Protein 3KH8 (pdb70)

Sequence (579 aa):
VNVDKILNSPEATYTATYNQRDLLMYAVGIGESDLQFTYEFDEKFSAFPLYPVCLPFKGQSQDVVPFPPETISAAPDGMPSFNPAMILHGEQSVEILRPLDPSGGTLTGKTKVISFYDKGKGTLMETQTQFEDGNGPVAKLISGSFIRGLTGYEGKGRKLPARVQIPKRQPDFNDEFKTSPHQAQVYRLSGDYNSLHIDPEIAKSVGFKQPILHGLCSMGVASRALFKQFCGGDVARFKSIRVRFSSPCFPGETIQTRMWQEGSGKVLFQAVVKERGAVIVDGGEFVYTQDASARVNVDKILNSPEATYTATYNQRDLLMYAVGIGESDLQFTYEFDEKFSAFPLYPVCLPFKGQSQDVVPFPPPDGMPNPAMILHGEQSVEILRPLDPSGGTLTGKTKVISFYDKGKGTLMETQTQFEDGNGPVAKLISGSFIRGLTGYEGKGRKLPARVQIPKRQPDFNDEFKTSPHQAQVYRLSGDYNSLHIDPEIAKSVGFKQPILHGLCSMGVASRALFKQFCGGDVARFKSIRVRFSSPCFPGETIQTRMWQEGSGKVLFQAVVKERGAVIVDGGEFVYTQDA

Organism: Phytophthora capsici (NCBI:txid4784)

CATH classification: 3.10.129.10 (+1 more: 3.10.129.10)

Solvent-accessible surface area: 25555 Å² total; per-residue (Å²): 142,75,10,85,102,0,43,121,20,119,87,52,81,37,57,0,32,5,22,34,9,2,3,0,1,0,1,13,0,0,11,25,34,71,46,15,3,2,16,11,135,40,180,137,20,13,6,2,11,0,2,4,4,5,0,14,29,8,8,107,40,40,50,15,18,85,85,71,4,159,32,74,64,86,75,15,85,16,53,48,114,145,90,110,61,73,62,66,65,9,60,9,27,0,70,14,80,85,59,18,80,47,77,14,25,77,8,45,0,59,22,72,18,31,0,4,48,47,91,56,183,0,0,5,24,2,36,29,10,78,1,54,52,91,132,21,80,4,2,66,7,13,32,1,23,47,14,97,52,57,55,80,33,136,22,94,31,70,193,67,62,82,168,14,146,35,25,209,107,156,34,58,76,106,46,94,44,121,1,45,80,72,12,2,19,22,5,0,1,3,2,21,6,29,32,39,15,7,27,47,120,73,0,122,85,92,68,58,133,70,19,22,3,3,29,13,0,3,0,0,4,0,0,33,6,0,11,164,80,14,0,60,28,62,20,44,20,1,74,27,1,50,7,77,32,54,40,50,4,19,15,18,21,10,0,50,2,77,2,8,58,78,30,102,1,78,0,10,0,18,0,0,0,108,102,104,54,25,47,4,0,22,4,0,33,0,49,20,37,77,111,102,42,52,259,83,70,8,71,107,1,35,119,18,119,80,55,81,64,56,0,40,4,23,31,6,3,4,1,0,1,1,13,0,0,13,24,33,78,44,18,4,1,12,19,136,41,165,137,20,15,6,4,10,0,2,2,5,4,0,49,47,13,12,129,38,42,48,19,17,94,90,108,86,85,98,16,67,101,128,112,63,68,79,86,69,19,63,9,26,0,70,13,81,85,53,17,77,48,76,16,24,84,6,60,0,78,30,68,11,27,0,0,45,47,112,52,178,0,0,19,30,3,42,32,10,77,0,70,45,90,140,8,70,3,2,62,6,13,32,1,18,52,21,97,60,45,54,72,34,133,25,79,33,71,193,60,61,81,158,9,137,38,26,214,108,153,29,58,80,98,33,84,45,121,0,47,81,69,10,2,19,22,6,0,1,6,4,21,8,30,28,38,14,6,25,51,130,71,0,133,87,87,62,54,157,64,21,24,3,4,31,15,0,3,0,0,4,0,0,34,6,0,14,153,76,18,0,64,40,63,19,43,29,1,75,30,1,54,5,48,37,57,41,49,3,24,17,18,24,13,1,38,2,82,2,7,59,76,33,101,1,74,0,11,0,20,0,2,0,115,102,108,58,21,51,4,0,26,2,0,38,0,53,22,61,102,131,142

B-factor: mean 24.67, std 12.67, range [7.85, 343.91]

Nearest PDB structures (foldseek):
  3kh8-assembly1_A  TM=1.003E+00  e=9.026E-68  Phytophthora capsici
  3kh8-assembly1_B  TM=9.983E-01  e=7.144E-61  Phytophthora capsici
  1s9c-assembly5_I  TM=9.097E-01  e=9.050E-34  Homo sapiens
  1s9c-assembly3_F  TM=8.895E-01  e=1.482E-32  Homo sapiens
  1s9c-assembly6_K  TM=9.269E-01  e=6.676E-31  Homo sapiens

Foldseek 3Di:
DDQVQQQPFAKDKAKFKDALVLQLLQCVLLPHDPCLRNPLPDVNNFRQQLLVVLRLQCGHDLDARPPPHPSPPDGGVPDDDDDCLQKDFWKKKKFFPAGDDSRMDMWMKIKGFFWWDAPVQWTWIKMKIWIADPVGTGMIMIIIMTRGPPHDDHIDGDDDDDFFDDDPDAFPDKDKDFFALCSQVSNCSSGPPPCLQPPQVVVVVSPHNGRFHDLVSLVSNLSVVVCVPFVVSDSRFFGMKMWTFDDTHGGRFMWMKGWHDPDPQKIFIWIAGPVVRHTGIHRMITGGDHPVRPD/DDQVQQQPFFWDKAKFKDALVLQLLQCVLLPHDPCLRNPPPDPNNFRQLLLVVLGCQCGHDLDAQPPPNTDVDDDPLQKDFWKKKKFFPAGDDSRIFMKMKIKGWFWWAAPPQFTWIKMKIFIAGPVGTGMIMIITMTRGPHHDDHIDGDDDDDQFDDDPDAFPDKDKDFFALCSQVSNCSSGPPPCLQPPCVNVVVSPHNGRFHPLVSLVSNLSVVCCVVFVVSDSRFFGMKMWTFDDTHGGRFMWMKGWHDPDPQKIFIWIAGPVPRHTGIHSMITGGHHDD

Secondary structure (DSSP, 8-state):
--HHHHHHSPPEEEEEEE-HHHHHHHHHHTT---HHHH-TTSTT----TTGGGGHHHHTT-SS--PSSPHHHHPPPTT-----TTSEEEEEEEEEESSPPPTT-EEEEEEEEEEEEEE-SSEEEEEEEEEEEETTEEEEEEEEEEEEES--SS--EES-PPPPP---SSPPSEEEEEE--TTHHHHHGGGS---GGGT-HHHHHHTT-SSPPPPHHHHHHHHHHHHHHHHSTT-GGGEEEEEEEE-S---TT-EEEEEEEE-STTEEEEEEEETTTTEEEEEEEEEEE--GGG--/--HHHHHHSPPEEEEEEE-HHHHHHHHHHTT---HHHH-TTSTT----TTGGGGHHHHTT-SSPPPSP--TT---GGGEEEEEEEEEESS---TT-EEEEEEEEEEEEEE-SSEEEEEEEEEEE-SSSEEEEEEEEEEEET--SS--EESPPPPPP---SS--SEEEEEE--TTHHHHHGGGS---GGGT-HHHHHHTT-SSPPPPHHHHHHHHHHHHHHHHSTT-GGGEEEEEEEE-S---TTPEEEEEEEEEETTEEEEEEEETTTTEEEEEEEEEEE----

Structure (mmCIF, N/CA/C/O backbone):
data_3KH8
#
_entry.id   3KH8
#
_cell.length_a   81.458
_cell.length_b   82.614
_cell.length_c   124.228
_cell.angle_alpha   90.00
_cell.angle_beta   90.00
_cell.angle_gamma   90.00
#
_symmetry.space_group_name_H-M   'P 21 21 21'
#
loop_
_entity.id
_entity.type
_entity.pdbx_description
1 polymer 'MaoC-like dehydratase'
2 water water
#
loop_
_atom_site.group_PDB
_atom_site.id
_atom_site.type_symbol
_atom_site.label_atom_id
_atom_site.label_alt_id
_atom_site.label_comp_id
_atom_site.label_asym_id
_atom_site.label_entity_id
_atom_site.label_seq_id
_atom_site.pdbx_PDB_ins_code
_atom_site.Cartn_x
_atom_site.Cartn_y
_atom_site.Cartn_z
_atom_site.occupancy
_atom_site.B_iso_or_equiv
_atom_site.auth_seq_id
_atom_site.auth_comp_id
_atom_site.auth_asym_id
_atom_site.auth_atom_id
_atom_site.pdbx_PDB_model_num
ATOM 1 N N . VAL A 1 37 ? 5.260 50.043 2.050 1.00 50.00 3 VAL A N 1
ATOM 2 C CA . VAL A 1 37 ? 4.538 49.942 0.743 1.00 49.95 3 VAL A CA 1
ATOM 3 C C . VAL A 1 37 ? 5.400 50.444 -0.428 1.00 49.78 3 VAL A C 1
ATOM 4 O O . VAL A 1 37 ? 5.134 50.124 -1.589 1.00 49.87 3 VAL A O 1
ATOM 8 N N . ASN A 1 38 ? 6.437 51.218 -0.109 1.00 49.52 4 ASN A N 1
ATOM 9 C CA . ASN A 1 38 ? 7.323 51.803 -1.117 1.00 49.23 4 ASN A CA 1
ATOM 10 C C . ASN A 1 38 ? 8.479 50.866 -1.475 1.00 48.93 4 ASN A C 1
ATOM 11 O O . ASN A 1 38 ? 9.488 50.808 -0.768 1.00 48.90 4 ASN A O 1
ATOM 16 N N . VAL A 1 39 ? 8.318 50.142 -2.582 1.00 48.50 5 VAL A N 1
ATOM 17 C CA . VAL A 1 39 ? 9.302 49.157 -3.043 1.00 48.01 5 VAL A CA 1
ATOM 18 C C . VAL A 1 39 ? 10.579 49.829 -3.560 1.00 47.67 5 VAL A C 1
ATOM 19 O O . VAL A 1 39 ? 11.689 49.366 -3.278 1.00 47.52 5 VAL A O 1
ATOM 23 N N . ASP A 1 40 ? 10.411 50.923 -4.302 1.00 47.22 6 ASP A N 1
ATOM 24 C CA . ASP A 1 40 ? 11.535 51.724 -4.796 1.00 46.85 6 ASP A CA 1
ATOM 25 C C . ASP A 1 40 ? 12.444 52.183 -3.657 1.00 46.46 6 ASP A C 1
ATOM 26 O O . ASP A 1 40 ? 13.666 52.222 -3.807 1.00 46.36 6 ASP A O 1
ATOM 31 N N . LYS A 1 41 ? 11.834 52.525 -2.524 1.00 45.95 7 LYS A N 1
ATOM 32 C CA . LYS A 1 41 ? 12.561 52.931 -1.326 1.00 45.58 7 LYS A CA 1
ATOM 33 C C . LYS A 1 41 ? 13.364 51.749 -0.779 1.00 45.06 7 LYS A C 1
ATOM 34 O O . LYS A 1 41 ? 14.563 51.876 -0.518 1.00 44.95 7 LYS A O 1
ATOM 40 N N . ILE A 1 42 ? 12.694 50.604 -0.633 1.00 44.40 8 ILE A N 1
ATOM 41 C CA . ILE A 1 42 ? 13.300 49.373 -0.112 1.00 43.69 8 ILE A CA 1
ATOM 42 C C . ILE A 1 42 ? 14.530 48.947 -0.920 1.00 43.15 8 ILE A C 1
ATOM 43 O O . ILE A 1 42 ? 15.587 48.678 -0.346 1.00 43.08 8 ILE A O 1
ATOM 48 N N . LEU A 1 43 ? 14.389 48.907 -2.244 1.00 42.44 9 LEU A N 1
ATOM 49 C CA . LEU A 1 43 ? 15.479 48.492 -3.132 1.00 41.76 9 LEU A CA 1
ATOM 50 C C . LEU A 1 43 ? 16.609 49.515 -3.222 1.00 41.30 9 LEU A C 1
ATOM 51 O O . LEU A 1 43 ? 17.719 49.182 -3.642 1.00 41.21 9 LEU A O 1
ATOM 56 N N . ASN A 1 44 ? 16.322 50.754 -2.830 1.00 40.70 10 ASN A N 1
ATOM 57 C CA . ASN A 1 44 ? 17.324 51.817 -2.847 1.00 40.29 10 ASN A CA 1
ATOM 58 C C . ASN A 1 44 ? 18.047 51.978 -1.508 1.00 39.71 10 ASN A C 1
ATOM 59 O O . ASN A 1 44 ? 19.069 52.666 -1.427 1.00 39.60 10 ASN A O 1
ATOM 64 N N . SER A 1 45 ? 17.511 51.342 -0.466 1.00 38.95 11 SER A N 1
ATOM 65 C CA . SER A 1 45 ? 18.131 51.340 0.860 1.00 38.28 11 SER A CA 1
ATOM 66 C C . SER A 1 45 ? 19.607 50.949 0.737 1.00 37.57 11 SER A C 1
ATOM 67 O O . SER A 1 45 ? 19.928 49.957 0.078 1.00 37.56 11 SER A O 1
ATOM 70 N N . PRO A 1 46 ? 20.511 51.737 1.352 1.00 37.04 12 PRO A N 1
ATOM 71 C CA . PRO A 1 46 ? 21.941 51.556 1.085 1.00 36.48 12 PRO A CA 1
ATOM 72 C C . PRO A 1 46 ? 22.453 50.230 1.632 1.00 35.78 12 PRO A C 1
ATOM 73 O O . PRO A 1 46 ? 21.912 49.723 2.618 1.00 35.58 12 PRO A O 1
ATOM 77 N N . GLU A 1 47 ? 23.474 49.671 0.987 1.00 35.03 13 GLU A N 1
ATOM 78 C CA . GLU A 1 47 ? 24.056 48.408 1.437 1.00 34.46 13 GLU A CA 1
ATOM 79 C C . GLU A 1 47 ? 24.730 48.569 2.799 1.00 33.73 13 GLU A C 1
ATOM 80 O O . GLU A 1 47 ? 25.289 49.622 3.109 1.00 33.82 13 GLU A O 1
ATOM 86 N N . ALA A 1 48 ? 24.647 47.525 3.614 1.00 32.78 14 ALA A N 1
ATOM 87 C CA . ALA A 1 48 ? 25.337 47.495 4.895 1.00 31.74 14 ALA A CA 1
ATOM 88 C C . ALA A 1 48 ? 26.624 46.698 4.746 1.00 31.08 14 ALA A C 1
ATOM 89 O O . ALA A 1 48 ? 26.657 45.670 4.060 1.00 31.02 14 ALA A O 1
ATOM 91 N N . THR A 1 49 ? 27.687 47.190 5.370 1.00 29.98 15 THR A N 1
ATOM 92 C CA . THR A 1 49 ? 28.982 46.526 5.320 1.00 29.06 15 THR A CA 1
ATOM 93 C C . THR A 1 49 ? 29.397 46.104 6.726 1.00 28.03 15 THR A C 1
ATOM 94 O O . THR A 1 49 ? 29.295 46.883 7.673 1.00 27.93 15 THR A O 1
ATOM 98 N N . TYR A 1 50 ? 29.837 44.858 6.857 1.00 26.79 16 TYR A N 1
ATOM 99 C CA . TYR A 1 50 ? 30.311 44.341 8.138 1.00 25.49 16 TYR A CA 1
ATOM 100 C C . TYR A 1 50 ? 31.478 43.380 7.946 1.00 24.61 16 TYR A C 1
ATOM 101 O O . TYR A 1 50 ? 31.872 43.077 6.818 1.00 24.45 16 TYR A O 1
ATOM 110 N N . THR A 1 51 ? 32.025 42.914 9.063 1.00 23.58 17 THR A N 1
ATOM 111 C CA . THR A 1 51 ? 33.160 42.010 9.058 1.00 22.53 17 THR A CA 1
ATOM 112 C C . THR A 1 51 ? 32.757 40.681 9.682 1.00 21.60 17 THR A C 1
ATOM 113 O O . THR A 1 51 ? 32.016 40.645 10.664 1.00 21.19 17 THR A O 1
ATOM 117 N N . ALA A 1 52 ? 33.236 39.594 9.088 1.00 20.84 18 ALA A N 1
ATOM 118 C CA . ALA A 1 52 ? 33.007 38.258 9.626 1.00 20.29 18 ALA A CA 1
ATOM 119 C C . ALA A 1 52 ? 34.336 37.540 9.797 1.00 19.86 18 ALA A C 1
ATOM 120 O O . ALA A 1 52 ? 35.219 37.621 8.937 1.00 19.83 18 ALA A O 1
ATOM 122 N N . THR A 1 53 ? 34.470 36.843 10.919 1.00 19.06 19 THR A N 1
ATOM 123 C CA . THR A 1 53 ? 35.695 36.131 11.254 1.00 18.25 19 THR A CA 1
ATOM 124 C C . THR A 1 53 ? 35.344 34.741 11.768 1.00 17.51 19 THR A C 1
ATOM 125 O O . THR A 1 53 ? 34.406 34.578 12.548 1.00 17.50 19 THR A O 1
ATOM 129 N N . TYR A 1 54 ? 36.088 33.747 11.296 1.00 16.72 20 TYR A N 1
ATOM 130 C CA . TYR A 1 54 ? 35.951 32.367 11.752 1.00 16.15 20 TYR A CA 1
ATOM 131 C C . TYR A 1 54 ? 37.350 31.818 12.004 1.00 15.61 20 TYR A C 1
ATOM 132 O O . TYR A 1 54 ? 38.309 32.228 11.343 1.00 15.42 20 TYR A O 1
ATOM 141 N N . ASN A 1 55 ? 37.469 30.899 12.959 1.00 15.02 21 ASN A N 1
ATOM 142 C CA . ASN A 1 55 ? 38.708 30.137 13.113 1.00 14.40 21 ASN A CA 1
ATOM 143 C C . ASN A 1 55 ? 38.499 28.661 12.770 1.00 14.38 21 ASN A C 1
ATOM 144 O O . ASN A 1 55 ? 37.382 28.256 12.436 1.00 13.79 21 ASN A O 1
ATOM 149 N N . GLN A 1 56 ? 39.573 27.871 12.822 1.00 14.27 22 GLN A N 1
ATOM 150 C CA . GLN A 1 56 ? 39.493 26.437 12.544 1.00 14.52 22 GLN A CA 1
ATOM 151 C C . GLN A 1 56 ? 38.457 25.734 13.408 1.00 13.92 22 GLN A C 1
ATOM 152 O O . GLN A 1 56 ? 37.692 24.902 12.919 1.00 14.04 22 GLN A O 1
ATOM 158 N N . ARG A 1 57 ? 38.451 26.061 14.696 1.00 13.34 23 ARG A N 1
ATOM 159 C CA . ARG A 1 57 ? 37.521 25.453 15.643 1.00 12.83 23 ARG A CA 1
ATOM 160 C C . ARG A 1 57 ? 36.059 25.696 15.240 1.00 12.51 23 ARG A C 1
ATOM 161 O O . ARG A 1 57 ? 35.230 24.797 15.368 1.00 12.29 23 ARG A O 1
ATOM 169 N N . ASP A 1 58 ? 35.754 26.895 14.737 1.00 12.16 24 ASP A N 1
ATOM 170 C CA . ASP A 1 58 ? 34.412 27.191 14.218 1.00 11.91 24 ASP A CA 1
ATOM 171 C C . ASP A 1 58 ? 34.026 26.250 13.075 1.00 11.61 24 ASP A C 1
ATOM 172 O O . ASP A 1 58 ? 32.872 25.842 12.972 1.00 11.69 24 ASP A O 1
ATOM 177 N N . LEU A 1 59 ? 34.993 25.927 12.216 1.00 11.29 25 LEU A N 1
ATOM 178 C CA . LEU A 1 59 ? 34.764 25.011 11.096 1.00 11.06 25 LEU A CA 1
ATOM 179 C C . LEU A 1 59 ? 34.431 23.598 11.577 1.00 10.86 25 LEU A C 1
ATOM 180 O O . LEU A 1 59 ? 33.507 22.960 11.058 1.00 10.63 25 LEU A O 1
ATOM 185 N N . LEU A 1 60 ? 35.181 23.125 12.573 1.00 10.52 26 LEU A N 1
ATOM 186 C CA . LEU A 1 60 ? 34.923 21.828 13.202 1.00 10.35 26 LEU A CA 1
ATOM 187 C C . LEU A 1 60 ? 33.557 21.788 13.884 1.00 10.42 26 LEU A C 1
ATOM 188 O O . LEU A 1 60 ? 32.823 20.808 13.749 1.00 9.84 26 LEU A O 1
ATOM 193 N N . MET A 1 61 ? 33.222 22.859 14.605 1.00 10.75 27 MET A N 1
ATOM 194 C CA . MET A 1 61 ? 31.940 22.965 15.308 1.00 11.41 27 MET A CA 1
ATOM 195 C C . MET A 1 61 ? 30.756 22.935 14.344 1.00 10.9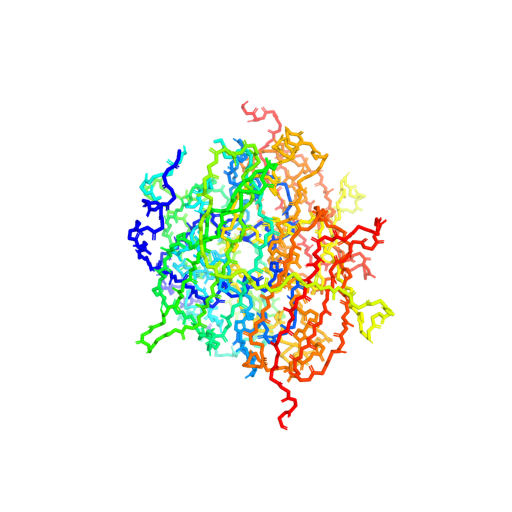1 27 MET A C 1
ATOM 196 O O . MET A 1 61 ? 29.711 22.353 14.648 1.00 10.90 27 MET A O 1
ATOM 201 N N . TYR A 1 62 ? 30.925 23.579 13.193 1.00 10.47 28 TYR A N 1
ATOM 202 C CA . TYR A 1 62 ? 29.921 23.551 12.132 1.00 10.57 28 TYR A CA 1
ATOM 203 C C . TYR A 1 62 ? 29.767 22.153 11.532 1.00 10.55 28 TYR A C 1
ATOM 204 O O . TYR A 1 62 ? 28.646 21.668 11.365 1.00 10.56 28 TYR A O 1
ATOM 213 N N . ALA A 1 63 ? 30.891 21.517 11.205 1.00 10.63 29 ALA A N 1
ATOM 214 C CA . ALA A 1 63 ? 30.879 20.170 10.628 1.00 10.95 29 ALA A CA 1
ATOM 215 C C . ALA A 1 63 ? 30.125 19.184 11.521 1.00 11.18 29 ALA A C 1
ATOM 216 O O . ALA A 1 63 ? 29.258 18.451 11.036 1.00 10.96 29 ALA A O 1
ATOM 218 N N . VAL A 1 64 ? 30.428 19.183 12.821 1.00 11.14 30 VAL A N 1
ATOM 219 C CA . VAL A 1 64 ? 29.707 18.307 13.756 1.00 11.35 30 VAL A CA 1
ATOM 220 C C . VAL A 1 64 ? 28.243 18.749 13.923 1.00 11.14 30 VAL A C 1
ATOM 221 O O . VAL A 1 64 ? 27.356 17.913 14.098 1.00 10.95 30 VAL A O 1
ATOM 225 N N . GLY A 1 65 ? 28.004 20.057 13.823 1.00 10.96 31 GLY A N 1
ATOM 226 C CA . GLY A 1 65 ? 26.657 20.619 13.900 1.00 11.08 31 GLY A CA 1
ATOM 227 C C . GLY A 1 65 ? 25.735 20.103 12.806 1.00 11.09 31 GLY A C 1
ATOM 228 O O . GLY A 1 65 ? 24.551 19.888 13.044 1.00 11.05 31 GLY A O 1
ATOM 229 N N . ILE A 1 66 ? 26.273 19.903 11.606 1.00 10.87 32 ILE A N 1
ATOM 230 C CA . ILE A 1 66 ? 25.470 19.360 10.501 1.00 11.30 32 ILE A CA 1
ATOM 231 C C . ILE A 1 66 ? 25.580 17.830 10.407 1.00 11.50 32 ILE A C 1
ATOM 232 O O . ILE A 1 66 ? 25.052 17.213 9.483 1.00 11.67 32 ILE A O 1
ATOM 237 N N . GLY A 1 67 ? 26.266 17.230 11.378 1.00 11.63 33 GLY A N 1
ATOM 238 C CA . GLY A 1 67 ? 26.333 15.777 11.491 1.00 12.16 33 GLY A CA 1
ATOM 239 C C . GLY A 1 67 ? 27.402 15.108 10.650 1.00 12.64 33 GLY A C 1
ATOM 240 O O . GLY A 1 67 ? 27.424 13.882 10.546 1.00 12.74 33 GLY A O 1
ATOM 241 N N . GLU A 1 68 ? 28.294 15.895 10.054 1.00 12.48 34 GLU A N 1
ATOM 242 C CA . GLU A 1 68 ? 29.380 15.324 9.256 1.00 13.14 34 GLU A CA 1
ATOM 243 C C . GLU A 1 68 ? 30.455 14.712 10.157 1.00 13.06 34 GLU A C 1
ATOM 244 O O . GLU A 1 68 ? 30.818 15.296 11.184 1.00 13.16 34 GLU A O 1
ATOM 250 N N . SER A 1 69 ? 30.942 13.537 9.767 1.00 13.15 35 SER A N 1
ATOM 251 C CA . SER A 1 69 ? 31.961 12.808 10.523 1.00 13.70 35 SER A CA 1
ATOM 252 C C . SER A 1 69 ? 33.256 12.581 9.737 1.00 14.19 35 SER A C 1
ATOM 253 O O . SER A 1 69 ? 34.277 12.202 10.317 1.00 14.13 35 SER A O 1
ATOM 256 N N . ASP A 1 70 ? 33.207 12.809 8.425 1.00 14.45 36 ASP A N 1
ATOM 257 C CA . ASP A 1 70 ? 34.376 12.646 7.558 1.00 15.32 36 ASP A CA 1
ATOM 258 C C . ASP A 1 70 ? 35.528 13.515 8.062 1.00 14.97 36 ASP A C 1
ATOM 259 O O . ASP A 1 70 ? 35.358 14.720 8.292 1.00 14.69 36 ASP A O 1
ATOM 264 N N . LEU A 1 71 ? 36.692 12.890 8.214 1.00 14.74 37 LEU A N 1
ATOM 265 C CA . LEU A 1 71 ? 37.904 13.551 8.718 1.00 14.83 37 LEU A CA 1
ATOM 266 C C . LEU A 1 71 ? 38.335 14.768 7.907 1.00 14.48 37 LEU A C 1
ATOM 267 O O . LEU A 1 71 ? 38.964 15.681 8.450 1.00 13.82 37 LEU A O 1
ATOM 272 N N . GLN A 1 72 ? 37.994 14.781 6.616 1.00 14.23 38 GLN A N 1
ATOM 273 C CA . GLN A 1 72 ? 38.223 15.950 5.768 1.00 14.28 38 GLN A CA 1
ATOM 274 C C . GLN A 1 72 ? 37.613 17.213 6.389 1.00 14.15 38 GLN A C 1
ATOM 275 O O . GLN A 1 72 ? 38.138 18.311 6.214 1.00 14.21 38 GLN A O 1
ATOM 281 N N . PHE A 1 73 ? 36.515 17.045 7.126 1.00 14.03 39 PHE A N 1
ATOM 282 C CA . PHE A 1 73 ? 35.813 18.170 7.744 1.00 13.77 39 PHE A CA 1
ATOM 283 C C . PHE A 1 73 ? 35.865 18.225 9.276 1.00 13.55 39 PHE A C 1
ATOM 284 O O . PHE A 1 73 ? 35.576 19.273 9.862 1.00 13.28 39 PHE A O 1
ATOM 292 N N . THR A 1 74 ? 36.236 17.117 9.920 1.00 13.24 40 THR A N 1
ATOM 293 C CA . THR A 1 74 ? 36.223 17.039 11.391 1.00 13.30 40 THR A CA 1
ATOM 294 C C . THR A 1 74 ? 37.604 16.952 12.041 1.00 13.38 40 THR A C 1
ATOM 295 O O . THR A 1 74 ? 37.716 17.020 13.270 1.00 13.18 40 THR A O 1
ATOM 299 N N . TYR A 1 75 ? 38.646 16.789 11.230 1.00 13.70 41 TYR A N 1
ATOM 300 C CA . TYR A 1 75 ? 40.002 16.656 11.760 1.00 14.49 41 TYR A CA 1
ATOM 301 C C . TYR A 1 75 ? 40.963 17.642 11.097 1.00 14.59 41 TYR A C 1
ATOM 302 O O . TYR A 1 75 ? 41.276 17.517 9.913 1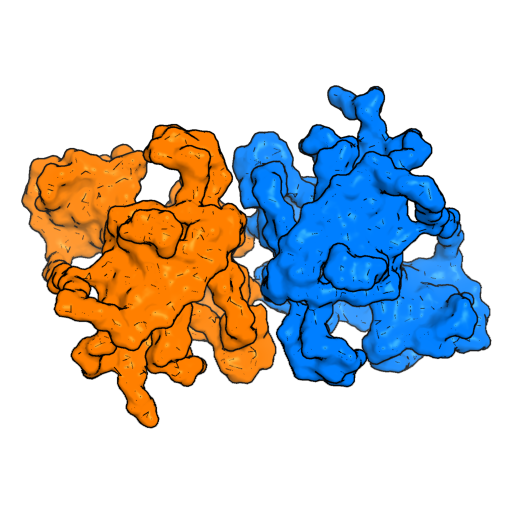.00 14.49 41 TYR A O 1
ATOM 311 N N . GLU A 1 76 ? 41.425 18.612 11.885 1.00 15.04 42 GLU A N 1
ATOM 312 C CA . GLU A 1 76 ? 42.256 19.720 11.400 1.00 15.82 42 GLU A CA 1
ATOM 313 C C . GLU A 1 76 ? 43.543 19.296 10.680 1.00 16.27 42 GLU A C 1
ATOM 314 O O . GLU A 1 76 ? 44.054 20.044 9.850 1.00 16.27 42 GLU A O 1
ATOM 320 N N . PHE A 1 77 ? 44.058 18.108 10.995 1.00 16.82 43 PHE A N 1
ATOM 321 C CA . PHE A 1 77 ? 45.286 17.622 10.354 1.00 17.50 43 PHE A CA 1
ATOM 322 C C . PHE A 1 77 ? 45.047 16.552 9.292 1.00 17.60 43 PHE A C 1
ATOM 323 O O . PHE A 1 77 ? 45.982 15.865 8.869 1.00 17.54 43 PHE A O 1
ATOM 331 N N . ASP A 1 78 ? 43.796 16.419 8.851 1.00 17.61 44 ASP A N 1
ATOM 332 C CA . ASP A 1 78 ? 43.509 15.615 7.672 1.00 17.97 44 ASP A CA 1
ATOM 333 C C . ASP A 1 78 ? 44.269 16.268 6.521 1.00 18.20 44 ASP A C 1
ATOM 334 O O . ASP A 1 78 ? 44.364 17.497 6.448 1.00 17.72 44 ASP A O 1
ATOM 339 N N . GLU A 1 79 ? 44.820 15.443 5.638 1.00 18.39 45 GLU A N 1
ATOM 340 C CA . GLU A 1 79 ? 45.658 15.947 4.549 1.00 18.99 45 GLU A CA 1
ATOM 341 C C . GLU A 1 79 ? 44.891 16.794 3.535 1.00 18.66 45 GLU A C 1
ATOM 342 O O . GLU A 1 79 ? 45.487 17.581 2.801 1.00 18.84 45 GLU A O 1
ATOM 348 N N . LYS A 1 80 ? 43.571 16.638 3.516 1.00 18.42 46 LYS A N 1
ATOM 349 C CA . LYS A 1 80 ? 42.706 17.497 2.708 1.00 18.28 46 LYS A CA 1
ATOM 350 C C . LYS A 1 80 ? 41.705 18.272 3.571 1.00 17.48 46 LYS A C 1
ATOM 351 O O . LYS A 1 80 ? 40.587 18.555 3.126 1.00 17.35 46 LYS A O 1
ATOM 357 N N . PHE A 1 81 ? 42.099 18.618 4.798 1.00 16.57 47 PHE A N 1
ATOM 358 C CA . PHE A 1 81 ? 41.203 19.365 5.687 1.00 15.59 47 PHE A CA 1
ATOM 359 C C . PHE A 1 81 ? 40.660 20.610 4.990 1.00 15.42 47 PHE A C 1
ATOM 360 O O . PHE A 1 81 ? 41.415 21.375 4.388 1.00 15.64 47 PHE A O 1
ATOM 368 N N . SER A 1 82 ? 39.343 20.783 5.059 1.00 14.74 48 SER A N 1
ATOM 369 C CA . SER A 1 82 ? 38.658 21.868 4.369 1.00 14.35 48 SER A CA 1
ATOM 370 C C . SER A 1 82 ? 37.492 22.371 5.208 1.00 13.94 48 SER A C 1
ATOM 371 O O . SER A 1 82 ? 36.953 21.637 6.043 1.00 13.52 48 SER A O 1
ATOM 374 N N . ALA A 1 83 ? 37.103 23.623 4.983 1.00 13.59 49 ALA A N 1
ATOM 375 C CA . ALA A 1 83 ? 35.819 24.111 5.481 1.00 13.52 49 ALA A CA 1
ATOM 376 C C . ALA A 1 83 ? 34.734 23.353 4.730 1.00 13.33 49 ALA A C 1
ATOM 377 O O . ALA A 1 83 ? 34.893 23.068 3.535 1.00 13.52 49 ALA A O 1
ATOM 379 N N . PHE A 1 84 ? 33.636 23.014 5.399 1.00 13.06 50 PHE A N 1
ATOM 380 C CA . PHE A 1 84 ? 32.496 22.497 4.644 1.00 13.03 50 PHE A CA 1
ATOM 381 C C . PHE A 1 84 ? 31.925 23.622 3.773 1.00 12.86 50 PHE A C 1
ATOM 382 O O . PHE A 1 84 ? 31.737 24.738 4.260 1.00 12.99 50 PHE A O 1
ATOM 390 N N . PRO A 1 85 ? 31.676 23.341 2.476 1.00 12.86 51 PRO A N 1
ATOM 391 C CA . PRO A 1 85 ? 31.363 24.408 1.515 1.00 12.66 51 PRO A CA 1
ATOM 392 C C . PRO A 1 85 ? 30.164 25.304 1.844 1.00 12.46 51 PRO A C 1
ATOM 393 O O . PRO A 1 85 ? 30.129 26.454 1.402 1.00 12.82 51 PRO A O 1
ATOM 397 N N . LEU A 1 86 ? 29.201 24.796 2.608 1.00 12.21 52 LEU A N 1
ATOM 398 C CA . LEU A 1 86 ? 28.029 25.589 2.977 1.00 11.72 52 LEU A CA 1
ATOM 399 C C . LEU A 1 86 ? 28.274 26.545 4.154 1.00 11.85 52 LEU A C 1
ATOM 400 O O . LEU A 1 86 ? 27.427 27.394 4.447 1.00 11.70 52 LEU A O 1
ATOM 405 N N . TYR A 1 87 ? 29.420 26.420 4.825 1.00 11.94 53 TYR A N 1
ATOM 406 C CA . TYR A 1 87 ? 29.669 27.215 6.039 1.00 12.39 53 TYR A CA 1
ATOM 407 C C . TYR A 1 87 ? 29.393 28.733 5.940 1.00 12.55 53 TYR A C 1
ATOM 408 O O . TYR A 1 87 ? 28.874 29.311 6.895 1.00 12.60 53 TYR A O 1
ATOM 417 N N . PRO A 1 88 ? 29.715 29.384 4.797 1.00 13.10 54 PRO A N 1
ATOM 418 C CA . PRO A 1 88 ? 29.429 30.826 4.702 1.00 13.56 54 PRO A CA 1
ATOM 419 C C . PRO A 1 88 ? 28.016 31.281 5.120 1.00 14.06 54 PRO A C 1
ATOM 420 O O . PRO A 1 88 ? 27.867 32.416 5.566 1.00 14.22 54 PRO A O 1
ATOM 424 N N . VAL A 1 89 ? 27.003 30.414 5.014 1.00 14.60 55 VAL A N 1
ATOM 425 C CA . VAL A 1 89 ? 25.641 30.765 5.460 1.00 14.95 55 VAL A CA 1
ATOM 426 C C . VAL A 1 89 ? 25.560 31.151 6.939 1.00 15.36 55 VAL A C 1
ATOM 427 O O . VAL A 1 89 ? 24.626 31.839 7.353 1.00 15.16 55 VAL A O 1
ATOM 431 N N . CYS A 1 90 ? 26.530 30.690 7.728 1.00 15.53 56 CYS A N 1
ATOM 432 C CA . CYS A 1 90 ? 26.566 30.985 9.158 1.00 16.03 56 CYS A CA 1
ATOM 433 C C . CYS A 1 90 ? 27.152 32.355 9.469 1.00 15.95 56 CYS A C 1
ATOM 434 O O . CYS A 1 90 ? 26.867 32.922 10.518 1.00 16.12 56 CYS A O 1
ATOM 437 N N . LEU A 1 91 ? 27.968 32.878 8.557 1.00 16.24 57 LEU A N 1
ATOM 438 C CA . LEU A 1 91 ? 28.736 34.107 8.815 1.00 16.75 57 LEU A CA 1
ATOM 439 C C . LEU A 1 91 ? 27.902 35.375 9.080 1.00 16.93 57 LEU A C 1
ATOM 440 O O . LEU A 1 91 ? 28.295 36.191 9.922 1.00 16.86 57 LEU A O 1
ATOM 445 N N . PRO A 1 92 ? 26.753 35.542 8.387 1.00 17.24 58 PRO A N 1
ATOM 446 C CA . PRO A 1 92 ? 25.874 36.667 8.730 1.00 17.53 58 PRO A CA 1
ATOM 447 C C . PRO A 1 92 ? 25.283 36.592 10.141 1.00 17.89 58 PRO A C 1
ATOM 448 O O . PRO A 1 92 ? 24.924 37.624 10.704 1.00 17.84 58 PRO A O 1
ATOM 452 N N . PHE A 1 93 ? 25.174 35.388 10.701 1.00 17.98 59 PHE A N 1
ATOM 453 C CA . PHE A 1 93 ? 24.748 35.228 12.092 1.00 18.41 59 PHE A CA 1
ATOM 454 C C . PHE A 1 93 ? 25.916 35.525 13.041 1.00 18.60 59 PHE A C 1
ATOM 455 O O . PHE A 1 93 ? 25.769 36.241 14.037 1.00 18.53 59 PHE A O 1
ATOM 463 N N . LYS A 1 94 ? 27.070 34.957 12.713 1.00 18.83 60 LYS A N 1
ATOM 464 C CA . LYS A 1 94 ? 28.237 34.949 13.594 1.00 19.33 60 LYS A CA 1
ATOM 465 C C . LYS A 1 94 ? 28.945 36.303 13.685 1.00 19.46 60 LYS A C 1
ATOM 466 O O . LYS A 1 94 ? 29.398 36.705 14.766 1.00 19.19 60 LYS A O 1
ATOM 472 N N . GLY A 1 95 ? 29.038 36.997 12.552 1.00 19.51 61 GLY A N 1
ATOM 473 C CA . GLY A 1 95 ? 29.878 38.187 12.445 1.00 19.87 61 GLY A CA 1
ATOM 474 C C . GLY A 1 95 ? 31.285 37.859 12.920 1.00 20.01 61 GLY A C 1
ATOM 475 O O . GLY A 1 95 ? 31.899 36.900 12.451 1.00 20.14 61 GLY A O 1
ATOM 476 N N . GLN A 1 96 ? 31.784 38.642 13.871 1.00 20.15 62 GLN A N 1
ATOM 477 C CA . GLN A 1 96 ? 33.118 38.423 14.437 1.00 20.26 62 GLN A CA 1
ATOM 478 C C . GLN A 1 96 ? 33.070 37.857 15.861 1.00 20.15 62 GLN A C 1
ATOM 479 O O . GLN A 1 96 ? 34.095 37.794 16.548 1.00 20.00 62 GLN A O 1
ATOM 485 N N . SER A 1 97 ? 31.886 37.440 16.303 1.00 19.77 63 SER A N 1
ATOM 486 C CA . SER A 1 97 ? 31.739 36.899 17.651 1.00 19.67 63 SER A CA 1
ATOM 487 C C . SER A 1 97 ? 32.272 35.478 17.790 1.00 19.41 63 SER A C 1
ATOM 488 O O . SER A 1 97 ? 32.129 34.653 16.885 1.00 19.02 63 SER A O 1
ATOM 491 N N . GLN A 1 98 ? 32.886 35.206 18.939 1.00 18.95 64 GLN A N 1
ATOM 492 C CA . GLN A 1 98 ? 33.303 33.857 19.294 1.00 19.05 64 GLN A CA 1
ATOM 493 C C . GLN A 1 98 ? 32.415 33.307 20.414 1.00 18.64 64 GLN A C 1
ATOM 494 O O . GLN A 1 98 ? 32.629 32.193 20.897 1.00 18.54 64 GLN A O 1
ATOM 500 N N . ASP A 1 99 ? 31.416 34.094 20.808 1.00 18.06 65 ASP A N 1
ATOM 501 C CA . ASP A 1 99 ? 30.511 33.743 21.903 1.00 18.07 65 ASP A CA 1
ATOM 502 C C . ASP A 1 99 ? 29.103 33.450 21.376 1.00 17.80 65 ASP A C 1
ATOM 503 O O . ASP A 1 99 ? 28.873 33.482 20.165 1.00 17.86 65 ASP A O 1
ATOM 508 N N . VAL A 1 100 ? 28.174 33.154 22.286 1.00 17.56 66 VAL A N 1
ATOM 509 C CA . VAL A 1 100 ? 26.750 33.085 21.968 1.00 17.67 66 VAL A CA 1
ATOM 510 C C . VAL A 1 100 ? 26.331 34.405 21.303 1.00 17.79 66 VAL A C 1
ATOM 511 O O . VAL A 1 100 ? 26.695 35.490 21.773 1.00 17.45 66 VAL A O 1
ATOM 515 N N . VAL A 1 101 ? 25.614 34.299 20.185 1.00 17.97 67 VAL A N 1
ATOM 516 C CA . VAL A 1 101 ? 25.079 35.467 19.484 1.00 18.41 67 VAL A CA 1
ATOM 517 C C . VAL A 1 101 ? 23.571 35.522 19.735 1.00 18.82 67 VAL A C 1
ATOM 518 O O . VAL A 1 101 ? 22.815 34.764 19.123 1.00 18.95 67 VAL A O 1
ATOM 522 N N . PRO A 1 102 ? 23.125 36.399 20.654 1.00 19.25 68 PRO A N 1
ATOM 523 C CA . PRO A 1 102 ? 21.687 36.509 20.915 1.00 19.82 68 PRO A CA 1
ATOM 524 C C . PRO A 1 102 ? 20.893 36.824 19.644 1.00 20.48 68 PRO A C 1
ATOM 525 O O . PRO A 1 102 ? 21.317 37.647 18.831 1.00 20.20 68 PRO A O 1
ATOM 529 N N . PHE A 1 103 ? 19.764 36.141 19.478 1.00 21.55 69 PHE A N 1
ATOM 530 C CA . PHE A 1 103 ? 18.961 36.234 18.261 1.00 22.80 69 PHE A CA 1
ATOM 531 C C . PHE A 1 103 ? 17.945 37.375 18.369 1.00 23.64 69 PHE A C 1
ATOM 532 O O . PHE A 1 103 ? 17.303 37.523 19.408 1.00 23.39 69 PHE A O 1
ATOM 540 N N . PRO A 1 104 ? 17.792 38.180 17.295 1.00 24.69 70 PRO A N 1
ATOM 541 C CA . PRO A 1 104 ? 18.535 38.100 16.033 1.00 25.66 70 PRO A CA 1
ATOM 542 C C . PRO A 1 104 ? 19.835 38.905 16.063 1.00 26.70 70 PRO A C 1
ATOM 543 O O . PRO A 1 104 ? 19.886 39.947 16.715 1.00 26.84 70 PRO A O 1
ATOM 547 N N . PRO A 1 105 ? 20.883 38.420 15.369 1.00 27.79 71 PRO A N 1
ATOM 548 C CA . PRO A 1 105 ? 22.150 39.147 15.235 1.00 28.75 71 PRO A CA 1
ATOM 549 C C . PRO A 1 105 ? 21.950 40.533 14.615 1.00 29.84 71 PRO A C 1
ATOM 550 O O . PRO A 1 105 ? 21.082 40.702 13.754 1.00 29.70 71 PRO A O 1
ATOM 554 N N . GLU A 1 106 ? 22.750 41.508 15.048 1.00 31.09 72 GLU A N 1
ATOM 555 C CA . GLU A 1 106 ? 22.635 42.886 14.553 1.00 32.38 72 GLU A CA 1
ATOM 556 C C . GLU A 1 106 ? 22.772 42.954 13.030 1.00 33.38 72 GLU A C 1
ATOM 557 O O . GLU A 1 106 ? 22.178 43.813 12.378 1.00 33.40 72 GLU A O 1
ATOM 563 N N . THR A 1 107 ? 23.543 42.021 12.481 1.00 34.70 73 THR A N 1
ATOM 564 C CA . THR A 1 107 ? 23.831 41.973 11.051 1.00 36.11 73 THR A CA 1
ATOM 565 C C . THR A 1 107 ? 22.668 41.446 10.192 1.00 36.87 73 THR A C 1
ATOM 566 O O . THR A 1 107 ? 22.766 41.420 8.965 1.00 37.16 73 THR A O 1
ATOM 570 N N . ILE A 1 108 ? 21.573 41.034 10.830 1.00 37.94 74 ILE A N 1
ATOM 571 C CA . ILE A 1 108 ? 20.390 40.547 10.101 1.00 39.02 74 ILE A CA 1
ATOM 572 C C . ILE A 1 108 ? 19.071 41.202 10.540 1.00 39.88 74 ILE A C 1
ATOM 573 O O . ILE A 1 108 ? 18.065 41.108 9.832 1.00 40.18 74 ILE A O 1
ATOM 578 N N . SER A 1 109 ? 19.077 41.859 11.699 1.00 40.80 75 SER A N 1
ATOM 579 C CA . SER A 1 109 ? 17.856 42.432 12.274 1.00 41.77 75 SER A CA 1
ATOM 580 C C . SER A 1 109 ? 17.427 43.747 11.621 1.00 42.50 75 SER A C 1
ATOM 581 O O . SER A 1 109 ? 16.262 44.139 11.720 1.00 42.54 75 SER A O 1
ATOM 584 N N . ALA A 1 110 ? 18.369 44.421 10.964 1.00 43.42 76 ALA A N 1
ATOM 585 C CA . ALA A 1 110 ? 18.114 45.726 10.352 1.00 44.44 76 ALA A CA 1
ATOM 586 C C . ALA A 1 110 ? 17.094 45.652 9.214 1.00 45.09 76 ALA A C 1
ATOM 587 O O . ALA A 1 110 ? 17.308 44.958 8.216 1.00 45.20 76 ALA A O 1
ATOM 589 N N . ALA A 1 111 ? 15.980 46.359 9.387 1.00 45.95 77 ALA A N 1
ATOM 590 C CA . ALA A 1 111 ? 14.940 46.449 8.365 1.00 46.80 77 ALA A CA 1
ATOM 591 C C . ALA A 1 111 ? 15.268 47.572 7.378 1.00 47.42 77 ALA A C 1
ATOM 592 O O . ALA A 1 111 ? 15.696 48.650 7.792 1.00 47.48 77 ALA A O 1
ATOM 594 N N . PRO A 1 112 ? 15.076 47.323 6.067 1.00 48.15 78 PRO A N 1
ATOM 595 C CA . PRO A 1 112 ? 15.386 48.351 5.073 1.00 48.78 78 PRO A CA 1
ATOM 596 C C . PRO A 1 112 ? 14.395 49.515 5.110 1.00 49.38 78 PRO A C 1
ATOM 597 O O . PRO A 1 112 ? 13.257 49.352 5.553 1.00 49.38 78 PRO A O 1
ATOM 601 N N . ASP A 1 113 ? 14.841 50.681 4.657 1.00 50.21 79 ASP A N 1
ATOM 602 C CA . ASP A 1 113 ? 13.966 51.836 4.511 1.00 51.07 79 ASP A CA 1
ATOM 603 C C . ASP A 1 113 ? 13.376 51.806 3.102 1.00 51.62 79 ASP A C 1
ATOM 604 O O . ASP A 1 113 ? 14.128 51.767 2.130 1.00 51.73 79 ASP A O 1
ATOM 609 N N . GLY A 1 114 ? 12.048 51.803 2.975 1.00 52.18 80 GLY A N 1
ATOM 610 C CA . GLY A 1 114 ? 11.123 51.819 4.105 1.00 52.86 80 GLY A CA 1
ATOM 611 C C . GLY A 1 114 ? 10.290 50.554 4.184 1.00 53.41 80 GLY A C 1
ATOM 612 O O . GLY A 1 114 ? 9.459 50.285 3.311 1.00 53.40 80 GLY A O 1
ATOM 613 N N . MET A 1 115 ? 10.520 49.786 5.245 1.00 53.94 81 MET A N 1
ATOM 614 C CA . MET A 1 115 ? 9.844 48.514 5.487 1.00 54.51 81 MET A CA 1
ATOM 615 C C . MET A 1 115 ? 8.557 48.727 6.289 1.00 54.92 81 MET A C 1
ATOM 616 O O . MET A 1 115 ? 8.481 49.656 7.098 1.00 55.03 81 MET A O 1
ATOM 621 N N . PRO A 1 116 ? 7.534 47.876 6.056 1.00 55.33 82 PRO A N 1
ATOM 622 C CA . PRO A 1 116 ? 6.399 47.744 6.980 1.00 55.64 82 PRO A CA 1
ATOM 623 C C . PRO A 1 116 ? 6.836 47.337 8.397 1.00 55.95 82 PRO A C 1
ATOM 624 O O . PRO A 1 116 ? 8.034 47.172 8.655 1.00 56.07 82 PRO A O 1
ATOM 628 N N . SER A 1 117 ? 5.874 47.167 9.302 1.00 56.22 83 SER A N 1
ATOM 629 C CA . SER A 1 117 ? 6.185 47.038 10.728 1.00 56.43 83 SER A CA 1
ATOM 630 C C . SER A 1 117 ? 6.026 45.643 11.338 1.00 56.56 83 SER A C 1
ATOM 631 O O . SER A 1 117 ? 6.682 45.335 12.339 1.00 56.60 83 SER A O 1
ATOM 634 N N . PHE A 1 118 ? 5.175 44.807 10.739 1.00 56.63 84 PHE A N 1
ATOM 635 C CA . PHE A 1 118 ? 4.758 43.532 11.349 1.00 56.69 84 PHE A CA 1
ATOM 636 C C . PHE A 1 118 ? 5.907 42.668 11.882 1.00 56.57 84 PHE A C 1
ATOM 637 O O . PHE A 1 118 ? 6.951 42.531 11.238 1.00 56.65 84 PHE A O 1
ATOM 645 N N . ASN A 1 119 ? 5.686 42.096 13.066 1.00 56.35 85 ASN A N 1
ATOM 646 C CA . ASN A 1 119 ? 6.670 41.261 13.763 1.00 56.02 85 ASN A CA 1
ATOM 647 C C . ASN A 1 119 ? 6.956 39.924 13.062 1.00 55.61 85 ASN A C 1
ATOM 648 O O . ASN A 1 119 ? 6.149 39.474 12.244 1.00 55.66 85 ASN A O 1
ATOM 653 N N . PRO A 1 120 ? 8.110 39.292 13.378 1.00 55.12 86 PRO A N 1
ATOM 654 C CA . PRO A 1 120 ? 8.545 38.009 12.796 1.00 54.62 86 PRO A CA 1
ATOM 655 C C . PRO A 1 120 ? 7.573 36.817 12.908 1.00 54.02 86 PRO A C 1
ATOM 656 O O . PRO A 1 120 ? 7.989 35.670 12.704 1.00 54.14 86 PRO A O 1
ATOM 660 N N . ALA A 1 121 ? 6.302 37.076 13.208 1.00 53.14 87 ALA A N 1
ATOM 661 C CA . ALA A 1 121 ? 5.301 36.010 13.310 1.00 52.18 87 ALA A CA 1
ATOM 662 C C . ALA A 1 121 ? 4.866 35.488 11.940 1.00 51.41 87 ALA A C 1
ATOM 663 O O . ALA A 1 121 ? 4.733 34.276 11.747 1.00 51.45 87 ALA A O 1
ATOM 665 N N . MET A 1 122 ? 4.647 36.403 10.997 1.00 50.25 88 MET A N 1
ATOM 666 C CA . MET A 1 122 ? 4.211 36.035 9.648 1.00 49.06 88 MET A CA 1
ATOM 667 C C . MET A 1 122 ? 5.382 35.899 8.666 1.00 47.82 88 MET A C 1
ATOM 668 O O . MET A 1 122 ? 5.175 35.724 7.462 1.00 47.81 88 MET A O 1
ATOM 673 N N . ILE A 1 123 ? 6.605 35.977 9.191 1.00 46.18 89 ILE A N 1
ATOM 674 C CA . ILE A 1 123 ? 7.816 35.804 8.385 1.00 44.55 89 ILE A CA 1
ATOM 675 C C . ILE A 1 123 ? 8.398 34.393 8.539 1.00 43.08 89 ILE A C 1
ATOM 676 O O . ILE A 1 123 ? 8.351 33.801 9.624 1.00 43.11 89 ILE A O 1
ATOM 681 N N . LEU A 1 124 ? 8.922 33.854 7.442 1.00 40.93 90 LEU A N 1
ATOM 682 C CA . LEU A 1 124 ? 9.663 32.595 7.482 1.00 38.88 90 LEU A CA 1
ATOM 683 C C . LEU A 1 124 ? 10.805 32.578 6.472 1.00 37.04 90 LEU A C 1
ATOM 684 O O . LEU A 1 124 ? 10.735 33.234 5.429 1.00 36.81 90 LEU A O 1
ATOM 689 N N . HIS A 1 125 ? 11.860 31.839 6.802 1.00 34.75 91 HIS A N 1
ATOM 690 C CA . HIS A 1 125 ? 12.975 31.637 5.890 1.00 32.44 91 HIS A CA 1
ATOM 691 C C . HIS A 1 125 ? 12.553 30.634 4.822 1.00 30.95 91 HIS A C 1
ATOM 692 O O . HIS A 1 125 ? 12.493 29.427 5.067 1.00 30.86 91 HIS A O 1
ATOM 699 N N . GLY A 1 126 ? 12.243 31.156 3.639 1.00 29.09 92 GLY A N 1
ATOM 700 C CA . GLY A 1 126 ? 11.645 30.364 2.574 1.00 26.86 92 GLY A CA 1
ATOM 701 C C . GLY A 1 126 ? 12.618 29.790 1.567 1.00 25.37 92 GLY A C 1
ATOM 702 O O . GLY A 1 126 ? 12.392 28.699 1.047 1.00 24.94 92 GLY A O 1
ATOM 703 N N . GLU A 1 127 ? 13.694 30.529 1.289 1.00 23.76 93 GLU A N 1
ATOM 704 C CA . GLU A 1 127 ? 14.640 30.174 0.232 1.00 22.27 93 GLU A CA 1
ATOM 705 C C . GLU A 1 127 ? 16.081 30.495 0.625 1.00 21.11 93 GLU A C 1
ATOM 706 O O . GLU A 1 127 ? 16.334 31.447 1.367 1.00 20.67 93 GLU A O 1
ATOM 712 N N . GLN A 1 128 ? 17.019 29.702 0.113 1.00 19.76 94 GLN A N 1
ATOM 713 C CA . GLN A 1 128 ? 18.442 29.975 0.296 1.00 18.77 94 GLN A CA 1
ATOM 714 C C . GLN A 1 128 ? 19.252 29.603 -0.939 1.00 18.39 94 GLN A C 1
ATOM 715 O O . GLN A 1 128 ? 19.086 28.521 -1.503 1.00 17.80 94 GLN A O 1
ATOM 721 N N . SER A 1 129 ? 20.131 30.512 -1.341 1.00 17.90 95 SER A N 1
ATOM 722 C CA . SER A 1 129 ? 21.074 30.266 -2.416 1.00 18.11 95 SER A CA 1
ATOM 723 C C . SER A 1 129 ? 22.487 30.549 -1.920 1.00 18.20 95 SER A C 1
ATOM 724 O O . SER A 1 129 ? 22.716 31.531 -1.207 1.00 17.65 95 SER A O 1
ATOM 727 N N . VAL A 1 130 ? 23.419 29.673 -2.290 1.00 18.37 96 VAL A N 1
ATOM 728 C CA . VAL A 1 130 ? 24.832 29.832 -1.959 1.00 18.89 96 VAL A CA 1
ATOM 729 C C . VAL A 1 130 ? 25.671 29.605 -3.209 1.00 19.23 96 VAL A C 1
ATOM 730 O O . VAL A 1 130 ? 25.595 28.544 -3.832 1.00 19.52 96 VAL A O 1
ATOM 734 N N . GLU A 1 131 ? 26.454 30.614 -3.578 1.00 19.57 97 GLU A N 1
ATOM 735 C CA . GLU A 1 131 ? 27.383 30.510 -4.692 1.00 20.33 97 GLU A CA 1
ATOM 736 C C . GLU A 1 131 ? 28.810 30.696 -4.188 1.00 20.41 97 GLU A C 1
ATOM 737 O O . GLU A 1 131 ? 29.133 31.725 -3.592 1.00 20.19 97 GLU A O 1
ATOM 743 N N . ILE A 1 132 ? 29.657 29.696 -4.430 1.00 20.69 98 ILE A N 1
ATOM 744 C CA . ILE A 1 132 ? 31.031 29.722 -3.936 1.00 21.14 98 ILE A CA 1
ATOM 745 C C . ILE A 1 132 ? 31.997 30.118 -5.056 1.00 21.39 98 ILE A C 1
ATOM 746 O O . ILE A 1 132 ? 32.182 29.375 -6.023 1.00 21.41 98 ILE A O 1
ATOM 751 N N . LEU A 1 133 ? 32.591 31.299 -4.917 1.00 21.63 99 LEU A N 1
ATOM 752 C CA . LEU A 1 133 ? 33.592 31.785 -5.864 1.00 22.14 99 LEU A CA 1
ATOM 753 C C . LEU A 1 133 ? 34.969 31.196 -5.554 1.00 22.28 99 LEU A C 1
ATOM 754 O O . LEU A 1 133 ? 35.706 30.811 -6.461 1.00 22.40 99 LEU A O 1
ATOM 759 N N . ARG A 1 134 ? 35.306 31.141 -4.266 1.00 22.20 100 ARG A N 1
ATOM 760 C CA . ARG A 1 134 ? 36.548 30.540 -3.785 1.00 22.26 100 ARG A CA 1
ATOM 761 C C . ARG A 1 134 ? 36.267 29.863 -2.447 1.00 21.45 100 ARG A C 1
ATOM 762 O O . ARG A 1 134 ? 35.587 30.442 -1.604 1.00 21.50 100 ARG A O 1
ATOM 770 N N . PRO A 1 135 ? 36.790 28.641 -2.243 1.00 21.05 101 PRO A N 1
ATOM 771 C CA . PRO A 1 135 ? 36.607 27.988 -0.943 1.00 20.79 101 PRO A CA 1
ATOM 772 C C . PRO A 1 135 ? 37.276 28.790 0.174 1.00 20.53 101 PRO A C 1
ATOM 773 O O . PRO A 1 135 ? 38.245 29.516 -0.074 1.00 19.98 101 PRO A O 1
ATOM 777 N N . LEU A 1 136 ? 36.736 28.682 1.385 1.00 20.04 102 LEU A N 1
ATOM 778 C CA . LEU A 1 136 ? 37.299 29.376 2.536 1.00 19.85 102 LEU A CA 1
ATOM 779 C C . LEU A 1 136 ? 38.655 28.798 2.922 1.00 19.86 102 LEU A C 1
ATOM 780 O O . LEU A 1 136 ? 38.884 27.596 2.785 1.00 19.75 102 LEU A O 1
ATOM 785 N N . ASP A 1 137 ? 39.547 29.669 3.393 1.00 20.09 103 ASP A N 1
ATOM 786 C CA . ASP A 1 137 ? 40.830 29.261 3.964 1.00 20.38 103 ASP A CA 1
ATOM 787 C C . ASP A 1 137 ? 40.546 28.389 5.191 1.00 20.13 103 ASP A C 1
ATOM 788 O O . ASP A 1 137 ? 39.938 28.862 6.151 1.00 20.09 103 ASP A O 1
ATOM 793 N N . PRO A 1 138 ? 40.967 27.109 5.158 1.00 20.07 104 PRO A N 1
ATOM 794 C CA . PRO A 1 138 ? 40.645 26.213 6.275 1.00 20.23 104 PRO A CA 1
ATOM 795 C C . PRO A 1 138 ? 41.444 26.473 7.561 1.00 20.30 104 PRO A C 1
ATOM 796 O O . PRO A 1 138 ? 41.167 25.849 8.584 1.00 20.16 104 PRO A O 1
ATOM 800 N N . SER A 1 139 ? 42.405 27.396 7.511 1.00 20.44 105 SER A N 1
ATOM 801 C CA . SER A 1 139 ? 43.163 27.780 8.707 1.00 20.59 105 SER A CA 1
ATOM 802 C C . SER A 1 139 ? 42.514 28.949 9.460 1.00 20.39 105 SER A C 1
ATOM 803 O O . SER A 1 139 ? 43.031 29.407 10.481 1.00 20.32 105 SER A O 1
ATOM 806 N N . GLY A 1 140 ? 41.372 29.418 8.962 1.00 19.90 106 GLY A N 1
ATOM 807 C CA . GLY A 1 140 ? 40.707 30.585 9.537 1.00 19.70 106 GLY A CA 1
ATOM 808 C C . GLY A 1 140 ? 40.772 31.755 8.577 1.00 19.63 106 GLY A C 1
ATOM 809 O O . GLY A 1 140 ? 41.536 31.726 7.611 1.00 19.36 106 GLY A O 1
ATOM 810 N N . GLY A 1 141 ? 39.965 32.780 8.830 1.00 19.62 107 GLY A N 1
ATOM 811 C CA . GLY A 1 141 ? 39.933 33.940 7.949 1.00 19.79 107 GLY A CA 1
ATOM 812 C C . GLY A 1 141 ? 39.030 35.065 8.404 1.00 19.85 107 GLY A C 1
ATOM 813 O O . GLY A 1 141 ? 38.190 34.896 9.286 1.00 19.80 107 GLY A O 1
ATOM 814 N N . THR A 1 142 ? 39.219 36.221 7.783 1.00 19.78 108 THR A N 1
ATOM 815 C CA . THR A 1 142 ? 38.410 37.395 8.043 1.00 19.97 108 THR A CA 1
ATOM 816 C C . THR A 1 142 ? 37.891 37.900 6.701 1.00 19.88 108 THR A C 1
ATOM 817 O O . THR A 1 142 ? 38.652 38.040 5.746 1.00 19.60 108 THR A O 1
ATOM 821 N N . LEU A 1 143 ? 36.589 38.156 6.642 1.00 20.23 109 LEU A N 1
ATOM 822 C CA . LEU A 1 143 ? 35.933 38.539 5.399 1.00 20.81 109 LEU A CA 1
ATOM 823 C C . LEU A 1 143 ? 35.125 39.808 5.573 1.00 20.94 109 LEU A C 1
ATOM 824 O O . LEU A 1 143 ? 34.631 40.094 6.665 1.00 21.11 109 LEU A O 1
ATOM 829 N N . THR A 1 144 ? 35.004 40.569 4.489 1.00 21.25 110 THR A N 1
ATOM 830 C CA . THR A 1 144 ? 34.081 41.690 4.431 1.00 21.87 110 THR A CA 1
ATOM 831 C C . THR A 1 144 ? 32.743 41.200 3.882 1.00 22.21 110 THR A C 1
ATOM 832 O O . THR A 1 144 ? 32.687 40.594 2.810 1.00 22.07 110 THR A O 1
ATOM 836 N N . GLY A 1 145 ? 31.676 41.452 4.632 1.00 23.01 111 GLY A N 1
ATOM 837 C CA . GLY A 1 145 ? 30.324 41.143 4.184 1.00 24.11 111 GLY A CA 1
ATOM 838 C C . GLY A 1 145 ? 29.592 42.388 3.723 1.00 24.95 111 GLY A C 1
ATOM 839 O O . GLY A 1 145 ? 29.609 43.415 4.407 1.00 24.83 111 GLY A O 1
ATOM 840 N N . LYS A 1 146 ? 28.958 42.294 2.557 1.00 25.65 112 LYS A N 1
ATOM 841 C CA . LYS A 1 146 ? 28.134 43.377 2.023 1.00 26.46 112 LYS A CA 1
ATOM 842 C C . LYS A 1 146 ? 26.723 42.862 1.782 1.00 26.69 112 LYS A C 1
ATOM 843 O O . LYS A 1 146 ? 26.511 41.970 0.955 1.00 26.44 112 LYS A O 1
ATOM 849 N N . THR A 1 147 ? 25.762 43.417 2.513 1.00 27.17 113 THR A N 1
ATOM 850 C CA . THR A 1 147 ? 24.383 42.946 2.432 1.00 27.84 113 THR A CA 1
ATOM 851 C C . THR A 1 147 ? 23.416 44.003 1.900 1.00 28.06 113 THR A C 1
ATOM 852 O O . THR A 1 147 ? 23.515 45.184 2.241 1.00 27.90 113 THR A O 1
ATOM 856 N N . LYS A 1 148 ? 22.490 43.552 1.055 1.00 28.34 114 LYS A N 1
ATOM 857 C CA . LYS A 1 148 ? 21.533 44.427 0.393 1.00 28.79 114 LYS A CA 1
ATOM 858 C C . LYS A 1 148 ? 20.258 43.670 0.032 1.00 28.90 114 LYS A C 1
ATOM 859 O O . LYS A 1 148 ? 20.317 42.531 -0.442 1.00 28.65 114 LYS A O 1
ATOM 865 N N . VAL A 1 149 ? 19.111 44.309 0.256 1.00 29.12 115 VAL A N 1
ATOM 866 C CA . VAL A 1 149 ? 17.827 43.774 -0.203 1.00 29.45 115 VAL A CA 1
ATOM 867 C C . VAL A 1 149 ? 17.738 43.980 -1.717 1.00 29.68 115 VAL A C 1
ATOM 868 O O . VAL A 1 149 ? 17.825 45.113 -2.197 1.00 29.89 115 VAL A O 1
ATOM 872 N N . ILE A 1 150 ? 17.581 42.883 -2.459 1.00 29.96 116 ILE A N 1
ATOM 873 C CA . ILE A 1 150 ? 17.615 42.922 -3.930 1.00 30.21 116 ILE A CA 1
ATOM 874 C C . ILE A 1 150 ? 16.264 42.638 -4.601 1.00 30.73 116 ILE A C 1
ATOM 875 O O . ILE A 1 150 ? 16.104 42.872 -5.801 1.00 30.59 116 ILE A O 1
ATOM 880 N N . SER A 1 151 ? 15.310 42.126 -3.826 1.00 31.38 117 SER A N 1
ATOM 881 C CA . SER A 1 151 ? 13.963 41.847 -4.321 1.00 32.22 117 SER A CA 1
ATOM 882 C C . SER A 1 151 ? 12.902 42.065 -3.255 1.00 33.10 117 SER A C 1
ATOM 883 O O . SER A 1 151 ? 13.129 41.802 -2.074 1.00 33.07 117 SER A O 1
ATOM 886 N N . PHE A 1 152 ? 11.742 42.546 -3.693 1.00 34.26 118 PHE A N 1
ATOM 887 C CA . PHE A 1 152 ? 10.559 42.647 -2.852 1.00 35.49 118 PHE A CA 1
ATOM 888 C C . PHE A 1 152 ? 9.353 42.339 -3.735 1.00 36.46 118 PHE A C 1
ATOM 889 O O . PHE A 1 152 ? 8.786 43.235 -4.370 1.00 36.69 118 PHE A O 1
ATOM 897 N N . TYR A 1 153 ? 8.980 41.063 -3.789 1.00 37.42 119 TYR A N 1
ATOM 898 C CA . TYR A 1 153 ? 7.966 40.598 -4.731 1.00 38.35 119 TYR A CA 1
ATOM 899 C C . TYR A 1 153 ? 6.629 40.297 -4.075 1.00 39.06 119 TYR A C 1
ATOM 900 O O . TYR A 1 153 ? 6.575 39.734 -2.981 1.00 39.10 119 TYR A O 1
ATOM 909 N N . ASP A 1 154 ? 5.552 40.678 -4.760 1.00 39.98 120 ASP A N 1
ATOM 910 C CA . ASP A 1 154 ? 4.207 40.296 -4.355 1.00 40.98 120 ASP A CA 1
ATOM 911 C C . ASP A 1 154 ? 3.885 38.934 -4.964 1.00 41.44 120 ASP A C 1
ATOM 912 O O . ASP A 1 154 ? 3.783 38.797 -6.186 1.00 41.68 120 ASP A O 1
ATOM 917 N N . LYS A 1 155 ? 3.736 37.932 -4.104 1.00 42.00 121 LYS A N 1
ATOM 918 C CA . LYS A 1 155 ? 3.469 36.563 -4.544 1.00 42.54 121 LYS A CA 1
ATOM 919 C C . LYS A 1 155 ? 1.973 36.263 -4.664 1.00 42.73 121 LYS A C 1
ATOM 920 O O . LYS A 1 155 ? 1.585 35.169 -5.083 1.00 42.94 121 LYS A O 1
ATOM 926 N N . GLY A 1 156 ? 1.140 37.238 -4.305 1.00 42.87 122 GLY A N 1
ATOM 927 C CA . GLY A 1 156 ? -0.310 37.065 -4.324 1.00 42.85 122 GLY A CA 1
ATOM 928 C C . GLY A 1 156 ? -0.824 36.573 -2.984 1.00 42.83 122 GLY A C 1
ATOM 929 O O . GLY A 1 156 ? -1.786 37.119 -2.441 1.00 43.11 122 GLY A O 1
ATOM 930 N N . LYS A 1 157 ? -0.177 35.537 -2.456 1.00 42.56 123 LYS A N 1
ATOM 931 C CA . LYS A 1 157 ? -0.503 35.000 -1.137 1.00 42.16 123 LYS A CA 1
ATOM 932 C C . LYS A 1 157 ? 0.425 35.568 -0.057 1.00 41.73 123 LYS A C 1
ATOM 933 O O . LYS A 1 157 ? 0.184 35.385 1.138 1.00 41.75 123 LYS A O 1
ATOM 939 N N . GLY A 1 158 ? 1.477 36.266 -0.488 1.00 41.17 124 GLY A N 1
ATOM 940 C CA . GLY A 1 158 ? 2.412 36.915 0.433 1.00 40.28 124 GLY A CA 1
ATOM 941 C C . GLY A 1 158 ? 3.516 37.709 -0.244 1.00 39.55 124 GLY A C 1
ATOM 942 O O . GLY A 1 158 ? 3.421 38.043 -1.428 1.00 39.71 124 GLY A O 1
ATOM 943 N N . THR A 1 159 ? 4.567 38.006 0.520 1.00 38.63 125 THR A N 1
ATOM 944 C CA . THR A 1 159 ? 5.713 38.785 0.043 1.00 37.56 125 THR A CA 1
ATOM 945 C C . THR A 1 159 ? 7.006 37.971 0.103 1.00 36.59 125 THR A C 1
ATOM 946 O O . THR A 1 159 ? 7.306 37.360 1.125 1.00 36.50 125 THR A O 1
ATOM 950 N N . LEU A 1 160 ? 7.765 37.962 -0.991 1.00 35.49 126 LEU A N 1
ATOM 951 C CA . LEU A 1 160 ? 9.117 37.400 -0.964 1.00 34.30 126 LEU A CA 1
ATOM 952 C C . LEU A 1 160 ? 10.173 38.503 -0.964 1.00 33.26 126 LEU A C 1
ATOM 953 O O . LEU A 1 160 ? 10.353 39.208 -1.963 1.00 33.16 126 LEU A O 1
ATOM 958 N N . MET A 1 161 ? 10.857 38.648 0.169 1.00 31.99 127 MET A N 1
ATOM 959 C CA . MET A 1 161 ? 11.990 39.561 0.278 1.00 30.73 127 MET A CA 1
ATOM 960 C C . MET A 1 161 ? 13.297 38.786 0.125 1.00 29.58 127 MET A C 1
ATOM 961 O O . MET A 1 161 ? 13.563 37.846 0.877 1.00 29.39 127 MET A O 1
ATOM 966 N N . GLU A 1 162 ? 14.104 39.183 -0.853 1.00 28.26 128 GLU A N 1
ATOM 967 C CA . GLU A 1 162 ? 15.405 38.559 -1.071 1.00 27.00 128 GLU A CA 1
ATOM 968 C C . GLU A 1 162 ? 16.527 39.463 -0.576 1.00 26.25 128 GLU A C 1
ATOM 969 O O . GLU A 1 162 ? 16.629 40.616 -0.995 1.00 25.90 128 GLU A O 1
ATOM 975 N N . THR A 1 163 ? 17.351 38.927 0.322 1.00 25.48 129 THR A N 1
ATOM 976 C CA . THR A 1 163 ? 18.505 39.643 0.871 1.00 24.72 129 THR A CA 1
ATOM 977 C C . THR A 1 163 ? 19.799 38.972 0.418 1.00 24.49 129 THR A C 1
ATOM 978 O O . THR A 1 163 ? 20.046 37.795 0.712 1.00 23.96 129 THR A O 1
ATOM 982 N N . GLN A 1 164 ? 20.613 39.735 -0.306 1.00 23.93 130 GLN A N 1
ATOM 983 C CA . GLN A 1 164 ? 21.876 39.257 -0.831 1.00 23.71 130 GLN A CA 1
ATOM 984 C C . GLN A 1 164 ? 23.024 39.608 0.109 1.00 23.46 130 GLN A C 1
ATOM 985 O O . GLN A 1 164 ? 23.064 40.699 0.673 1.00 23.01 130 GLN A O 1
ATOM 991 N N . THR A 1 165 ? 23.948 38.667 0.267 1.00 23.08 131 THR A N 1
ATOM 992 C CA . THR A 1 165 ? 25.176 38.900 1.017 1.00 23.10 131 THR A CA 1
ATOM 993 C C . THR A 1 165 ? 26.363 38.485 0.163 1.00 23.21 131 THR A C 1
ATOM 994 O O . THR A 1 165 ? 26.429 37.354 -0.317 1.00 22.94 131 THR A O 1
ATOM 998 N N . GLN A 1 166 ? 27.288 39.416 -0.035 1.00 23.52 132 GLN A N 1
ATOM 999 C CA . GLN A 1 166 ? 28.528 39.126 -0.735 1.00 24.11 132 GLN A CA 1
ATOM 1000 C C . GLN A 1 166 ? 29.696 39.145 0.247 1.00 24.23 132 GLN A C 1
ATOM 1001 O O . GLN A 1 166 ? 29.896 40.128 0.963 1.00 23.88 132 GLN A O 1
ATOM 1007 N N . PHE A 1 167 ? 30.445 38.045 0.292 1.00 24.52 133 PHE A N 1
ATOM 1008 C CA . PHE A 1 167 ? 31.661 37.973 1.097 1.00 24.85 133 PHE A CA 1
ATOM 1009 C C . PHE A 1 167 ? 32.899 38.047 0.224 1.00 25.47 133 PHE A C 1
ATOM 1010 O O . PHE A 1 167 ? 32.966 37.427 -0.842 1.00 25.20 133 PHE A O 1
ATOM 1018 N N . GLU A 1 168 ? 33.876 38.814 0.696 1.00 26.40 134 GLU A N 1
ATOM 1019 C CA . GLU A 1 168 ? 35.129 39.031 -0.013 1.00 27.58 134 GLU A CA 1
ATOM 1020 C C . GLU A 1 168 ? 36.277 39.247 0.972 1.00 28.12 134 GLU A C 1
ATOM 1021 O O . GLU A 1 168 ? 36.057 39.635 2.120 1.00 27.87 134 GLU A O 1
ATOM 1027 N N . ASP A 1 169 ? 37.498 38.973 0.522 1.00 29.11 135 ASP A N 1
ATOM 1028 C CA . ASP A 1 169 ? 38.694 39.428 1.233 1.00 29.94 135 ASP A CA 1
ATOM 1029 C C . ASP A 1 169 ? 39.515 40.335 0.318 1.00 30.37 135 ASP A C 1
ATOM 1030 O O . ASP A 1 169 ? 39.013 40.790 -0.714 1.00 30.38 135 ASP A O 1
ATOM 1035 N N . GLY A 1 170 ? 40.765 40.599 0.698 1.00 30.88 136 GLY A N 1
ATOM 1036 C CA . GLY A 1 170 ? 41.672 41.423 -0.102 1.00 31.21 136 GLY A CA 1
ATOM 1037 C C . GLY A 1 170 ? 41.956 40.879 -1.494 1.00 31.36 136 GLY A C 1
ATOM 1038 O O . GLY A 1 170 ? 42.365 41.628 -2.381 1.00 31.63 136 GLY A O 1
ATOM 1039 N N . ASN A 1 171 ? 41.737 39.579 -1.684 1.00 31.34 137 ASN A N 1
ATOM 1040 C CA . ASN A 1 171 ? 41.953 38.925 -2.976 1.00 31.26 137 ASN A CA 1
ATOM 1041 C C . ASN A 1 171 ? 40.701 38.824 -3.857 1.00 30.88 137 ASN A C 1
ATOM 1042 O O . ASN A 1 171 ? 40.740 38.230 -4.938 1.00 31.06 137 ASN A O 1
ATOM 1047 N N . GLY A 1 172 ? 39.596 39.401 -3.391 1.00 30.19 138 GLY A N 1
ATOM 1048 C CA . GLY A 1 172 ? 38.364 39.436 -4.173 1.00 29.27 138 GLY A CA 1
ATOM 1049 C C . GLY A 1 172 ? 37.221 38.628 -3.579 1.00 28.45 138 GLY A C 1
ATOM 1050 O O . GLY A 1 172 ? 37.301 38.192 -2.432 1.00 28.46 138 GLY A O 1
ATOM 1051 N N . PRO A 1 173 ? 36.148 38.420 -4.367 1.00 27.78 139 PRO A N 1
ATOM 1052 C CA . PRO A 1 173 ? 34.930 37.732 -3.917 1.00 27.07 139 PRO A CA 1
ATOM 1053 C C . PRO A 1 173 ? 35.201 36.288 -3.495 1.00 26.15 139 PRO A C 1
ATOM 1054 O O . PRO A 1 173 ? 36.027 35.612 -4.108 1.00 25.99 139 PRO A O 1
ATOM 1058 N N . VAL A 1 174 ? 34.526 35.828 -2.444 1.00 25.34 140 VAL A N 1
ATOM 1059 C CA . VAL A 1 174 ? 34.641 34.424 -2.029 1.00 24.58 140 VAL A CA 1
ATOM 1060 C C . VAL A 1 174 ? 33.297 33.684 -2.086 1.00 23.92 140 VAL A C 1
ATOM 1061 O O . VAL A 1 174 ? 33.245 32.531 -2.512 1.00 23.70 140 VAL A O 1
ATOM 1065 N N . ALA A 1 175 ? 32.220 34.353 -1.668 1.00 23.22 141 ALA A N 1
ATOM 1066 C CA . ALA A 1 175 ? 30.882 33.750 -1.671 1.00 22.75 141 ALA A CA 1
ATOM 1067 C C . ALA A 1 175 ? 29.764 34.769 -1.844 1.00 22.49 141 ALA A C 1
ATOM 1068 O O . ALA A 1 175 ? 29.852 35.904 -1.363 1.00 22.40 141 ALA A O 1
ATOM 1070 N N . LYS A 1 176 ? 28.708 34.341 -2.532 1.00 22.18 142 LYS A N 1
ATOM 1071 C CA . LYS A 1 176 ? 27.501 35.137 -2.692 1.00 22.00 142 LYS A CA 1
ATOM 1072 C C . LYS A 1 176 ? 26.306 34.339 -2.175 1.00 21.51 142 LYS A C 1
ATOM 1073 O O . LYS A 1 176 ? 26.056 33.212 -2.618 1.00 21.11 142 LYS A O 1
ATOM 1079 N N . LEU A 1 177 ? 25.588 34.927 -1.224 1.00 20.97 143 LEU A N 1
ATOM 1080 C CA . LEU A 1 177 ? 24.419 34.294 -0.627 1.00 20.86 143 LEU A CA 1
ATOM 1081 C C . LEU A 1 177 ? 23.176 35.105 -0.953 1.00 20.84 143 LEU A C 1
ATOM 1082 O O . LEU A 1 177 ? 23.212 36.334 -0.937 1.00 20.35 143 LEU A O 1
ATOM 1087 N N . ILE A 1 178 ? 22.083 34.415 -1.258 1.00 20.86 144 ILE A N 1
ATOM 1088 C CA . ILE A 1 178 ? 20.780 35.065 -1.351 1.00 21.21 144 ILE A CA 1
ATOM 1089 C C . ILE A 1 178 ? 19.788 34.333 -0.457 1.00 21.85 144 ILE A C 1
ATOM 1090 O O . ILE A 1 178 ? 19.537 33.135 -0.632 1.00 21.59 144 ILE A O 1
ATOM 1095 N N . SER A 1 179 ? 19.249 35.070 0.510 1.00 22.61 145 SER A N 1
ATOM 1096 C CA . SER A 1 179 ? 18.267 34.550 1.446 1.00 23.80 145 SER A CA 1
ATOM 1097 C C . SER A 1 179 ? 16.883 35.071 1.082 1.00 24.85 145 SER A C 1
ATOM 1098 O O . SER A 1 179 ? 16.704 36.273 0.872 1.00 25.01 145 SER A O 1
ATOM 1101 N N . GLY A 1 180 ? 15.911 34.166 1.009 1.00 26.01 146 GLY A N 1
ATOM 1102 C CA . GLY A 1 180 ? 14.530 34.536 0.720 1.00 27.85 146 GLY A CA 1
ATOM 1103 C C . GLY A 1 180 ? 13.638 34.424 1.941 1.00 29.37 146 GLY A C 1
ATOM 1104 O O . GLY A 1 180 ? 13.473 33.337 2.499 1.00 29.08 146 GLY A O 1
ATOM 1105 N N . SER A 1 181 ? 13.078 35.556 2.365 1.00 31.06 147 SER A N 1
ATOM 1106 C CA . SER A 1 181 ? 12.104 35.585 3.458 1.00 33.02 147 SER A CA 1
ATOM 1107 C C . SER A 1 181 ? 10.697 35.764 2.907 1.00 34.37 147 SER A C 1
ATOM 1108 O O . SER A 1 181 ? 10.471 36.589 2.019 1.00 34.62 147 SER A O 1
ATOM 1111 N N . PHE A 1 182 ? 9.756 34.985 3.430 1.00 36.18 148 PHE A N 1
ATOM 1112 C CA . PHE A 1 182 ? 8.365 35.085 3.004 1.00 37.98 148 PHE A CA 1
ATOM 1113 C C . PHE A 1 182 ? 7.502 35.711 4.092 1.00 39.05 148 PHE A C 1
ATOM 1114 O O . PHE A 1 182 ? 7.498 35.256 5.234 1.00 39.20 148 PHE A O 1
ATOM 1122 N N . ILE A 1 183 ? 6.790 36.771 3.722 1.00 40.61 149 ILE A N 1
ATOM 1123 C CA . ILE A 1 183 ? 5.860 37.447 4.620 1.00 42.03 149 ILE A CA 1
ATOM 1124 C C . ILE A 1 183 ? 4.447 37.186 4.103 1.00 43.02 149 ILE A C 1
ATOM 1125 O O . ILE A 1 183 ? 3.990 37.839 3.160 1.00 43.22 149 ILE A O 1
ATOM 1130 N N . ARG A 1 184 ? 3.771 36.211 4.710 1.00 44.28 150 ARG A N 1
ATOM 1131 C CA . ARG A 1 184 ? 2.429 35.816 4.277 1.00 45.44 150 ARG A CA 1
ATOM 1132 C C . ARG A 1 184 ? 1.388 36.881 4.611 1.00 45.94 150 ARG A C 1
ATOM 1133 O O . ARG A 1 184 ? 1.398 37.452 5.704 1.00 46.09 150 ARG A O 1
ATOM 1141 N N . GLY A 1 185 ? 0.507 37.152 3.649 1.00 46.58 151 GLY A N 1
ATOM 1142 C CA . GLY A 1 185 ? -0.540 38.159 3.806 1.00 47.21 151 GLY A CA 1
ATOM 1143 C C . GLY A 1 185 ? -0.200 39.484 3.149 1.00 47.71 151 GLY A C 1
ATOM 1144 O O . GLY A 1 185 ? -1.027 40.060 2.437 1.00 47.92 151 GLY A O 1
ATOM 1145 N N . LEU A 1 186 ? 1.021 39.964 3.389 1.00 48.10 152 LEU A N 1
ATOM 1146 C CA . LEU A 1 186 ? 1.487 41.250 2.862 1.00 48.30 152 LEU A CA 1
ATOM 1147 C C . LEU A 1 186 ? 1.465 41.269 1.332 1.00 48.48 152 LEU A C 1
ATOM 1148 O O . LEU A 1 186 ? 2.396 40.786 0.679 1.00 48.55 152 LEU A O 1
ATOM 1153 N N . THR A 1 187 ? 0.384 41.818 0.776 1.00 48.54 153 THR A N 1
ATOM 1154 C CA . THR A 1 187 ? 0.158 41.841 -0.672 1.00 48.57 153 THR A CA 1
ATOM 1155 C C . THR A 1 187 ? -0.430 43.178 -1.139 1.00 48.51 153 THR A C 1
ATOM 1156 O O . THR A 1 187 ? -0.418 44.165 -0.398 1.00 48.55 153 THR A O 1
ATOM 1160 N N . GLY A 1 188 ? -0.922 43.205 -2.377 1.00 48.43 154 GLY A N 1
ATOM 1161 C CA . GLY A 1 188 ? -1.666 44.351 -2.906 1.00 48.22 154 GLY A CA 1
ATOM 1162 C C . GLY A 1 188 ? -0.842 45.471 -3.514 1.00 48.05 154 GLY A C 1
ATOM 1163 O O . GLY A 1 188 ? -1.380 46.532 -3.839 1.00 48.22 154 GLY A O 1
ATOM 1164 N N . TYR A 1 189 ? 0.457 45.236 -3.680 1.00 47.73 155 TYR A N 1
ATOM 1165 C CA . TYR A 1 189 ? 1.370 46.252 -4.202 1.00 47.34 155 TYR A CA 1
ATOM 1166 C C . TYR A 1 189 ? 2.072 45.786 -5.479 1.00 46.89 155 TYR A C 1
ATOM 1167 O O . TYR A 1 189 ? 2.004 44.609 -5.846 1.00 46.90 155 TYR A O 1
ATOM 1176 N N . GLU A 1 190 ? 2.741 46.722 -6.146 1.00 46.28 156 GLU A N 1
ATOM 1177 C CA . GLU A 1 190 ? 3.567 46.422 -7.308 1.00 45.67 156 GLU A CA 1
ATOM 1178 C C . GLU A 1 190 ? 4.952 45.975 -6.841 1.00 44.96 156 GLU A C 1
ATOM 1179 O O . GLU A 1 190 ? 5.648 46.713 -6.138 1.00 44.98 156 GLU A O 1
ATOM 1185 N N . GLY A 1 191 ? 5.340 44.763 -7.233 1.00 43.96 157 GLY A N 1
ATOM 1186 C CA . GLY A 1 191 ? 6.611 44.180 -6.809 1.00 42.62 157 GLY A CA 1
ATOM 1187 C C . GLY A 1 191 ? 7.745 44.423 -7.784 1.00 41.65 157 GLY A C 1
ATOM 1188 O O . GLY A 1 191 ? 7.527 44.523 -8.993 1.00 41.64 157 GLY A O 1
ATOM 1189 N N . LYS A 1 192 ? 8.959 44.528 -7.245 1.00 40.52 158 LYS A N 1
ATOM 1190 C CA . LYS A 1 192 ? 10.173 44.686 -8.047 1.00 39.27 158 LYS A CA 1
ATOM 1191 C C . LYS A 1 192 ? 11.320 43.882 -7.439 1.00 38.24 158 LYS A C 1
ATOM 1192 O O . LYS A 1 192 ? 11.299 43.557 -6.251 1.00 38.03 158 LYS A O 1
ATOM 1198 N N . GLY A 1 193 ? 12.320 43.571 -8.261 1.00 37.09 159 GLY A N 1
ATOM 1199 C CA . GLY A 1 193 ? 13.503 42.854 -7.799 1.00 35.75 159 GLY A CA 1
ATOM 1200 C C . GLY A 1 193 ? 14.425 42.411 -8.913 1.00 34.69 159 GLY A C 1
ATOM 1201 O O . GLY A 1 193 ? 14.283 42.843 -10.056 1.00 34.58 159 GLY A O 1
ATOM 1202 N N . ARG A 1 194 ? 15.376 41.545 -8.571 1.00 33.63 160 ARG A N 1
ATOM 1203 C CA . ARG A 1 194 ? 16.298 40.970 -9.548 1.00 32.51 160 ARG A CA 1
ATOM 1204 C C . ARG A 1 194 ? 15.557 40.019 -10.481 1.00 32.16 160 ARG A C 1
ATOM 1205 O O . ARG A 1 194 ? 14.501 39.486 -10.131 1.00 32.12 160 ARG A O 1
ATOM 1213 N N . LYS A 1 195 ? 16.118 39.815 -11.667 1.00 31.75 161 LYS A N 1
ATOM 1214 C CA . LYS A 1 195 ? 15.642 38.790 -12.581 1.00 31.41 161 LYS A CA 1
ATOM 1215 C C . LYS A 1 195 ? 15.896 37.426 -11.939 1.00 30.87 161 LYS A C 1
ATOM 1216 O O . LYS A 1 195 ? 17.047 37.039 -11.716 1.00 30.78 161 LYS A O 1
ATOM 1222 N N . LEU A 1 196 ? 14.815 36.718 -11.623 1.00 30.22 162 LEU A N 1
ATOM 1223 C CA . LEU A 1 196 ? 14.910 35.430 -10.943 1.00 29.63 162 LEU A CA 1
ATOM 1224 C C . LEU A 1 196 ? 15.358 34.323 -11.894 1.00 29.20 162 LEU A C 1
ATOM 1225 O O . LEU A 1 196 ? 14.959 34.313 -13.060 1.00 29.21 162 LEU A O 1
ATOM 1230 N N . PRO A 1 197 ? 16.193 33.385 -11.401 1.00 28.58 163 PRO A N 1
ATOM 1231 C CA . PRO A 1 197 ? 16.557 32.218 -12.201 1.00 28.17 163 PRO A CA 1
ATOM 1232 C C . PRO A 1 197 ? 15.348 31.309 -12.436 1.00 27.76 163 PRO A C 1
ATOM 1233 O O . PRO A 1 197 ? 14.332 31.439 -11.748 1.00 27.36 163 PRO A O 1
ATOM 1237 N N . ALA A 1 198 ? 15.467 30.406 -13.406 1.00 27.52 164 ALA A N 1
ATOM 1238 C CA . ALA A 1 198 ? 14.398 29.466 -13.738 1.00 27.36 164 ALA A CA 1
ATOM 1239 C C . ALA A 1 198 ? 13.960 28.660 -12.520 1.00 27.31 164 ALA A C 1
ATOM 1240 O O . ALA A 1 198 ? 14.793 28.256 -11.699 1.00 27.38 164 ALA A O 1
ATOM 1242 N N . ARG A 1 199 ? 12.651 28.446 -12.407 1.00 27.01 165 ARG A N 1
ATOM 1243 C CA . ARG A 1 199 ? 12.084 27.588 -11.370 1.00 26.91 165 ARG A CA 1
ATOM 1244 C C . ARG A 1 199 ? 12.583 26.160 -11.546 1.00 26.21 165 ARG A C 1
ATOM 1245 O O . ARG A 1 199 ? 12.561 25.620 -12.653 1.00 26.15 165 ARG A O 1
ATOM 1253 N N . VAL A 1 200 ? 13.043 25.564 -10.451 1.00 25.53 166 VAL A N 1
ATOM 1254 C CA . VAL A 1 200 ? 13.530 24.191 -10.470 1.00 24.75 166 VAL A CA 1
ATOM 1255 C C . VAL A 1 200 ? 12.367 23.206 -10.600 1.00 24.55 166 VAL A C 1
ATOM 1256 O O . VAL A 1 200 ? 11.441 23.201 -9.786 1.00 24.43 166 VAL A O 1
ATOM 1260 N N . GLN A 1 201 ? 12.418 22.390 -11.646 1.00 24.15 167 GLN A N 1
ATOM 1261 C CA . GLN A 1 201 ? 11.433 21.336 -11.846 1.00 23.97 167 GLN A CA 1
ATOM 1262 C C . GLN A 1 201 ? 12.054 20.002 -11.450 1.00 23.64 167 GLN A C 1
ATOM 1263 O O . GLN A 1 201 ? 12.932 19.490 -12.137 1.00 23.59 167 GLN A O 1
ATOM 1269 N N . ILE A 1 202 ? 11.615 19.465 -10.315 1.00 23.41 168 ILE A N 1
ATOM 1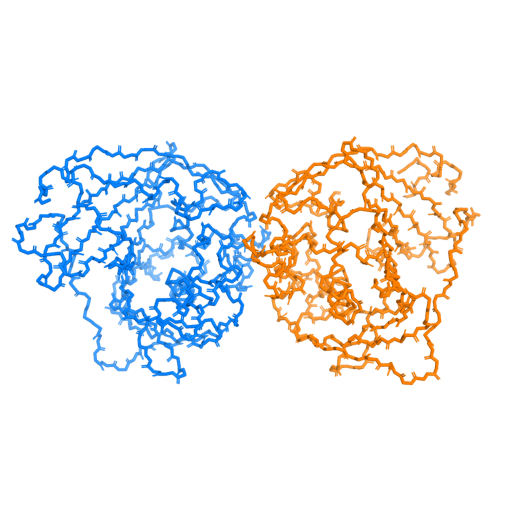270 C CA . ILE A 1 202 ? 12.081 18.160 -9.849 1.00 23.25 168 ILE A CA 1
ATOM 1271 C C . ILE A 1 202 ? 11.556 17.085 -10.812 1.00 23.46 168 ILE A C 1
ATOM 1272 O O . ILE A 1 202 ? 10.351 17.024 -11.066 1.00 23.28 168 ILE A O 1
ATOM 1277 N N . PRO A 1 203 ? 12.463 16.259 -11.369 1.00 23.71 169 PRO A N 1
ATOM 1278 C CA . PRO A 1 203 ? 12.061 15.235 -12.342 1.00 24.12 169 PRO A CA 1
ATOM 1279 C C . PRO A 1 203 ? 11.105 14.212 -11.740 1.00 24.53 169 PRO A C 1
ATOM 1280 O O . PRO A 1 203 ? 11.188 13.913 -10.550 1.00 24.48 169 PRO A O 1
ATOM 1284 N N . LYS A 1 204 ? 10.200 13.691 -12.565 1.00 25.22 170 LYS A N 1
ATOM 1285 C CA . LYS A 1 204 ? 9.192 12.732 -12.110 1.00 25.68 170 LYS A CA 1
ATOM 1286 C C . LYS A 1 204 ? 9.742 11.309 -12.040 1.00 25.61 170 LYS A C 1
ATOM 1287 O O . LYS A 1 204 ? 9.178 10.442 -11.369 1.00 25.89 170 LYS A O 1
ATOM 1293 N N . ARG A 1 205 ? 10.855 11.083 -12.725 1.00 25.44 171 ARG A N 1
ATOM 1294 C CA . ARG A 1 205 ? 11.531 9.793 -12.704 1.00 25.40 171 ARG A CA 1
ATOM 1295 C C . ARG A 1 205 ? 12.071 9.455 -11.308 1.00 25.15 171 ARG A C 1
ATOM 1296 O O . ARG A 1 205 ? 12.179 10.325 -10.437 1.00 24.95 171 ARG A O 1
ATOM 1304 N N . GLN A 1 206 ? 12.394 8.181 -11.109 1.00 24.76 172 GLN A N 1
ATOM 1305 C CA . GLN A 1 206 ? 13.031 7.705 -9.888 1.00 24.60 172 GLN A CA 1
ATOM 1306 C C . GLN A 1 206 ? 14.341 8.470 -9.670 1.00 23.70 172 GLN A C 1
ATOM 1307 O O . GLN A 1 206 ? 15.053 8.750 -10.638 1.00 23.22 172 GLN A O 1
ATOM 1313 N N . PRO A 1 207 ? 14.667 8.811 -8.405 1.00 23.09 173 PRO A N 1
ATOM 1314 C CA . PRO A 1 207 ? 15.963 9.457 -8.163 1.00 22.77 173 PRO A CA 1
ATOM 1315 C C . PRO A 1 207 ? 17.125 8.574 -8.617 1.00 22.46 173 PRO A C 1
ATOM 1316 O O . PRO A 1 207 ? 17.045 7.348 -8.524 1.00 22.31 173 PRO A O 1
ATOM 1320 N N . ASP A 1 208 ? 18.182 9.203 -9.119 1.00 22.30 174 ASP A N 1
ATOM 1321 C CA . ASP A 1 208 ? 19.379 8.491 -9.549 1.00 22.28 174 ASP A CA 1
ATOM 1322 C C . ASP A 1 208 ? 20.185 7.989 -8.357 1.00 22.12 174 ASP A C 1
ATOM 1323 O O . ASP A 1 208 ? 20.748 6.896 -8.393 1.00 22.00 174 ASP A O 1
ATOM 1328 N N . PHE A 1 209 ? 20.225 8.793 -7.298 1.00 21.79 175 PHE A N 1
ATOM 1329 C CA . PHE A 1 209 ? 20.981 8.455 -6.097 1.00 21.69 175 PHE A CA 1
ATOM 1330 C C . PHE A 1 209 ? 20.196 8.845 -4.852 1.00 21.36 175 PHE A C 1
ATOM 1331 O O . PHE A 1 209 ? 19.421 9.803 -4.868 1.00 21.14 175 PHE A O 1
ATOM 1339 N N . ASN A 1 210 ? 20.393 8.082 -3.782 1.00 21.16 176 ASN A N 1
ATOM 1340 C CA . ASN A 1 210 ? 19.771 8.363 -2.496 1.00 20.98 176 ASN A CA 1
ATOM 1341 C C . ASN A 1 210 ? 20.801 8.281 -1.385 1.00 20.59 176 ASN A C 1
ATOM 1342 O O . ASN A 1 210 ? 21.756 7.509 -1.469 1.00 20.69 176 ASN A O 1
ATOM 1347 N N . ASP A 1 211 ? 20.606 9.093 -0.353 1.00 19.90 177 ASP A N 1
ATOM 1348 C CA . ASP A 1 211 ? 21.421 9.039 0.851 1.00 19.37 177 ASP A CA 1
ATOM 1349 C C . ASP A 1 211 ? 20.485 9.340 2.008 1.00 19.15 177 ASP A C 1
ATOM 1350 O O . ASP A 1 211 ? 19.429 9.948 1.819 1.00 18.56 177 ASP A O 1
ATOM 1355 N N . GLU A 1 212 ? 20.848 8.895 3.203 1.00 18.85 178 GLU A N 1
ATOM 1356 C CA . GLU A 1 212 ? 20.070 9.250 4.382 1.00 18.97 178 GLU A CA 1
ATOM 1357 C C . GLU A 1 212 ? 20.960 9.526 5.577 1.00 18.31 178 GLU A C 1
ATOM 1358 O O . GLU A 1 212 ? 22.056 8.975 5.695 1.00 18.21 178 GLU A O 1
ATOM 1364 N N . PHE A 1 213 ? 20.478 10.403 6.447 1.00 17.51 179 PHE A N 1
ATOM 1365 C CA . PHE A 1 213 ? 21.165 10.715 7.684 1.00 16.96 179 PHE A CA 1
ATOM 1366 C C . PHE A 1 213 ? 20.154 10.827 8.813 1.00 16.55 179 PHE A C 1
ATOM 1367 O O . PHE A 1 213 ? 19.213 11.618 8.744 1.00 16.52 179 PHE A O 1
ATOM 1375 N N . LYS A 1 214 ? 20.353 10.004 9.837 1.00 16.55 180 LYS A N 1
ATOM 1376 C CA . LYS A 1 214 ? 19.559 10.048 11.055 1.00 16.62 180 LYS A CA 1
ATOM 1377 C C . LYS A 1 214 ? 20.073 11.201 11.913 1.00 16.33 180 LYS A C 1
ATOM 1378 O O . LYS A 1 214 ? 21.187 11.137 12.440 1.00 15.98 180 LYS A O 1
ATOM 1384 N N . THR A 1 215 ? 19.278 12.263 12.035 1.00 15.78 181 THR A N 1
ATOM 1385 C CA . THR A 1 215 ? 19.654 13.369 12.917 1.00 15.63 181 THR A CA 1
ATOM 1386 C C . THR A 1 215 ? 19.481 12.976 14.386 1.00 15.63 181 THR A C 1
ATOM 1387 O O . THR A 1 215 ? 18.694 12.087 14.712 1.00 15.71 181 THR A O 1
ATOM 1391 N N . SER A 1 216 ? 20.244 13.628 15.260 1.00 15.54 182 SER A N 1
ATOM 1392 C CA . SER A 1 216 ? 20.104 13.448 16.699 1.00 15.40 182 SER A CA 1
ATOM 1393 C C . SER A 1 216 ? 18.899 14.242 17.206 1.00 15.50 182 SER A C 1
ATOM 1394 O O . SER A 1 216 ? 18.602 15.310 16.675 1.00 15.39 182 SER A O 1
ATOM 1397 N N . PRO A 1 217 ? 18.200 13.730 18.239 1.00 15.73 183 PRO A N 1
ATOM 1398 C CA . PRO A 1 217 ? 17.174 14.560 18.886 1.00 15.87 183 PRO A CA 1
ATOM 1399 C C . PRO A 1 217 ? 17.746 15.862 19.457 1.00 15.73 183 PRO A C 1
ATOM 1400 O O . PRO A 1 217 ? 16.997 16.809 19.701 1.00 15.97 183 PRO A O 1
ATOM 1404 N N . HIS A 1 218 ? 19.062 15.909 19.648 1.00 15.63 184 HIS A N 1
ATOM 1405 C CA . HIS A 1 218 ? 19.719 17.095 20.190 1.00 15.68 184 HIS A CA 1
ATOM 1406 C C . HIS A 1 218 ? 20.538 17.841 19.140 1.00 15.30 184 HIS A C 1
ATOM 1407 O O . HIS A 1 218 ? 21.372 18.680 19.477 1.00 15.03 184 HIS A O 1
ATOM 1414 N N . GLN A 1 219 ? 20.263 17.555 17.866 1.00 14.95 185 GLN A N 1
ATOM 1415 C CA . GLN A 1 219 ? 21.012 18.132 16.747 1.00 14.57 185 GLN A CA 1
ATOM 1416 C C . GLN A 1 219 ? 20.990 19.661 16.735 1.00 14.04 185 GLN A C 1
ATOM 1417 O O . GLN A 1 219 ? 22.009 20.288 16.445 1.00 13.73 185 GLN A O 1
ATOM 1423 N N . ALA A 1 220 ? 19.838 20.258 17.051 1.00 13.48 186 ALA A N 1
ATOM 1424 C CA . ALA A 1 220 ? 19.721 21.720 17.082 1.00 13.08 186 ALA A CA 1
ATOM 1425 C C . ALA A 1 220 ? 20.546 22.349 18.203 1.00 12.75 186 ALA A C 1
ATOM 1426 O O . ALA A 1 220 ? 21.017 23.479 18.067 1.00 12.35 186 ALA A O 1
ATOM 1428 N N . GLN A 1 221 ? 20.719 21.616 19.303 1.00 12.65 187 GLN A N 1
ATOM 1429 C CA . GLN A 1 221 ? 21.526 22.092 20.438 1.00 12.67 187 GLN A CA 1
ATOM 1430 C C . GLN A 1 221 ? 22.990 22.250 20.043 1.00 12.64 187 GLN A C 1
ATOM 1431 O O . GLN A 1 221 ? 23.701 23.103 20.588 1.00 12.63 187 GLN A O 1
ATOM 1437 N N . VAL A 1 222 ? 23.433 21.423 19.096 1.00 12.40 188 VAL A N 1
ATOM 1438 C CA . VAL A 1 222 ? 24.809 21.485 18.599 1.00 12.47 188 VAL A CA 1
ATOM 1439 C C . VAL A 1 222 ? 24.905 22.458 17.424 1.00 12.00 188 VAL A C 1
ATOM 1440 O O . VAL A 1 222 ? 25.806 23.299 17.382 1.00 11.95 188 VAL A O 1
ATOM 1444 N N . TYR A 1 223 ? 23.969 22.354 16.481 1.00 11.60 189 TYR A N 1
ATOM 1445 C CA . TYR A 1 223 ? 23.995 23.214 15.290 1.00 11.11 189 TYR A CA 1
ATOM 1446 C C . TYR A 1 223 ? 23.924 24.711 15.617 1.00 11.00 189 TYR A C 1
ATOM 1447 O O . TYR A 1 223 ? 24.587 25.520 14.965 1.00 10.70 189 TYR A O 1
ATOM 1456 N N . ARG A 1 224 ? 23.137 25.079 16.626 1.00 11.22 190 ARG A N 1
ATOM 1457 C CA . ARG A 1 224 ? 22.976 26.496 17.001 1.00 11.44 190 ARG A CA 1
ATOM 1458 C C . ARG A 1 224 ? 24.293 27.187 17.385 1.00 11.47 190 ARG A C 1
ATOM 1459 O O . ARG A 1 224 ? 24.400 28.420 17.336 1.00 11.36 190 ARG A O 1
ATOM 1467 N N . LEU A 1 225 ? 25.293 26.385 17.748 1.00 11.33 191 LEU A N 1
ATOM 1468 C CA . LEU A 1 225 ? 26.581 26.908 18.197 1.00 11.54 191 LEU A CA 1
ATOM 1469 C C . LEU A 1 225 ? 27.393 27.514 17.052 1.00 11.67 191 LEU A C 1
ATOM 1470 O O . LEU A 1 225 ? 28.425 28.142 17.280 1.00 11.98 191 LEU A O 1
ATOM 1475 N N . SER A 1 226 ? 26.908 27.338 15.825 1.00 12.01 192 SER A N 1
ATOM 1476 C CA . SER A 1 226 ? 27.520 27.956 14.652 1.00 12.20 192 SER A CA 1
ATOM 1477 C C . SER A 1 226 ? 26.960 29.352 14.345 1.00 12.65 192 SER A C 1
ATOM 1478 O O . SER A 1 226 ? 27.372 29.984 13.371 1.00 13.06 192 SER A O 1
ATOM 1481 N N . GLY A 1 227 ? 26.022 29.830 15.164 1.00 12.91 193 GLY A N 1
ATOM 1482 C CA . GLY A 1 227 ? 25.587 31.223 15.065 1.00 13.15 193 GLY A CA 1
ATOM 1483 C C . GLY A 1 227 ? 24.117 31.558 15.224 1.00 13.47 193 GLY A C 1
ATOM 1484 O O . GLY A 1 227 ? 23.783 32.704 15.544 1.00 13.35 193 GLY A O 1
ATOM 1485 N N . ASP A 1 228 ? 23.235 30.583 14.991 1.00 13.49 194 ASP A N 1
ATOM 1486 C CA . ASP A 1 228 ? 21.789 30.828 15.055 1.00 13.68 194 ASP A CA 1
ATOM 1487 C C . ASP A 1 228 ? 21.175 30.316 16.360 1.00 13.53 194 ASP A C 1
ATOM 1488 O O . ASP A 1 228 ? 20.798 29.147 16.469 1.00 13.03 194 ASP A O 1
ATOM 1493 N N . TYR A 1 229 ? 21.051 31.225 17.328 1.00 13.70 195 TYR A N 1
ATOM 1494 C CA . TYR A 1 229 ? 20.612 30.890 18.683 1.00 14.29 195 TYR A CA 1
ATOM 1495 C C . TYR A 1 229 ? 19.113 31.113 18.928 1.00 14.67 195 TYR A C 1
ATOM 1496 O O . TYR A 1 229 ? 18.647 31.051 20.070 1.00 14.68 195 TYR A O 1
ATOM 1505 N N . ASN A 1 230 ? 18.368 31.338 17.846 1.00 15.42 196 ASN A N 1
ATOM 1506 C CA . ASN A 1 230 ? 16.902 31.425 17.877 1.00 16.25 196 ASN A CA 1
ATOM 1507 C C . ASN A 1 230 ? 16.271 30.399 18.820 1.00 16.78 196 ASN A C 1
ATOM 1508 O O . ASN A 1 230 ? 16.489 29.189 18.677 1.00 16.49 196 ASN A O 1
ATOM 1513 N N . SER A 1 231 ? 15.484 30.891 19.778 1.00 17.42 197 SER A N 1
ATOM 1514 C CA . SER A 1 231 ? 14.828 30.044 20.780 1.00 18.31 197 SER A CA 1
ATOM 1515 C C . SER A 1 231 ? 13.855 29.028 20.176 1.00 18.63 197 SER A C 1
ATOM 1516 O O . SER A 1 231 ? 13.538 28.021 20.806 1.00 18.51 197 SER A O 1
ATOM 1519 N N . LEU A 1 232 ? 13.402 29.295 18.953 1.00 19.32 198 LEU A N 1
ATOM 1520 C CA . LEU A 1 232 ? 12.510 28.398 18.215 1.00 20.17 198 LEU A CA 1
ATOM 1521 C C . LEU A 1 232 ? 13.077 26.976 18.111 1.00 20.43 198 LEU A C 1
ATOM 1522 O O . LEU A 1 232 ? 12.325 25.998 18.103 1.00 20.65 198 LEU A O 1
ATOM 1527 N N . HIS A 1 233 ? 14.401 26.863 18.060 1.00 20.45 199 HIS A N 1
ATOM 1528 C CA . HIS A 1 233 ? 15.047 25.569 17.836 1.00 20.86 199 HIS A CA 1
ATOM 1529 C C . HIS A 1 233 ? 15.453 24.821 19.111 1.00 21.50 199 HIS A C 1
ATOM 1530 O O . HIS A 1 233 ? 16.018 23.725 19.040 1.00 21.22 199 HIS A O 1
ATOM 1537 N N . ILE A 1 234 ? 15.142 25.389 20.274 1.00 22.40 200 ILE A N 1
ATOM 1538 C CA . ILE A 1 234 ? 15.580 24.786 21.534 1.00 23.60 200 ILE A CA 1
ATOM 1539 C C . ILE A 1 234 ? 14.553 24.837 22.683 1.00 24.78 200 ILE A C 1
ATOM 1540 O O . ILE A 1 234 ? 14.430 23.875 23.443 1.00 24.86 200 ILE A O 1
ATOM 1545 N N . ASP A 1 235 ? 13.826 25.947 22.799 1.00 26.08 201 ASP A N 1
ATOM 1546 C CA . ASP A 1 235 ? 12.861 26.142 23.883 1.00 27.50 201 ASP A CA 1
ATOM 1547 C C . ASP A 1 235 ? 11.497 25.581 23.478 1.00 28.57 201 ASP A C 1
ATOM 1548 O O . ASP A 1 235 ? 10.832 26.148 22.608 1.00 28.35 201 ASP A O 1
ATOM 1553 N N . PRO A 1 236 ? 11.076 24.466 24.112 1.00 29.81 202 PRO A N 1
ATOM 1554 C CA . PRO A 1 236 ? 9.803 23.818 23.774 1.00 30.86 202 PRO A CA 1
ATOM 1555 C C . PRO A 1 236 ? 8.602 24.741 23.969 1.00 32.00 202 PRO A C 1
ATOM 1556 O O . PRO A 1 236 ? 7.628 24.642 23.221 1.00 32.33 202 PRO A O 1
ATOM 1560 N N . GLU A 1 237 ? 8.681 25.633 24.955 1.00 33.22 203 GLU A N 1
ATOM 1561 C CA . GLU A 1 237 ? 7.597 26.579 25.239 1.00 34.35 203 GLU A CA 1
ATOM 1562 C C . GLU A 1 237 ? 7.423 27.617 24.132 1.00 34.70 203 GLU A C 1
ATOM 1563 O O . GLU A 1 237 ? 6.297 27.973 23.789 1.00 34.70 203 GLU A O 1
ATOM 1569 N N . ILE A 1 238 ? 8.540 28.089 23.578 1.00 35.25 204 ILE A N 1
ATOM 1570 C CA . ILE A 1 238 ? 8.533 28.993 22.423 1.00 35.86 204 ILE A CA 1
ATOM 1571 C C . ILE A 1 238 ? 8.054 28.259 21.164 1.00 36.34 204 ILE A C 1
ATOM 1572 O O . ILE A 1 238 ? 7.385 28.846 20.310 1.00 36.44 204 ILE A O 1
ATOM 1577 N N . ALA A 1 239 ? 8.401 26.977 21.060 1.00 36.83 205 ALA A N 1
ATOM 1578 C CA . ALA A 1 239 ? 7.970 26.139 19.939 1.00 37.37 205 ALA A CA 1
ATOM 1579 C C . ALA A 1 239 ? 6.465 25.867 19.995 1.00 37.77 205 ALA A C 1
ATOM 1580 O O . ALA A 1 239 ? 5.758 26.069 19.005 1.00 37.77 205 ALA A O 1
ATOM 1582 N N . LYS A 1 240 ? 5.988 25.417 21.156 1.00 38.23 206 LYS A N 1
ATOM 1583 C CA . LYS A 1 240 ? 4.556 25.199 21.396 1.00 38.83 206 LYS A CA 1
ATOM 1584 C C . LYS A 1 240 ? 3.761 26.490 21.233 1.00 38.97 206 LYS A C 1
ATOM 1585 O O . LYS A 1 240 ? 2.601 26.465 20.820 1.00 39.12 206 LYS A O 1
ATOM 1591 N N . SER A 1 241 ? 4.407 27.609 21.561 1.00 39.17 207 SER A N 1
ATOM 1592 C CA . SER A 1 241 ? 3.833 28.948 21.430 1.00 39.35 207 SER A CA 1
ATOM 1593 C C . SER A 1 241 ? 3.368 29.268 20.009 1.00 39.32 207 SER A C 1
ATOM 1594 O O . SER A 1 241 ? 2.347 29.936 19.825 1.00 39.52 207 SER A O 1
ATOM 1597 N N . VAL A 1 242 ? 4.117 28.792 19.016 1.00 39.12 208 VAL A N 1
ATOM 1598 C CA . VAL A 1 242 ? 3.812 29.069 17.609 1.00 38.82 208 VAL A CA 1
ATOM 1599 C C . VAL A 1 242 ? 3.219 27.865 16.863 1.00 38.65 208 VAL A C 1
ATOM 1600 O O . VAL A 1 242 ? 3.093 27.890 15.637 1.00 38.69 208 VAL A O 1
ATOM 1604 N N . GLY A 1 243 ? 2.867 26.815 17.605 1.00 38.41 209 GLY A N 1
ATOM 1605 C CA . GLY A 1 243 ? 2.087 25.707 17.048 1.00 37.95 209 GLY A CA 1
ATOM 1606 C C . GLY A 1 243 ? 2.735 24.335 16.974 1.00 37.61 209 GLY A C 1
ATOM 1607 O O . GLY A 1 243 ? 2.041 23.340 16.755 1.00 37.64 209 GLY A O 1
ATOM 1608 N N . PHE A 1 244 ? 4.055 24.271 17.155 1.00 37.12 210 PHE A N 1
ATOM 1609 C CA . PHE A 1 244 ? 4.790 23.007 17.042 1.00 36.53 210 PHE A CA 1
ATOM 1610 C C . PHE A 1 244 ? 4.723 22.159 18.318 1.00 36.15 210 PHE A C 1
ATOM 1611 O O . PHE A 1 244 ? 4.639 22.693 19.422 1.00 36.28 210 PHE A O 1
ATOM 1619 N N . LYS A 1 245 ? 4.769 20.838 18.153 1.00 35.51 211 LYS A N 1
ATOM 1620 C CA . LYS A 1 245 ? 4.778 19.892 19.281 1.00 34.73 211 LYS A CA 1
ATOM 1621 C C . LYS A 1 245 ? 6.088 19.955 20.071 1.00 33.87 211 LYS A C 1
ATOM 1622 O O . LYS A 1 245 ? 6.118 19.689 21.278 1.00 33.67 211 LYS A O 1
ATOM 1628 N N . GLN A 1 246 ? 7.163 20.301 19.367 1.00 32.50 212 GLN A N 1
ATOM 1629 C CA . GLN A 1 246 ? 8.500 20.393 19.937 1.00 31.21 212 GLN A CA 1
ATOM 1630 C C . GLN A 1 246 ? 9.317 21.370 19.082 1.00 29.65 212 GLN A C 1
ATOM 1631 O O . GLN A 1 246 ? 8.866 21.758 18.000 1.00 29.62 212 GLN A O 1
ATOM 1637 N N . PRO A 1 247 ? 10.502 21.796 19.566 1.00 27.99 213 PRO A N 1
ATOM 1638 C CA . PRO A 1 247 ? 11.338 22.668 18.734 1.00 26.56 213 PRO A CA 1
ATOM 1639 C C . PRO A 1 247 ? 11.634 22.050 17.365 1.00 25.02 213 PRO A C 1
ATOM 1640 O O . PRO A 1 247 ? 11.715 20.828 17.244 1.00 24.98 213 PRO A O 1
ATOM 1644 N N . ILE A 1 248 ? 11.774 22.891 16.347 1.00 23.32 214 ILE A N 1
ATOM 1645 C CA . ILE A 1 248 ? 12.141 22.418 15.009 1.00 21.70 214 ILE A CA 1
ATOM 1646 C C . ILE A 1 248 ? 13.643 22.560 14.753 1.00 20.41 214 ILE A C 1
ATOM 1647 O O . ILE A 1 248 ? 14.295 23.440 15.320 1.00 20.20 214 ILE A O 1
ATOM 1652 N N . LEU A 1 249 ? 14.185 21.690 13.901 1.00 18.63 215 LEU A N 1
ATOM 1653 C CA . LEU A 1 249 ? 15.579 21.789 13.483 1.00 17.28 215 LEU A CA 1
ATOM 1654 C C . LEU A 1 249 ? 15.735 22.977 12.540 1.00 16.27 215 LEU A C 1
ATOM 1655 O O . LEU A 1 249 ? 14.830 23.266 11.760 1.00 16.25 215 LEU A O 1
ATOM 1660 N N . HIS A 1 250 ? 16.872 23.665 12.632 1.00 15.09 216 HIS A N 1
ATOM 1661 C CA . HIS A 1 250 ? 17.200 24.778 11.734 1.00 14.12 216 HIS A CA 1
ATOM 1662 C C . HIS A 1 250 ? 17.070 24.325 10.291 1.00 13.60 216 HIS A C 1
ATOM 1663 O O . HIS A 1 250 ? 17.606 23.281 9.924 1.00 13.14 216 HIS A O 1
ATOM 1670 N N . GLY A 1 251 ? 16.367 25.108 9.472 1.00 13.01 217 GLY A N 1
ATOM 1671 C CA . GLY A 1 251 ? 16.302 24.847 8.034 1.00 12.58 217 GLY A CA 1
ATOM 1672 C C . GLY A 1 251 ? 17.676 24.775 7.378 1.00 12.33 217 GLY A C 1
ATOM 1673 O O . GLY A 1 251 ? 17.909 23.948 6.493 1.00 12.07 217 GLY A O 1
ATOM 1674 N N . LEU A 1 252 ? 18.596 25.633 7.820 1.00 12.09 218 LEU A N 1
ATOM 1675 C CA . LEU A 1 252 ? 19.952 25.638 7.267 1.00 11.88 218 LEU A CA 1
ATOM 1676 C C . LEU A 1 252 ? 20.769 24.396 7.645 1.00 12.03 218 LEU A C 1
ATOM 1677 O O . LEU A 1 252 ? 21.694 24.024 6.922 1.00 11.95 218 LEU A O 1
ATOM 1682 N N . CYS A 1 253 ? 20.427 23.767 8.769 1.00 12.11 219 CYS A N 1
ATOM 1683 C CA . CYS A 1 253 ? 21.042 22.493 9.157 1.00 12.54 219 CYS A CA 1
ATOM 1684 C C . CYS A 1 253 ? 20.588 21.381 8.196 1.00 12.43 219 CYS A C 1
ATOM 1685 O O . CYS A 1 253 ? 21.406 20.600 7.708 1.00 12.20 219 CYS A O 1
ATOM 1688 N N . SER A 1 254 ? 19.285 21.333 7.918 1.00 12.44 220 SER A N 1
ATOM 1689 C CA . SER A 1 254 ? 18.734 20.431 6.895 1.00 12.63 220 SER A CA 1
ATOM 1690 C C . SER A 1 254 ? 19.413 20.640 5.543 1.00 12.33 220 SER A C 1
ATOM 1691 O O . SER A 1 254 ? 19.711 19.678 4.832 1.00 12.57 220 SER A O 1
ATOM 1694 N N . MET A 1 255 ? 19.652 21.901 5.195 1.00 12.24 221 MET A N 1
ATOM 1695 C CA . MET A 1 255 ? 20.359 22.235 3.965 1.00 12.31 221 MET A CA 1
ATOM 1696 C C . MET A 1 255 ? 21.788 21.690 4.014 1.00 12.11 221 MET A C 1
ATOM 1697 O O . MET A 1 255 ? 22.308 21.212 3.002 1.00 12.09 221 MET A O 1
ATOM 1702 N N . GLY A 1 256 ? 22.411 21.769 5.193 1.00 11.57 222 GLY A N 1
ATOM 1703 C CA . GLY A 1 256 ? 23.735 21.189 5.418 1.00 11.57 222 GLY A CA 1
ATOM 1704 C C . GLY A 1 256 ? 23.752 19.687 5.199 1.00 11.21 222 GLY A C 1
ATOM 1705 O O . GLY A 1 256 ? 24.663 19.157 4.558 1.00 11.36 222 GLY A O 1
ATOM 1706 N N . VAL A 1 257 ? 22.736 19.005 5.728 1.00 11.19 223 VAL A N 1
ATOM 1707 C CA . VAL A 1 257 ? 22.607 17.552 5.585 1.00 11.18 223 VAL A CA 1
ATOM 1708 C C . VAL A 1 257 ? 22.488 17.160 4.106 1.00 11.38 223 VAL A C 1
ATOM 1709 O O . VAL A 1 257 ? 23.171 16.236 3.649 1.00 11.14 223 VAL A O 1
ATOM 1713 N N . ALA A 1 258 ? 21.642 17.873 3.361 1.00 11.45 224 ALA A N 1
ATOM 1714 C CA . ALA A 1 258 ? 21.536 17.644 1.909 1.00 11.78 224 ALA A CA 1
ATOM 1715 C C . ALA A 1 258 ? 22.869 17.923 1.200 1.00 11.87 224 ALA A C 1
ATOM 1716 O O . ALA A 1 258 ? 23.299 17.145 0.340 1.00 11.93 224 ALA A O 1
ATOM 1718 N N . SER A 1 259 ? 23.527 19.019 1.584 1.00 11.94 225 SER A N 1
ATOM 1719 C CA . SER A 1 259 ? 24.824 19.392 1.014 1.00 12.11 225 SER A CA 1
ATOM 1720 C C . SER A 1 259 ? 25.897 18.323 1.233 1.00 12.35 225 SER A C 1
ATOM 1721 O O . SER A 1 259 ? 26.729 18.096 0.356 1.00 12.59 225 SER A O 1
ATOM 1724 N N . ARG A 1 260 ? 25.870 17.682 2.404 1.00 12.51 226 ARG A N 1
ATOM 1725 C CA . ARG A 1 260 ? 26.780 16.583 2.720 1.00 12.72 226 ARG A CA 1
ATOM 1726 C C . ARG A 1 260 ? 26.596 15.420 1.749 1.00 13.24 226 ARG A C 1
ATOM 1727 O O . ARG A 1 260 ? 27.576 14.850 1.267 1.00 13.15 226 ARG A O 1
ATOM 1735 N N . ALA A 1 261 ? 25.339 15.072 1.473 1.00 13.32 227 ALA A N 1
ATOM 1736 C CA . ALA A 1 261 ? 25.027 13.995 0.535 1.00 13.64 227 ALA A CA 1
ATOM 1737 C C . ALA A 1 261 ? 25.513 14.344 -0.871 1.00 13.97 227 ALA A C 1
ATOM 1738 O O . ALA A 1 261 ? 26.099 13.503 -1.556 1.00 14.08 227 ALA A O 1
ATOM 1740 N N . LEU A 1 262 ? 25.283 15.591 -1.281 1.00 14.24 228 LEU A N 1
ATOM 1741 C CA . LEU A 1 262 ? 25.699 16.068 -2.603 1.00 14.78 228 LEU A CA 1
ATOM 1742 C C . LEU A 1 262 ? 27.218 16.081 -2.769 1.00 15.06 228 LEU A C 1
ATOM 1743 O O . LEU A 1 262 ? 27.735 15.652 -3.804 1.00 15.05 228 LEU A O 1
ATOM 1748 N N . PHE A 1 263 ? 27.927 16.566 -1.749 1.00 15.54 229 PHE A N 1
ATOM 1749 C CA . PHE A 1 263 ? 29.390 16.569 -1.767 1.00 16.21 229 PHE A CA 1
ATOM 1750 C C . PHE A 1 263 ? 29.938 15.151 -1.851 1.00 16.64 229 PHE A C 1
ATOM 1751 O O . PHE A 1 263 ? 30.864 14.884 -2.621 1.00 16.58 229 PHE A O 1
ATOM 1759 N N . LYS A 1 264 ? 29.358 14.253 -1.057 1.00 17.49 230 LYS A N 1
ATOM 1760 C CA . LYS A 1 264 ? 29.802 12.859 -0.980 1.00 18.46 230 LYS A CA 1
ATOM 1761 C C . LYS A 1 264 ? 29.609 12.129 -2.314 1.00 18.74 230 LYS A C 1
ATOM 1762 O O . LYS A 1 264 ? 30.494 11.394 -2.764 1.00 18.75 230 LYS A O 1
ATOM 1768 N N . GLN A 1 265 ? 28.457 12.346 -2.944 1.00 18.93 231 GLN A N 1
ATOM 1769 C CA . GLN A 1 265 ? 28.129 11.664 -4.197 1.00 19.32 231 GLN A CA 1
ATOM 1770 C C . GLN A 1 265 ? 28.897 12.204 -5.410 1.00 19.37 231 GLN A C 1
ATOM 1771 O O . GLN A 1 265 ? 29.375 11.423 -6.238 1.00 19.55 231 GLN A O 1
ATOM 1777 N N . PHE A 1 266 ? 29.041 13.526 -5.494 1.00 19.40 232 PHE A N 1
ATOM 1778 C CA . PHE A 1 266 ? 29.481 14.171 -6.735 1.00 19.67 232 PHE A CA 1
ATOM 1779 C C . PHE A 1 266 ? 30.855 14.846 -6.745 1.00 20.02 232 PHE A C 1
ATOM 1780 O O . PHE A 1 266 ? 31.480 14.952 -7.807 1.00 20.30 232 PHE A O 1
ATOM 1788 N N . CYS A 1 267 ? 31.331 15.313 -5.592 1.00 19.99 233 CYS A N 1
ATOM 1789 C CA . CYS A 1 267 ? 32.493 16.213 -5.585 1.00 19.93 233 CYS A CA 1
ATOM 1790 C C . CYS A 1 267 ? 33.874 15.549 -5.498 1.00 20.07 233 CYS A C 1
ATOM 1791 O O . CYS A 1 267 ? 34.893 16.238 -5.559 1.00 20.17 233 CYS A O 1
ATOM 1794 N N . GLY A 1 268 ? 33.903 14.222 -5.365 1.00 20.22 234 GLY A N 1
ATOM 1795 C CA . GLY A 1 268 ? 35.159 13.461 -5.325 1.00 19.95 234 GLY A CA 1
ATOM 1796 C C . GLY A 1 268 ? 36.197 13.958 -4.329 1.00 19.95 234 GLY A C 1
ATOM 1797 O O . GLY A 1 268 ? 37.381 14.070 -4.663 1.00 19.73 234 GLY A O 1
ATOM 1798 N N . GLY A 1 269 ? 35.750 14.275 -3.115 1.00 19.68 235 GLY A N 1
ATOM 1799 C CA . GLY A 1 269 ? 36.647 14.698 -2.035 1.00 19.66 235 GLY A CA 1
ATOM 1800 C C . GLY A 1 269 ? 37.307 16.056 -2.204 1.00 19.51 235 GLY A C 1
ATOM 1801 O O . GLY A 1 269 ? 38.256 16.378 -1.491 1.00 19.39 235 GLY A O 1
ATOM 1802 N N . ASP A 1 270 ? 36.796 16.862 -3.131 1.00 19.53 236 ASP A N 1
ATOM 1803 C CA . ASP A 1 270 ? 37.389 18.163 -3.439 1.00 19.72 236 ASP A CA 1
ATOM 1804 C C . ASP A 1 270 ? 36.373 19.298 -3.297 1.00 19.32 236 ASP A C 1
ATOM 1805 O O . ASP A 1 270 ? 35.466 19.435 -4.125 1.00 19.53 236 ASP A O 1
ATOM 1810 N N . VAL A 1 271 ? 36.541 20.118 -2.259 1.00 18.81 237 VAL A N 1
ATOM 1811 C CA . VAL A 1 271 ? 35.620 21.232 -1.994 1.00 18.37 237 VAL A CA 1
ATOM 1812 C C . VAL A 1 271 ? 35.583 22.271 -3.120 1.00 18.41 237 VAL A C 1
ATOM 1813 O O . VAL A 1 271 ? 34.572 22.939 -3.309 1.00 18.37 237 VAL A O 1
ATOM 1817 N N . ALA A 1 272 ? 36.675 22.387 -3.877 1.00 18.42 238 ALA A N 1
ATOM 1818 C CA . ALA A 1 272 ? 36.731 23.333 -4.994 1.00 18.34 238 ALA A CA 1
ATOM 1819 C C . ALA A 1 272 ? 35.711 22.990 -6.089 1.00 18.28 238 ALA A C 1
ATOM 1820 O O . ALA A 1 272 ? 35.344 23.848 -6.891 1.00 18.60 238 ALA A O 1
ATOM 1822 N N . ARG A 1 273 ? 35.236 21.747 -6.092 1.00 18.04 239 ARG A N 1
ATOM 1823 C CA . ARG A 1 273 ? 34.225 21.296 -7.056 1.00 17.94 239 ARG A CA 1
ATOM 1824 C C . ARG A 1 273 ? 32.785 21.697 -6.689 1.00 17.75 239 ARG A C 1
ATOM 1825 O O . ARG A 1 273 ? 31.897 21.661 -7.538 1.00 17.63 239 ARG A O 1
ATOM 1833 N N . PHE A 1 274 ? 32.570 22.098 -5.437 1.00 17.48 240 PHE A N 1
ATOM 1834 C CA . PHE A 1 274 ? 31.246 22.498 -4.928 1.00 17.03 240 PHE A CA 1
ATOM 1835 C C . PHE A 1 274 ? 30.976 23.955 -5.325 1.00 17.13 240 PHE A C 1
ATOM 1836 O O . PHE A 1 274 ? 31.497 24.886 -4.701 1.00 17.17 240 PHE A O 1
ATOM 1844 N N . LYS A 1 275 ? 30.155 24.160 -6.355 1.00 16.97 241 LYS A N 1
ATOM 1845 C CA . LYS A 1 275 ? 30.032 25.494 -6.956 1.00 17.21 241 LYS A CA 1
ATOM 1846 C C . LYS A 1 275 ? 28.838 26.326 -6.493 1.00 16.79 241 LYS A C 1
ATOM 1847 O O . LYS A 1 275 ? 29.003 27.480 -6.085 1.00 16.89 241 LYS A O 1
ATOM 1853 N N . SER A 1 276 ? 27.640 25.759 -6.566 1.00 16.41 242 SER A N 1
ATOM 1854 C CA . SER A 1 276 ? 26.455 26.475 -6.103 1.00 16.35 242 SER A CA 1
ATOM 1855 C C . SER A 1 276 ? 25.354 25.532 -5.657 1.00 16.05 242 SER A C 1
ATOM 1856 O O . SER A 1 276 ? 25.320 24.364 -6.042 1.00 16.27 242 SER A O 1
ATOM 1859 N N . ILE A 1 277 ? 24.458 26.065 -4.837 1.00 15.91 243 ILE A N 1
ATOM 1860 C CA . ILE A 1 277 ? 23.332 25.321 -4.308 1.00 15.65 243 ILE A CA 1
ATOM 1861 C C . ILE A 1 277 ? 22.210 26.303 -3.976 1.00 15.56 243 ILE A C 1
ATOM 1862 O O . ILE A 1 277 ? 22.452 27.355 -3.377 1.00 15.37 243 ILE A O 1
ATOM 1867 N N . ARG A 1 278 ? 20.995 25.976 -4.409 1.00 15.40 244 ARG A N 1
ATOM 1868 C CA . ARG A 1 278 ? 19.811 26.749 -4.035 1.00 15.34 244 ARG A CA 1
ATOM 1869 C C . ARG A 1 278 ? 18.637 25.831 -3.716 1.00 15.45 244 ARG A C 1
ATOM 1870 O O . ARG A 1 278 ? 18.473 24.776 -4.336 1.00 15.29 244 ARG A O 1
ATOM 1878 N N . VAL A 1 279 ? 17.831 26.229 -2.737 1.00 15.39 245 VAL A N 1
ATOM 1879 C CA . VAL A 1 279 ? 16.753 25.387 -2.235 1.00 15.53 245 VAL A CA 1
ATOM 1880 C C . VAL A 1 279 ? 15.587 26.260 -1.804 1.00 16.32 245 VAL A C 1
ATOM 1881 O O . VAL A 1 279 ? 15.731 27.483 -1.660 1.00 16.23 245 VAL A O 1
ATOM 1885 N N . ARG A 1 280 ? 14.435 25.632 -1.598 1.00 16.73 246 ARG A N 1
ATOM 1886 C CA . ARG A 1 280 ? 13.402 26.254 -0.785 1.00 17.91 246 ARG A CA 1
ATOM 1887 C C . ARG A 1 280 ? 13.044 25.348 0.381 1.00 17.82 246 ARG A C 1
ATOM 1888 O O . ARG A 1 280 ? 13.148 24.123 0.284 1.00 18.08 246 ARG A O 1
ATOM 1896 N N . PHE A 1 281 ? 12.643 25.957 1.489 1.00 18.08 247 PHE A N 1
ATOM 1897 C CA . PHE A 1 281 ? 12.246 25.209 2.667 1.00 18.57 247 PHE A CA 1
ATOM 1898 C C . PHE A 1 281 ? 10.736 25.059 2.657 1.00 18.83 247 PHE A C 1
ATOM 1899 O O . PHE A 1 281 ? 9.997 26.043 2.754 1.00 19.24 247 PHE A O 1
ATOM 1907 N N . SER A 1 282 ? 10.282 23.819 2.528 1.00 18.84 248 SER A N 1
ATOM 1908 C CA . SER A 1 282 ? 8.877 23.560 2.220 1.00 18.84 248 SER A CA 1
ATOM 1909 C C . SER A 1 282 ? 8.053 23.147 3.434 1.00 18.86 248 SER A C 1
ATOM 1910 O O . SER A 1 282 ? 6.862 23.447 3.502 1.00 19.13 248 SER A O 1
ATOM 1913 N N . SER A 1 283 ? 8.686 22.468 4.388 1.00 18.84 249 SER A N 1
ATOM 1914 C CA . SER A 1 283 ? 8.026 22.067 5.633 1.00 18.78 249 SER A CA 1
ATOM 1915 C C . SER A 1 283 ? 9.070 21.816 6.725 1.00 18.56 249 SER A C 1
ATOM 1916 O O . SER A 1 283 ? 10.250 21.626 6.413 1.00 18.33 249 SER A O 1
ATOM 1919 N N . PRO A 1 284 ? 8.647 21.824 8.005 1.00 18.47 250 PRO A N 1
ATOM 1920 C CA . PRO A 1 284 ? 9.649 21.727 9.060 1.00 18.41 250 PRO A CA 1
ATOM 1921 C C . PRO A 1 284 ? 10.148 20.312 9.327 1.00 18.24 250 PRO A C 1
ATOM 1922 O O . PRO A 1 284 ? 9.455 19.330 9.046 1.00 17.90 250 PRO A O 1
ATOM 1926 N N . CYS A 1 285 ? 11.361 20.239 9.866 1.00 18.25 251 CYS A N 1
ATOM 1927 C CA . CYS A 1 285 ? 11.983 18.998 10.297 1.00 18.58 251 CYS A CA 1
ATOM 1928 C C . CYS A 1 285 ? 12.123 19.029 11.819 1.00 18.47 251 CYS A C 1
ATOM 1929 O O . CYS A 1 285 ? 12.357 20.084 12.406 1.00 18.10 251 CYS A O 1
ATOM 1932 N N . PHE A 1 286 ? 11.973 17.873 12.455 1.00 18.59 252 PHE A N 1
ATOM 1933 C CA . PHE A 1 286 ? 12.157 17.784 13.897 1.00 18.94 252 PHE A CA 1
ATOM 1934 C C . PHE A 1 286 ? 13.453 17.052 14.216 1.00 18.50 252 PHE A C 1
ATOM 1935 O O . PHE A 1 286 ? 13.742 16.010 13.617 1.00 18.48 252 PHE A O 1
ATOM 1943 N N . PRO A 1 287 ? 14.254 17.603 15.148 1.00 18.36 253 PRO A N 1
ATOM 1944 C CA . PRO A 1 287 ? 15.503 16.931 15.506 1.00 17.93 253 PRO A CA 1
ATOM 1945 C C . PRO A 1 287 ? 15.205 15.504 15.947 1.00 17.68 253 PRO A C 1
ATOM 1946 O O . PRO A 1 287 ? 14.268 15.279 16.718 1.00 17.41 253 PRO A O 1
ATOM 1950 N N . GLY A 1 288 ? 15.973 14.548 15.436 1.00 17.33 254 GLY A N 1
ATOM 1951 C CA . GLY A 1 288 ? 15.702 13.135 15.688 1.00 17.16 254 GLY A CA 1
ATOM 1952 C C . GLY A 1 288 ? 15.163 12.403 14.473 1.00 17.17 254 GLY A C 1
ATOM 1953 O O . GLY A 1 288 ? 15.239 11.177 14.397 1.00 17.22 254 GLY A O 1
ATOM 1954 N N . GLU A 1 289 ? 14.619 13.155 13.518 1.00 17.01 255 GLU A N 1
ATOM 1955 C CA . GLU A 1 289 ? 14.077 12.569 12.298 1.00 16.96 255 GLU A CA 1
ATOM 1956 C C . GLU A 1 289 ? 15.177 12.251 11.289 1.00 16.96 255 GLU A C 1
ATOM 1957 O O . GLU A 1 289 ? 16.264 12.854 11.323 1.00 16.66 255 GLU A O 1
ATOM 1963 N N . THR A 1 290 ? 14.891 11.294 10.407 1.00 16.42 256 THR A N 1
ATOM 1964 C CA . THR A 1 290 ? 15.829 10.871 9.373 1.00 16.49 256 THR A CA 1
ATOM 1965 C C . THR A 1 290 ? 15.631 11.693 8.102 1.00 16.32 256 THR A C 1
ATOM 1966 O O . THR A 1 290 ? 14.523 11.748 7.553 1.00 16.36 256 THR A O 1
ATOM 1970 N N . ILE A 1 291 ? 16.706 12.331 7.647 1.00 15.96 257 ILE A N 1
ATOM 1971 C CA . ILE A 1 291 ? 16.664 13.144 6.433 1.00 16.10 257 ILE A CA 1
ATOM 1972 C C . ILE A 1 291 ? 17.210 12.362 5.246 1.00 16.34 257 ILE A C 1
ATOM 1973 O O . ILE A 1 291 ? 18.394 12.006 5.218 1.00 16.23 257 ILE A O 1
ATOM 1978 N N . GLN A 1 292 ? 16.335 12.099 4.276 1.00 16.50 258 GLN A N 1
ATOM 1979 C CA . GLN A 1 292 ? 16.710 11.434 3.028 1.00 17.08 258 GLN A CA 1
ATOM 1980 C C . GLN A 1 292 ? 16.963 12.475 1.952 1.00 16.84 258 GLN A C 1
ATOM 1981 O O . GLN A 1 292 ? 16.120 13.345 1.719 1.00 16.87 258 GLN A O 1
ATOM 1987 N N 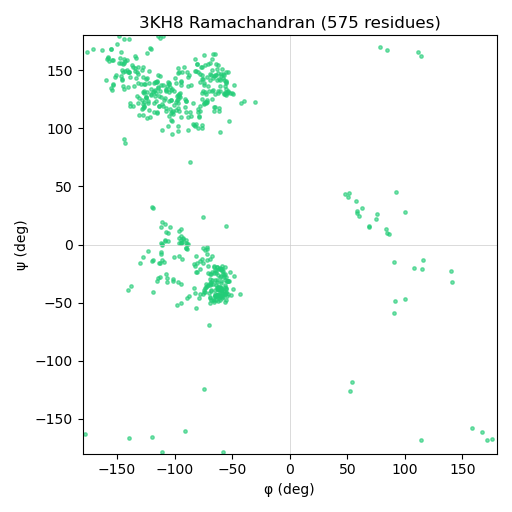. THR A 1 293 ? 18.106 12.378 1.284 1.00 16.47 259 THR A N 1
ATOM 1988 C CA . THR A 1 293 ? 18.389 13.251 0.151 1.00 16.56 259 THR A CA 1
ATOM 1989 C C . THR A 1 293 ? 18.211 12.477 -1.163 1.00 16.80 259 THR A C 1
ATOM 1990 O O . THR A 1 293 ? 18.921 11.496 -1.418 1.00 16.71 259 THR A O 1
ATOM 1994 N N . ARG A 1 294 ? 17.243 12.913 -1.969 1.00 16.92 260 ARG A N 1
ATOM 1995 C CA . ARG A 1 294 ? 16.978 12.322 -3.288 1.00 17.55 260 ARG A CA 1
ATOM 1996 C C . ARG A 1 294 ? 17.711 13.130 -4.346 1.00 17.28 260 ARG A C 1
ATOM 1997 O O . ARG A 1 294 ? 17.536 14.342 -4.422 1.00 16.77 260 ARG A O 1
ATOM 2005 N N . MET A 1 295 ? 18.511 12.462 -5.174 1.00 17.45 261 MET A N 1
ATOM 2006 C CA . MET A 1 295 ? 19.350 13.168 -6.141 1.00 17.81 261 MET A CA 1
ATOM 2007 C C . MET A 1 295 ? 19.136 12.721 -7.590 1.00 18.37 261 MET A C 1
ATOM 2008 O O . MET A 1 295 ? 19.118 11.521 -7.891 1.00 18.05 261 MET A O 1
ATOM 2013 N N . TRP A 1 296 ? 18.965 13.702 -8.472 1.00 18.81 262 TRP A N 1
ATOM 2014 C CA . TRP A 1 296 ? 18.777 13.457 -9.900 1.00 19.75 262 TRP A CA 1
ATOM 2015 C C . TRP A 1 296 ? 19.915 14.103 -10.692 1.00 20.39 262 TRP A C 1
ATOM 2016 O O . TRP A 1 296 ? 20.053 15.330 -10.710 1.00 19.99 262 TRP A O 1
ATOM 2027 N N . GLN A 1 297 ? 20.729 13.265 -11.328 1.00 21.31 263 GLN A N 1
ATOM 2028 C CA . GLN A 1 297 ? 21.780 13.724 -12.234 1.00 22.70 263 GLN A CA 1
ATOM 2029 C C . GLN A 1 297 ? 21.137 14.252 -13.514 1.00 23.46 263 GLN A C 1
ATOM 2030 O O . GLN A 1 297 ? 20.379 13.540 -14.175 1.00 23.70 263 GLN A O 1
ATOM 2036 N N . GLU A 1 298 ? 21.420 15.508 -13.847 1.00 24.22 264 GLU A N 1
ATOM 2037 C CA . GLU A 1 298 ? 20.879 16.114 -15.063 1.00 25.31 264 GLU A CA 1
ATOM 2038 C C . GLU A 1 298 ? 21.956 16.383 -16.115 1.00 25.75 264 GLU A C 1
ATOM 2039 O O . GLU A 1 298 ? 21.667 16.909 -17.189 1.00 26.35 264 GLU A O 1
ATOM 2045 N N . GLY A 1 299 ? 23.193 16.009 -15.805 1.00 26.29 265 GLY A N 1
ATOM 2046 C CA . GLY A 1 299 ? 24.316 16.209 -16.717 1.00 26.60 265 GLY A CA 1
ATOM 2047 C C . GLY A 1 299 ? 24.813 17.640 -16.705 1.00 26.92 265 GLY A C 1
ATOM 2048 O O . GLY A 1 299 ? 24.182 18.525 -16.114 1.00 27.25 265 GLY A O 1
ATOM 2049 N N . SER A 1 300 ? 25.956 17.861 -17.355 1.00 27.02 266 SER A N 1
ATOM 2050 C CA . SER A 1 300 ? 26.588 19.183 -17.446 1.00 27.01 266 SER A CA 1
ATOM 2051 C C . SER A 1 300 ? 26.903 19.791 -16.068 1.00 26.57 266 SER A C 1
ATOM 2052 O O . SER A 1 300 ? 26.956 21.015 -15.913 1.00 26.73 266 SER A O 1
ATOM 2055 N N . GLY A 1 301 ? 27.116 18.923 -15.081 1.00 25.97 267 GLY A N 1
ATOM 2056 C CA . GLY A 1 301 ? 27.463 19.347 -13.724 1.00 25.09 267 GLY A CA 1
ATOM 2057 C C . GLY A 1 301 ? 26.297 19.903 -12.929 1.00 24.45 267 GLY A C 1
ATOM 2058 O O . GLY A 1 301 ? 26.497 20.705 -12.016 1.00 24.39 267 GLY A O 1
ATOM 2059 N N . LYS A 1 302 ? 25.080 19.479 -13.269 1.00 23.75 268 LYS A N 1
ATOM 2060 C CA . LYS A 1 302 ? 23.883 19.938 -12.561 1.00 23.03 268 LYS A CA 1
ATOM 2061 C C . LYS A 1 302 ? 23.114 18.780 -11.938 1.00 22.23 268 LYS A C 1
ATOM 2062 O O . LYS A 1 302 ? 22.807 17.790 -12.607 1.00 21.87 268 LYS A O 1
ATOM 2068 N N . VAL A 1 303 ? 22.808 18.917 -10.649 1.00 21.39 269 VAL A N 1
ATOM 2069 C CA . VAL A 1 303 ? 22.045 17.910 -9.917 1.00 20.43 269 VAL A CA 1
ATOM 2070 C C . VAL A 1 303 ? 20.826 18.541 -9.263 1.00 19.98 269 VAL A C 1
ATOM 2071 O O . VAL A 1 303 ? 20.935 19.541 -8.540 1.00 19.73 269 VAL A O 1
ATOM 2075 N N . LEU A 1 304 ? 19.664 17.956 -9.526 1.00 19.08 270 LEU A N 1
ATOM 2076 C CA . LEU A 1 304 ? 18.444 18.374 -8.860 1.00 18.59 270 LEU A CA 1
ATOM 2077 C C . LEU A 1 304 ? 18.207 17.457 -7.667 1.00 18.09 270 LEU A C 1
ATOM 2078 O O . LEU A 1 304 ? 18.600 16.284 -7.689 1.00 18.08 270 LEU A O 1
ATOM 2083 N N . PHE A 1 305 ? 17.605 17.997 -6.612 1.00 17.31 271 PHE A N 1
ATOM 2084 C CA . PHE A 1 305 ? 17.456 17.232 -5.378 1.00 16.69 271 PHE A CA 1
ATOM 2085 C C . PHE A 1 305 ? 16.336 17.697 -4.463 1.00 16.41 271 PHE A C 1
ATOM 2086 O O . PHE A 1 305 ? 15.844 18.825 -4.576 1.00 16.38 271 PHE A O 1
ATOM 2094 N N . GLN A 1 306 ? 15.939 16.798 -3.568 1.00 16.14 272 GLN A N 1
ATOM 2095 C CA . GLN A 1 306 ? 15.023 17.098 -2.481 1.00 16.35 272 GLN A CA 1
ATOM 2096 C C . GLN A 1 306 ? 15.559 16.459 -1.210 1.00 16.38 272 GLN A C 1
ATOM 2097 O O . GLN A 1 306 ? 16.273 15.456 -1.271 1.00 16.51 272 GLN A O 1
ATOM 2103 N N . ALA A 1 307 ? 15.217 17.038 -0.062 1.00 16.28 273 ALA A N 1
ATOM 2104 C CA . ALA A 1 307 ? 15.430 16.369 1.214 1.00 16.44 273 ALA A CA 1
ATOM 2105 C C . ALA A 1 307 ? 14.080 16.068 1.842 1.00 16.56 273 ALA A C 1
ATOM 2106 O O . ALA A 1 307 ? 13.188 16.919 1.860 1.00 16.54 273 ALA A O 1
ATOM 2108 N N . VAL A 1 308 ? 13.938 14.847 2.349 1.00 16.96 274 VAL A N 1
ATOM 2109 C CA . VAL A 1 308 ? 12.654 14.338 2.814 1.00 17.49 274 VAL A CA 1
ATOM 2110 C C . VAL A 1 308 ? 12.817 13.717 4.196 1.00 17.84 274 VAL A C 1
ATOM 2111 O O . VAL A 1 308 ? 13.810 13.043 4.457 1.00 17.81 274 VAL A O 1
ATOM 2115 N N . VAL A 1 309 ? 11.852 13.956 5.081 1.00 18.20 275 VAL A N 1
ATOM 2116 C CA . VAL A 1 309 ? 11.812 13.254 6.362 1.00 18.88 275 VAL A CA 1
ATOM 2117 C C . VAL A 1 309 ? 11.255 11.854 6.127 1.00 19.56 275 VAL A C 1
ATOM 2118 O O . VAL A 1 309 ? 10.095 11.691 5.719 1.00 19.45 275 VAL A O 1
ATOM 2122 N N . LYS A 1 310 ? 12.103 10.857 6.368 1.00 20.37 276 LYS A N 1
ATOM 2123 C CA . LYS A 1 310 ? 11.773 9.448 6.131 1.00 21.43 276 LYS A CA 1
ATOM 2124 C C . LYS A 1 310 ? 10.535 8.994 6.908 1.00 21.77 276 LYS A C 1
ATOM 2125 O O . LYS A 1 310 ? 9.668 8.302 6.364 1.00 22.26 276 LYS A O 1
ATOM 2131 N N . GLU A 1 311 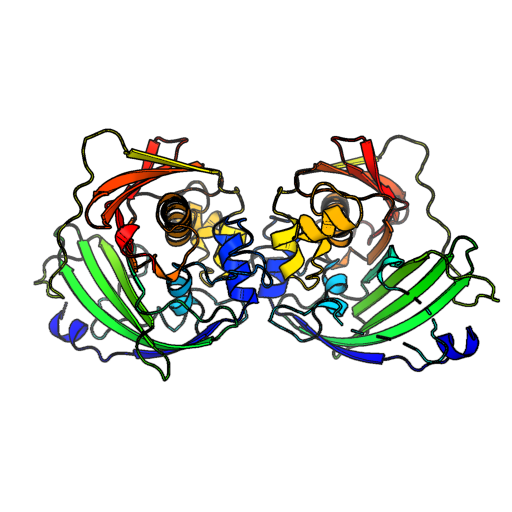? 10.449 9.407 8.169 1.00 22.15 277 GLU A N 1
ATOM 2132 C CA . GLU A 1 311 ? 9.404 8.928 9.074 1.00 22.56 277 GLU A CA 1
ATOM 2133 C C . GLU A 1 311 ? 8.000 9.404 8.691 1.00 22.64 277 GLU A C 1
ATOM 2134 O O . GLU A 1 311 ? 7.010 8.763 9.045 1.00 22.85 277 GLU A O 1
ATOM 2140 N N . ARG A 1 312 ? 7.922 10.519 7.963 1.00 22.49 278 ARG A N 1
ATOM 2141 C CA . ARG A 1 312 ? 6.639 11.144 7.633 1.00 22.18 278 ARG A CA 1
ATOM 2142 C C . ARG A 1 312 ? 6.410 11.303 6.132 1.00 21.95 278 ARG A C 1
ATOM 2143 O O . ARG A 1 312 ? 5.329 11.727 5.706 1.00 22.00 278 ARG A O 1
ATOM 2151 N N . GLY A 1 313 ? 7.428 10.977 5.338 1.00 21.47 279 GLY A N 1
ATOM 2152 C CA . GLY A 1 313 ? 7.388 11.165 3.887 1.00 21.27 279 GLY A CA 1
ATOM 2153 C C . GLY A 1 313 ? 7.187 12.611 3.460 1.00 21.16 279 GLY A C 1
ATOM 2154 O O . GLY A 1 313 ? 6.687 12.875 2.368 1.00 21.63 279 GLY A O 1
ATOM 2155 N N . ALA A 1 314 ? 7.571 13.548 4.321 1.00 20.64 280 ALA A N 1
ATOM 2156 C CA . ALA A 1 314 ? 7.373 14.970 4.051 1.00 20.33 280 ALA A CA 1
ATOM 2157 C C . ALA A 1 314 ? 8.627 15.609 3.466 1.00 20.07 280 ALA A C 1
ATOM 2158 O O . ALA A 1 314 ? 9.717 15.490 4.031 1.00 20.02 280 ALA A O 1
ATOM 2160 N N . VAL A 1 315 ? 8.471 16.286 2.335 1.00 19.64 281 VAL A N 1
ATOM 2161 C CA . VAL A 1 315 ? 9.583 17.028 1.745 1.00 19.46 281 VAL A CA 1
ATOM 2162 C C . VAL A 1 315 ? 9.863 18.274 2.595 1.00 18.86 281 VAL A C 1
ATOM 2163 O O . VAL A 1 315 ? 8.958 19.069 2.854 1.00 18.72 281 VAL A O 1
ATOM 2167 N N . ILE A 1 316 ? 11.105 18.420 3.054 1.00 18.08 282 ILE A N 1
ATOM 2168 C CA . ILE A 1 316 ? 11.484 19.564 3.892 1.00 17.70 282 ILE A CA 1
ATOM 2169 C C . ILE A 1 316 ? 12.336 20.582 3.134 1.00 17.55 282 ILE A C 1
ATOM 2170 O O . ILE A 1 316 ? 12.318 21.772 3.440 1.00 17.49 282 ILE A O 1
ATOM 2175 N N . VAL A 1 317 ? 13.086 20.091 2.153 1.00 17.18 283 VAL A N 1
ATOM 2176 C CA . VAL A 1 317 ? 13.893 20.926 1.276 1.00 17.21 283 VAL A CA 1
ATOM 2177 C C . VAL A 1 317 ? 13.497 20.550 -0.152 1.00 17.09 283 VAL A C 1
ATOM 2178 O O . VAL A 1 317 ? 13.658 19.400 -0.568 1.00 16.90 283 VAL A O 1
ATOM 2182 N N . ASP A 1 318 ? 12.965 21.521 -0.888 1.00 17.07 284 ASP A N 1
ATOM 2183 C CA . ASP A 1 318 ? 12.406 21.269 -2.215 1.00 17.09 284 ASP A CA 1
ATOM 2184 C C . ASP A 1 318 ? 13.076 22.162 -3.253 1.00 17.13 284 ASP A C 1
ATOM 2185 O O . ASP A 1 318 ? 13.760 23.133 -2.899 1.00 16.62 284 ASP A O 1
ATOM 2190 N N . GLY A 1 319 ? 12.888 21.816 -4.527 1.00 17.02 285 GLY A N 1
ATOM 2191 C CA . GLY A 1 319 ? 13.411 22.604 -5.644 1.00 16.96 285 GLY A CA 1
ATOM 2192 C C . GLY A 1 319 ? 14.917 22.801 -5.602 1.00 17.11 285 GLY A C 1
ATOM 2193 O O . GLY A 1 319 ? 15.422 23.864 -5.961 1.00 17.01 285 GLY A O 1
ATOM 2194 N N . GLY A 1 320 ? 15.634 21.769 -5.171 1.00 17.06 286 GLY A N 1
ATOM 2195 C CA . GLY A 1 320 ? 17.077 21.853 -5.012 1.00 17.08 286 GLY A CA 1
ATOM 2196 C C . GLY A 1 320 ? 17.831 21.780 -6.323 1.00 17.46 286 GLY A C 1
ATOM 2197 O O . GLY A 1 320 ? 17.581 20.893 -7.142 1.00 17.04 286 GLY A O 1
ATOM 2198 N N . GLU A 1 321 ? 18.743 22.729 -6.522 1.00 17.61 287 GLU A N 1
ATOM 2199 C CA . GLU A 1 321 ? 19.643 22.716 -7.671 1.00 18.20 287 GLU A CA 1
ATOM 2200 C C . GLU A 1 321 ? 21.088 22.849 -7.202 1.00 18.13 287 GLU A C 1
ATOM 2201 O O . GLU A 1 321 ? 21.455 23.829 -6.552 1.00 18.19 287 GLU A O 1
ATOM 2207 N N . PHE A 1 322 ? 21.897 21.851 -7.534 1.00 18.21 288 PHE A N 1
ATOM 2208 C CA . PHE A 1 322 ? 23.301 21.808 -7.147 1.00 18.43 288 PHE A CA 1
ATOM 2209 C C . PHE A 1 322 ? 24.167 21.848 -8.400 1.00 18.86 288 PHE A C 1
ATOM 2210 O O . PHE A 1 322 ? 23.926 21.098 -9.346 1.00 18.80 288 PHE A O 1
ATOM 2218 N N . VAL A 1 323 ? 25.160 22.732 -8.407 1.00 19.27 289 VAL A N 1
ATOM 2219 C CA . VAL A 1 323 ? 26.107 22.809 -9.517 1.00 19.85 289 VAL A CA 1
ATOM 2220 C C . VAL A 1 323 ? 27.513 22.476 -9.024 1.00 20.67 289 VAL A C 1
ATOM 2221 O O . VAL A 1 323 ? 27.992 23.049 -8.042 1.00 20.26 289 VAL A O 1
ATOM 2225 N N . TYR A 1 324 ? 28.154 21.531 -9.705 1.00 21.72 290 TYR A N 1
ATOM 2226 C CA . TYR A 1 324 ? 29.506 21.115 -9.368 1.00 23.06 290 TYR A CA 1
ATOM 2227 C C . TYR A 1 324 ? 30.386 21.032 -10.618 1.00 24.21 290 TYR A C 1
ATOM 2228 O O . TYR A 1 324 ? 29.878 20.954 -11.742 1.00 23.75 290 TYR A O 1
ATOM 2237 N N . THR A 1 325 ? 31.702 21.062 -10.409 1.00 25.97 291 THR A N 1
ATOM 2238 C CA . THR A 1 325 ? 32.676 20.862 -11.485 1.00 27.85 291 THR A CA 1
ATOM 2239 C C . THR A 1 325 ? 32.716 19.387 -11.884 1.00 29.24 291 THR A C 1
ATOM 2240 O O . THR A 1 325 ? 32.975 18.517 -11.051 1.00 29.15 291 THR A O 1
ATOM 2244 N N . GLN A 1 326 ? 32.455 19.124 -13.164 1.00 31.34 292 GLN A N 1
ATOM 2245 C CA . GLN A 1 326 ? 32.376 17.761 -13.705 1.00 33.35 292 GLN A CA 1
ATOM 2246 C C . GLN A 1 326 ? 33.691 16.985 -13.643 1.00 34.67 292 GLN A C 1
ATOM 2247 O O . GLN A 1 326 ? 34.768 17.582 -13.615 1.00 34.82 292 GLN A O 1
ATOM 2253 N N . ASP A 1 327 ? 33.581 15.654 -13.631 1.00 36.46 293 ASP A N 1
ATOM 2254 C CA . ASP A 1 327 ? 34.734 14.742 -13.569 1.00 38.30 293 ASP A CA 1
ATOM 2255 C C . ASP A 1 327 ? 35.807 15.046 -14.618 1.00 39.35 293 ASP A C 1
ATOM 2256 O O . ASP A 1 327 ? 37.002 15.046 -14.307 1.00 39.67 293 ASP A O 1
ATOM 2261 N N . ALA A 1 328 ? 35.374 15.312 -15.850 1.00 40.62 294 ALA A N 1
ATOM 2262 C CA . ALA A 1 328 ? 36.281 15.606 -16.960 1.00 41.87 294 ALA A CA 1
ATOM 2263 C C . ALA A 1 328 ? 37.026 16.933 -16.786 1.00 42.77 294 ALA A C 1
ATOM 2264 O O . ALA A 1 328 ? 37.958 17.234 -17.537 1.00 42.95 294 ALA A O 1
ATOM 2266 N N . SER A 1 329 ? 36.613 17.716 -15.790 1.00 43.80 295 SER A N 1
ATOM 2267 C CA . SER A 1 329 ? 37.220 19.016 -15.512 1.00 44.77 295 SER A CA 1
ATOM 2268 C C . SER A 1 329 ? 38.003 19.025 -14.195 1.00 45.40 295 SER A C 1
ATOM 2269 O O . SER A 1 329 ? 38.571 20.051 -13.810 1.00 45.56 295 SER A O 1
ATOM 2272 N N . ALA A 1 330 ? 38.030 17.881 -13.512 1.00 46.16 296 ALA A N 1
ATOM 2273 C CA . ALA A 1 330 ? 38.804 17.725 -12.280 1.00 46.90 296 ALA A CA 1
ATOM 2274 C C . ALA A 1 330 ? 40.293 17.581 -12.609 1.00 47.35 296 ALA A C 1
ATOM 2275 O O . ALA A 1 330 ? 40.756 16.499 -12.989 1.00 47.69 296 ALA A O 1
ATOM 2277 N N . ARG A 1 331 ? 41.031 18.680 -12.466 1.00 47.80 297 ARG A N 1
ATOM 2278 C CA . ARG A 1 331 ? 42.443 18.740 -12.858 1.00 48.11 297 ARG A CA 1
ATOM 2279 C C . ARG A 1 331 ? 43.341 17.997 -11.870 1.00 48.19 297 ARG A C 1
ATOM 2280 O O . ARG A 1 331 ? 43.597 16.802 -12.024 1.00 48.26 297 ARG A O 1
ATOM 2288 N N . VAL B 1 37 ? 67.465 10.654 38.596 1.00 41.28 3 VAL B N 1
ATOM 2289 C CA . VAL B 1 37 ? 66.339 11.610 38.826 1.00 41.20 3 VAL B CA 1
ATOM 2290 C C . VAL B 1 37 ? 66.324 12.153 40.259 1.00 40.99 3 VAL B C 1
ATOM 2291 O O . VAL B 1 37 ? 66.347 11.390 41.229 1.00 40.96 3 VAL B O 1
ATOM 2295 N N . ASN B 1 38 ? 66.296 13.481 40.366 1.00 40.77 4 ASN B N 1
ATOM 2296 C CA . ASN B 1 38 ? 66.213 14.176 41.648 1.00 40.45 4 ASN B CA 1
ATOM 2297 C C . ASN B 1 38 ? 64.788 14.675 41.906 1.00 40.07 4 ASN B C 1
ATOM 2298 O O . ASN B 1 38 ? 64.334 15.641 41.283 1.00 40.11 4 ASN B O 1
ATOM 2303 N N . VAL B 1 39 ? 64.094 14.007 42.825 1.00 39.49 5 VAL B N 1
ATOM 2304 C CA . VAL B 1 39 ? 62.705 14.331 43.161 1.00 38.89 5 VAL B CA 1
ATOM 2305 C C . VAL B 1 39 ? 62.596 15.636 43.960 1.00 38.58 5 VAL B C 1
ATOM 2306 O O . VAL B 1 39 ? 61.631 16.386 43.795 1.00 38.38 5 VAL B O 1
ATOM 2310 N N . ASP B 1 40 ? 63.588 15.908 44.809 1.00 38.18 6 ASP B N 1
ATOM 2311 C CA . ASP B 1 40 ? 63.636 17.166 45.562 1.00 37.79 6 ASP B CA 1
ATOM 2312 C C . ASP B 1 40 ? 63.604 18.384 44.638 1.00 37.29 6 ASP B C 1
ATOM 2313 O O . ASP B 1 40 ? 62.900 19.354 44.915 1.00 37.23 6 ASP B O 1
ATOM 2318 N N . LYS B 1 41 ? 64.353 18.315 43.538 1.00 36.74 7 LYS B N 1
ATOM 2319 C CA . LYS B 1 41 ? 64.406 19.395 42.554 1.00 36.30 7 LYS B CA 1
ATOM 2320 C C . LYS B 1 41 ? 63.107 19.524 41.757 1.00 35.87 7 LYS B C 1
ATOM 2321 O O . LYS B 1 41 ? 62.704 20.634 41.391 1.00 35.80 7 LYS B O 1
ATOM 2327 N N . ILE B 1 42 ? 62.460 18.389 41.492 1.00 35.08 8 ILE B N 1
ATOM 2328 C CA . ILE B 1 42 ? 61.152 18.372 40.833 1.00 34.38 8 ILE B CA 1
ATOM 2329 C C . ILE B 1 42 ? 60.094 19.050 41.713 1.00 33.80 8 ILE B C 1
ATOM 2330 O O . ILE B 1 42 ? 59.354 19.911 41.241 1.00 33.64 8 ILE B O 1
ATOM 2335 N N . LEU B 1 43 ? 60.056 18.677 42.990 1.00 33.14 9 LEU B N 1
ATOM 2336 C CA . LEU B 1 43 ? 59.039 19.165 43.923 1.00 32.83 9 LEU B CA 1
ATOM 2337 C C . LEU B 1 43 ? 59.295 20.581 44.448 1.00 32.80 9 LEU B C 1
ATOM 2338 O O . LEU B 1 43 ? 58.406 21.201 45.036 1.00 32.70 9 LEU B O 1
ATOM 2343 N N . ASN B 1 44 ? 60.509 21.079 44.249 1.00 32.82 10 ASN B N 1
ATOM 2344 C CA . ASN B 1 44 ? 60.858 22.440 44.651 1.00 32.92 10 ASN B CA 1
ATOM 2345 C C . ASN B 1 44 ? 60.834 23.415 43.486 1.00 32.60 10 ASN B C 1
ATOM 2346 O O . ASN B 1 44 ? 60.917 24.629 43.683 1.00 32.52 10 ASN B O 1
ATOM 2351 N N . SER B 1 45 ? 60.730 22.866 42.277 1.00 32.22 11 SER B N 1
ATOM 2352 C CA . SER B 1 45 ? 60.541 23.649 41.066 1.00 32.10 11 SER B CA 1
ATOM 2353 C C . SER B 1 45 ? 59.311 24.545 41.247 1.00 31.56 11 SER B C 1
ATOM 2354 O O . SER B 1 45 ? 58.2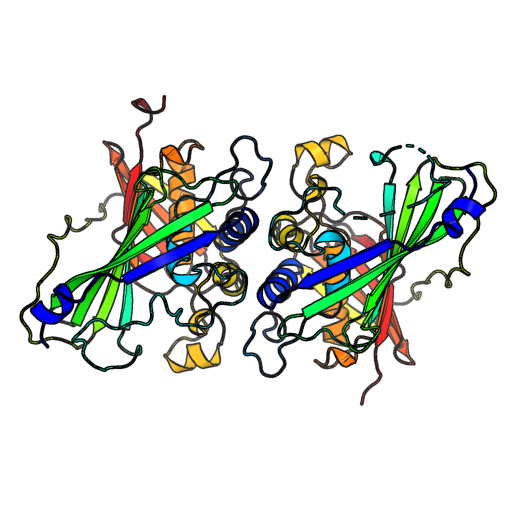58 24.071 41.683 1.00 31.56 11 SER B O 1
ATOM 2357 N N . PRO B 1 46 ? 59.449 25.852 40.949 1.00 31.03 12 PRO B N 1
ATOM 2358 C CA . PRO B 1 46 ? 58.354 26.789 41.202 1.00 30.47 12 PRO B CA 1
ATOM 2359 C C . PRO B 1 46 ? 57.115 26.487 40.355 1.00 29.78 12 PRO B C 1
ATOM 2360 O O . PRO B 1 46 ? 57.238 26.036 39.214 1.00 29.50 12 PRO B O 1
ATOM 2364 N N . GLU B 1 47 ? 55.939 26.729 40.930 1.00 29.10 13 GLU B N 1
ATOM 2365 C CA . GLU B 1 47 ? 54.666 26.591 40.218 1.00 28.75 13 GLU B CA 1
ATOM 2366 C C . GLU B 1 47 ? 54.664 27.409 38.921 1.00 27.97 13 GLU B C 1
ATOM 2367 O O . GLU B 1 47 ? 55.323 28.448 38.833 1.00 28.10 13 GLU B O 1
ATOM 2373 N N . ALA B 1 48 ? 53.945 26.923 37.914 1.00 26.95 14 ALA B N 1
ATOM 2374 C CA . ALA B 1 48 ? 53.723 27.695 36.695 1.00 25.85 14 ALA B CA 1
ATOM 2375 C C . ALA B 1 48 ? 52.397 28.431 36.806 1.00 25.15 14 ALA B C 1
ATOM 2376 O O . ALA B 1 48 ? 51.401 27.879 37.280 1.00 24.69 14 ALA B O 1
ATOM 2378 N N . THR B 1 49 ? 52.394 29.686 36.377 1.00 24.16 15 THR B N 1
ATOM 2379 C CA . THR B 1 49 ? 51.206 30.520 36.476 1.00 23.59 15 THR B CA 1
ATOM 2380 C C . THR B 1 49 ? 50.724 30.914 35.086 1.00 22.53 15 THR B C 1
ATOM 2381 O O . THR B 1 49 ? 51.520 31.318 34.238 1.00 22.27 15 THR B O 1
ATOM 2385 N N . TYR B 1 50 ? 49.421 30.775 34.851 1.00 21.45 16 TYR B N 1
ATOM 2386 C CA . TYR B 1 50 ? 48.847 31.105 33.546 1.00 20.36 16 TYR B CA 1
ATOM 2387 C C . TYR B 1 50 ? 47.399 31.583 33.636 1.00 19.70 16 TYR B C 1
ATOM 2388 O O . TYR B 1 50 ? 46.782 31.550 34.702 1.00 19.26 16 TYR B O 1
ATOM 2397 N N . THR B 1 51 ? 46.872 32.038 32.506 1.00 19.14 17 THR B N 1
ATOM 2398 C CA . THR B 1 51 ? 45.502 32.528 32.439 1.00 18.79 17 THR B CA 1
ATOM 2399 C C . THR B 1 51 ? 44.645 31.633 31.547 1.00 18.40 17 THR B C 1
ATOM 2400 O O . THR B 1 51 ? 45.066 31.232 30.465 1.00 18.32 17 THR B O 1
ATOM 2404 N N . ALA B 1 52 ? 43.447 31.319 32.027 1.00 18.13 18 ALA B N 1
ATOM 2405 C CA . ALA B 1 52 ? 42.490 30.537 31.266 1.00 17.93 18 ALA B CA 1
ATOM 2406 C C . ALA B 1 52 ? 41.185 31.312 31.148 1.00 17.96 18 ALA B C 1
ATOM 2407 O O . ALA B 1 52 ? 40.772 31.998 32.085 1.00 17.84 18 ALA B O 1
ATOM 2409 N N . THR B 1 53 ? 40.538 31.201 29.994 1.00 17.73 19 THR B N 1
ATOM 2410 C CA . THR B 1 53 ? 39.281 31.904 29.757 1.00 18.00 19 THR B CA 1
ATOM 2411 C C . THR B 1 53 ? 38.257 30.960 29.124 1.00 17.46 19 THR B C 1
ATOM 2412 O O . THR B 1 53 ? 38.624 29.991 28.453 1.00 17.09 19 THR B O 1
ATOM 2416 N N . TYR B 1 54 ? 36.980 31.234 29.381 1.00 16.76 20 TYR B N 1
ATOM 2417 C CA . TYR B 1 54 ? 35.870 30.500 28.783 1.00 16.30 20 TYR B CA 1
ATOM 2418 C C . TYR B 1 54 ? 34.721 31.478 28.571 1.00 16.02 20 TYR B C 1
ATOM 2419 O O . TYR B 1 54 ? 34.505 32.375 29.396 1.00 15.63 20 TYR B O 1
ATOM 2428 N N . ASN B 1 55 ? 33.994 31.317 27.465 1.00 15.38 21 ASN B N 1
ATOM 2429 C CA . ASN B 1 55 ? 32.749 32.059 27.272 1.00 14.95 21 ASN B CA 1
ATOM 2430 C C . ASN B 1 55 ? 31.535 31.123 27.353 1.00 14.85 21 ASN B C 1
ATOM 2431 O O . ASN B 1 55 ? 31.704 29.920 27.570 1.00 14.34 21 ASN B O 1
ATOM 2436 N N . GLN B 1 56 ? 30.325 31.668 27.210 1.00 14.50 22 GLN B N 1
ATOM 2437 C CA . GLN B 1 56 ? 29.103 30.863 27.297 1.00 14.49 22 GLN B CA 1
ATOM 2438 C C . GLN B 1 56 ? 29.050 29.771 26.236 1.00 13.83 22 GLN B C 1
ATOM 2439 O O . GLN B 1 56 ? 28.596 28.662 26.508 1.00 13.77 22 GLN B O 1
ATOM 2445 N N . ARG B 1 57 ? 29.496 30.105 25.026 1.00 13.52 23 ARG B N 1
ATOM 2446 C CA . ARG B 1 57 ? 29.544 29.158 23.909 1.00 13.19 23 ARG B CA 1
ATOM 2447 C C . ARG B 1 57 ? 30.426 27.951 24.254 1.00 13.08 23 ARG B C 1
ATOM 2448 O O . ARG B 1 57 ? 30.073 26.811 23.935 1.00 12.73 23 ARG B O 1
ATOM 2456 N N . ASP B 1 58 ? 31.559 28.210 24.911 1.00 12.68 24 ASP B N 1
ATOM 2457 C CA . ASP B 1 58 ? 32.455 27.142 25.368 1.00 12.54 24 ASP B CA 1
ATOM 2458 C C . ASP B 1 58 ? 31.733 26.186 26.312 1.00 12.10 24 ASP B C 1
ATOM 2459 O O . ASP B 1 58 ? 31.901 24.973 26.217 1.00 12.20 24 ASP B O 1
ATOM 2464 N N . LEU B 1 59 ? 30.928 26.743 27.215 1.00 11.66 25 LEU B N 1
ATOM 2465 C CA . LEU B 1 59 ? 30.144 25.940 28.156 1.00 11.36 25 LEU B CA 1
ATOM 2466 C C . LEU B 1 59 ? 29.130 25.052 27.435 1.00 11.37 25 LEU B C 1
ATOM 2467 O O . LEU B 1 59 ? 28.991 23.869 27.756 1.00 11.21 25 LEU B O 1
ATOM 2472 N N . LEU B 1 60 ? 28.432 25.625 26.459 1.00 11.29 26 LEU B N 1
ATOM 2473 C CA . LEU B 1 60 ? 27.471 24.869 25.656 1.00 11.25 26 LEU B CA 1
ATOM 2474 C C . LEU B 1 60 ? 28.171 23.764 24.866 1.00 11.56 26 LEU B C 1
ATOM 2475 O O . LEU B 1 60 ? 27.687 22.627 24.823 1.00 11.28 26 LEU B O 1
ATOM 2480 N N . MET B 1 61 ? 29.307 24.102 24.255 1.00 11.86 27 MET B N 1
ATOM 2481 C CA . MET B 1 61 ? 30.078 23.137 23.458 1.00 13.05 27 MET B CA 1
ATOM 2482 C C . MET B 1 61 ? 30.556 21.969 24.323 1.00 12.42 27 MET B C 1
ATOM 2483 O O . MET B 1 61 ? 30.566 20.824 23.870 1.00 12.65 27 MET B O 1
ATOM 2488 N N . TYR B 1 62 ? 30.935 22.269 25.567 1.00 11.95 28 TYR B N 1
ATOM 2489 C CA . TYR B 1 62 ? 31.327 21.238 26.529 1.00 11.52 28 TYR B CA 1
ATOM 2490 C C . TYR B 1 62 ? 30.159 20.334 26.900 1.00 11.34 28 TYR B C 1
ATOM 2491 O O . TYR B 1 62 ? 30.298 19.107 26.877 1.00 11.14 28 TYR B O 1
ATOM 2500 N N . ALA B 1 63 ? 29.014 20.937 27.230 1.00 10.95 29 ALA B N 1
ATOM 2501 C CA . ALA B 1 63 ? 27.824 20.176 27.623 1.00 10.93 29 ALA B CA 1
ATOM 2502 C C . ALA B 1 63 ? 27.403 19.194 26.530 1.00 11.06 29 ALA B C 1
ATOM 2503 O O . ALA B 1 63 ? 27.118 18.033 26.815 1.00 10.86 29 ALA B O 1
ATOM 2505 N N . VAL B 1 64 ? 27.389 19.652 25.277 1.00 10.99 30 VAL B N 1
ATOM 2506 C CA . VAL B 1 64 ? 27.059 18.757 24.171 1.00 11.11 30 VAL B CA 1
ATOM 2507 C C . VAL B 1 64 ? 28.160 17.698 23.964 1.00 10.96 30 VAL B C 1
ATOM 2508 O O . VAL B 1 64 ? 27.863 16.559 23.627 1.00 10.81 30 VAL B O 1
ATOM 2512 N N . GLY B 1 65 ? 29.415 18.080 24.212 1.00 10.62 31 GLY B N 1
ATOM 2513 C CA . GLY B 1 65 ? 30.559 17.175 24.114 1.00 10.49 31 GLY B CA 1
ATOM 2514 C C . GLY B 1 65 ? 30.514 15.992 25.068 1.00 10.51 31 GLY B C 1
ATOM 2515 O O . GLY B 1 65 ? 30.929 14.884 24.713 1.00 10.38 31 GLY B O 1
ATOM 2516 N N . ILE B 1 66 ? 30.005 16.216 26.275 1.00 10.33 32 ILE B N 1
ATOM 2517 C CA . ILE B 1 66 ? 29.819 15.118 27.233 1.00 10.71 32 ILE B CA 1
ATOM 2518 C C . ILE B 1 66 ? 28.436 14.447 27.110 1.00 11.04 32 ILE B C 1
ATOM 2519 O O . ILE B 1 66 ? 28.106 13.554 27.885 1.00 11.30 32 ILE B O 1
ATOM 2524 N N . GLY B 1 67 ? 27.646 14.880 26.127 1.00 11.75 33 GLY B N 1
ATOM 2525 C CA . GLY B 1 67 ? 26.361 14.247 25.807 1.00 12.51 33 GLY B CA 1
ATOM 2526 C C . GLY B 1 67 ? 25.183 14.707 26.649 1.00 13.31 33 GLY B C 1
ATOM 2527 O O . GLY B 1 67 ? 24.120 14.075 26.641 1.00 13.20 33 GLY B O 1
ATOM 2528 N N . GLU B 1 68 ? 25.367 15.802 27.379 1.00 13.57 34 GLU B N 1
ATOM 2529 C CA . GLU B 1 68 ? 24.284 16.375 28.171 1.00 14.38 34 GLU B CA 1
ATOM 2530 C C . GLU B 1 68 ? 23.317 17.153 27.269 1.00 14.59 34 GLU B C 1
ATOM 2531 O O . GLU B 1 68 ? 23.744 17.857 26.355 1.00 14.90 34 GLU B O 1
ATOM 2537 N N . SER B 1 69 ? 22.023 17.017 27.539 1.00 15.07 35 SER B N 1
ATOM 2538 C CA . SER B 1 69 ? 20.980 17.642 26.725 1.00 15.77 35 SER B CA 1
ATOM 2539 C C . SER B 1 69 ? 19.987 18.476 27.546 1.00 16.12 35 SER B C 1
ATOM 2540 O O . SER B 1 69 ? 19.169 19.213 26.981 1.00 16.07 35 SER B O 1
ATOM 2543 N N . ASP B 1 70 ? 20.055 18.347 28.869 1.00 16.45 36 ASP B N 1
ATOM 2544 C CA . ASP B 1 70 ? 19.220 19.135 29.778 1.00 17.09 36 ASP B CA 1
ATOM 2545 C C . ASP B 1 70 ? 19.447 20.628 29.532 1.00 16.81 36 ASP B C 1
ATOM 2546 O O . ASP B 1 70 ? 20.592 21.086 29.479 1.00 16.62 36 ASP B O 1
ATOM 2551 N N . LEU B 1 71 ? 18.353 21.374 29.383 1.00 16.35 37 LEU B N 1
ATOM 2552 C CA . LEU B 1 71 ? 18.416 22.813 29.089 1.00 16.30 37 LEU B CA 1
ATOM 2553 C C . LEU B 1 71 ? 19.189 23.631 30.130 1.00 16.14 37 LEU B C 1
ATOM 2554 O O . LEU B 1 71 ? 19.728 24.693 29.812 1.00 16.08 37 LEU B O 1
ATOM 2559 N N . GLN B 1 72 ? 19.261 23.129 31.363 1.00 15.81 38 GLN B N 1
ATOM 2560 C CA . GLN B 1 72 ? 20.105 23.748 32.393 1.00 15.92 38 GLN B CA 1
ATOM 2561 C C . GLN B 1 72 ? 21.554 23.944 31.912 1.00 15.55 38 GLN B C 1
ATOM 2562 O O . GLN B 1 72 ? 22.228 24.893 32.316 1.00 15.42 38 GLN B O 1
ATOM 2568 N N . PHE B 1 73 ? 22.020 23.051 31.042 1.00 15.23 39 PHE B N 1
ATOM 2569 C CA . PHE B 1 73 ? 23.400 23.106 30.558 1.00 14.97 39 PHE B CA 1
ATOM 2570 C C . PHE B 1 73 ? 23.537 23.423 29.067 1.00 14.90 39 PHE B C 1
ATOM 2571 O O . PHE B 1 73 ? 24.624 23.782 28.608 1.00 14.73 39 PHE B O 1
ATOM 2579 N N . THR B 1 74 ? 22.444 23.295 28.317 1.00 14.81 40 THR B N 1
ATOM 2580 C CA . THR B 1 74 ? 22.499 23.457 26.859 1.00 15.07 40 THR B CA 1
ATOM 2581 C C . THR B 1 74 ? 21.771 24.699 26.332 1.00 15.55 40 THR B C 1
ATOM 2582 O O . THR B 1 74 ? 21.851 25.005 25.138 1.00 15.71 40 THR B O 1
ATOM 2586 N N . TYR B 1 75 ? 21.075 25.412 27.215 1.00 16.08 41 TYR B N 1
ATOM 2587 C CA . TYR B 1 75 ? 20.321 26.596 26.807 1.00 16.80 41 TYR B CA 1
ATOM 2588 C C . TYR B 1 75 ? 20.615 27.784 27.713 1.00 16.93 41 TYR B C 1
ATOM 2589 O O . TYR B 1 75 ? 20.235 27.796 28.887 1.00 16.66 41 TYR B O 1
ATOM 2598 N N . GLU B 1 76 ? 21.290 28.780 27.141 1.00 17.45 42 GLU B N 1
ATOM 2599 C CA . GLU B 1 76 ? 21.741 29.968 27.875 1.00 18.22 42 GLU B CA 1
ATOM 2600 C C . GLU B 1 76 ? 20.615 30.800 28.513 1.00 18.92 42 GLU B C 1
ATOM 2601 O O . GLU B 1 76 ? 20.871 31.559 29.444 1.00 19.14 42 GLU B O 1
ATOM 2607 N N . PHE B 1 77 ? 19.381 30.648 28.029 1.00 19.90 43 PHE B N 1
ATOM 2608 C CA . PHE B 1 77 ? 18.234 31.359 28.622 1.00 20.88 43 PHE B CA 1
ATOM 2609 C C . PHE B 1 77 ? 17.438 30.551 29.647 1.00 21.03 43 PHE B C 1
ATOM 2610 O O . PHE B 1 77 ? 16.402 31.014 30.133 1.00 21.32 43 PHE B O 1
ATOM 2618 N N . ASP B 1 78 ? 17.910 29.350 29.982 1.00 21.38 44 ASP B N 1
ATOM 2619 C CA . ASP B 1 78 ? 17.254 28.542 31.010 1.00 21.66 44 ASP B CA 1
ATOM 2620 C C . ASP B 1 78 ? 17.322 29.275 32.349 1.00 21.94 44 ASP B C 1
ATOM 2621 O O . ASP B 1 78 ? 18.338 29.907 32.666 1.00 21.48 44 ASP B O 1
ATOM 2626 N N . GLU B 1 79 ? 16.239 29.183 33.121 1.00 22.45 45 GLU B N 1
ATOM 2627 C CA . GLU B 1 79 ? 16.135 29.838 34.433 1.00 23.49 45 GLU B CA 1
ATOM 2628 C C . GLU B 1 79 ? 17.287 29.461 35.357 1.00 23.08 45 GLU B C 1
ATOM 2629 O O . GLU B 1 79 ? 17.706 30.259 36.189 1.00 23.38 45 GLU B O 1
ATOM 2635 N N . LYS B 1 80 ? 17.799 28.244 35.196 1.00 22.90 46 LYS B N 1
ATOM 2636 C CA . LYS B 1 80 ? 18.896 27.756 36.026 1.00 22.55 46 LYS B CA 1
ATOM 2637 C C . LYS B 1 80 ? 20.144 27.431 35.198 1.00 21.70 46 LYS B C 1
ATOM 2638 O O . LYS B 1 80 ? 20.909 26.531 35.557 1.00 21.56 46 LYS B O 1
ATOM 2644 N N . PHE B 1 81 ? 20.360 28.162 34.103 1.00 20.56 47 PHE B N 1
ATOM 2645 C CA . PHE B 1 81 ? 21.521 27.898 33.255 1.00 19.45 47 PHE B CA 1
ATOM 2646 C C . PHE B 1 81 ? 22.825 27.964 34.049 1.00 19.05 47 PHE B C 1
ATOM 2647 O O . PHE B 1 81 ? 23.077 28.931 34.770 1.00 18.85 47 PHE B O 1
ATOM 2655 N N . SER B 1 82 ? 23.638 26.918 33.912 1.00 18.26 48 SER B N 1
ATOM 2656 C CA . SER B 1 82 ? 24.893 26.797 34.653 1.00 17.74 48 SER B CA 1
ATOM 2657 C C . SER B 1 82 ? 25.976 26.160 33.782 1.00 17.13 48 SER B C 1
ATOM 2658 O O . SER B 1 82 ? 25.672 25.478 32.803 1.00 16.60 48 SER B O 1
ATOM 2661 N N . ALA B 1 83 ? 27.237 26.388 34.142 1.00 16.56 49 ALA B N 1
ATOM 2662 C CA . ALA B 1 83 ? 28.333 25.583 33.610 1.00 16.14 49 ALA B CA 1
ATOM 2663 C C . ALA B 1 83 ? 28.202 24.181 34.199 1.00 15.85 49 ALA B C 1
ATOM 2664 O O . ALA B 1 83 ? 27.833 24.031 35.370 1.00 15.91 49 ALA B O 1
ATOM 2666 N N . PHE B 1 84 ? 28.485 23.150 33.409 1.00 15.20 50 PHE B N 1
ATOM 2667 C CA . PHE B 1 84 ? 28.534 21.814 33.995 1.00 14.83 50 PHE B CA 1
ATOM 2668 C C . PHE B 1 84 ? 29.717 21.745 34.975 1.00 14.40 50 PHE B C 1
ATOM 2669 O O . PHE B 1 84 ? 30.813 22.204 34.645 1.00 14.35 50 PHE B O 1
ATOM 2677 N N . PRO B 1 85 ? 29.486 21.207 36.191 1.00 14.19 51 PRO B N 1
ATOM 2678 C CA . PRO B 1 85 ? 30.481 21.318 37.268 1.00 13.74 51 PRO B CA 1
ATOM 2679 C C . PRO B 1 85 ? 31.890 20.807 36.936 1.00 13.31 51 PRO B C 1
ATOM 2680 O O . PRO B 1 85 ? 32.865 21.346 37.459 1.00 13.33 51 PRO B O 1
ATOM 2684 N N . LEU B 1 86 ? 31.997 19.797 36.074 1.00 12.76 52 LEU B N 1
ATOM 2685 C CA . LEU B 1 86 ? 33.296 19.217 35.740 1.00 12.24 52 LEU B CA 1
ATOM 2686 C C . LEU B 1 86 ? 34.128 20.070 34.777 1.00 12.29 52 LEU B C 1
ATOM 2687 O O . LEU B 1 86 ? 35.325 19.823 34.620 1.00 12.26 52 LEU B O 1
ATOM 2692 N N . TYR B 1 87 ? 33.508 21.075 34.152 1.00 12.26 53 TYR B N 1
ATOM 2693 C CA . TYR B 1 87 ? 34.171 21.871 33.106 1.00 12.47 53 TYR B CA 1
ATOM 2694 C C . TYR B 1 87 ? 35.628 22.306 33.371 1.00 12.53 53 TYR B C 1
ATOM 2695 O O . TYR B 1 87 ? 36.445 22.247 32.451 1.00 12.54 53 TYR B O 1
ATOM 2704 N N . PRO B 1 88 ? 35.963 22.759 34.602 1.00 12.61 54 PRO B N 1
ATOM 2705 C CA . PRO B 1 88 ? 37.353 23.216 34.803 1.00 13.05 54 PRO B CA 1
ATOM 2706 C C . PRO B 1 88 ? 38.456 22.239 34.370 1.00 13.13 54 PRO B C 1
ATOM 2707 O O . PRO B 1 88 ? 39.560 22.685 34.071 1.00 13.02 54 PRO B O 1
ATOM 2711 N N . VAL B 1 89 ? 38.165 20.936 34.312 1.00 13.58 55 VAL B N 1
ATOM 2712 C CA . VAL B 1 89 ? 39.156 19.947 33.842 1.00 13.55 55 VAL B CA 1
ATOM 2713 C C . VAL B 1 89 ? 39.662 20.227 32.429 1.00 13.68 55 VAL B C 1
ATOM 2714 O O . VAL B 1 89 ? 40.749 19.779 32.062 1.00 13.20 55 VAL B O 1
ATOM 2718 N N . CYS B 1 90 ? 38.866 20.963 31.648 1.00 13.64 56 CYS B N 1
ATOM 2719 C CA . CYS B 1 90 ? 39.223 21.318 30.277 1.00 14.32 56 CYS B CA 1
ATOM 2720 C C . CYS B 1 90 ? 40.177 22.495 30.188 1.00 13.86 56 CYS B C 1
ATOM 2721 O O . CYS B 1 90 ? 40.883 22.645 29.196 1.00 13.98 56 CYS B O 1
ATOM 2724 N N . LEU B 1 91 ? 40.187 23.336 31.217 1.00 13.86 57 LEU B N 1
ATOM 2725 C CA . LEU B 1 91 ? 40.927 24.602 31.154 1.00 13.95 57 LEU B CA 1
ATOM 2726 C C . LEU B 1 91 ? 42.458 24.494 31.010 1.00 14.02 57 LEU B C 1
ATOM 2727 O O . LEU B 1 91 ? 43.057 25.331 30.334 1.00 14.08 57 LEU B O 1
ATOM 2732 N N . PRO B 1 92 ? 43.097 23.469 31.621 1.00 14.12 58 PRO B N 1
ATOM 2733 C CA . PRO B 1 92 ? 44.535 23.307 31.351 1.00 14.17 58 PRO B CA 1
ATOM 2734 C C . PRO B 1 92 ? 44.843 22.968 29.891 1.00 14.47 58 PRO B C 1
ATOM 2735 O O . PRO B 1 92 ? 45.956 23.214 29.425 1.00 14.05 58 PRO B O 1
ATOM 2739 N N . PHE B 1 93 ? 43.866 22.407 29.178 1.00 14.52 59 PHE B N 1
ATOM 2740 C CA . PHE B 1 93 ? 44.024 22.141 27.749 1.00 15.04 59 PHE B CA 1
ATOM 2741 C C . PHE B 1 93 ? 43.755 23.396 26.933 1.00 15.35 59 PHE B C 1
ATOM 2742 O O . PHE B 1 93 ? 44.585 23.801 26.121 1.00 15.74 59 PHE B O 1
ATOM 2750 N N . LYS B 1 94 ? 42.580 23.988 27.145 1.00 15.90 60 LYS B N 1
ATOM 2751 C CA . LYS B 1 94 ? 42.107 25.142 26.371 1.00 16.47 60 LYS B CA 1
ATOM 2752 C C . LYS B 1 94 ? 42.929 26.400 26.666 1.00 16.91 60 LYS B C 1
ATOM 2753 O O . LYS B 1 94 ? 43.256 27.174 25.754 1.00 17.11 60 LYS B O 1
ATOM 2759 N N . GLY B 1 95 ? 43.266 26.592 27.940 1.00 16.78 61 GLY B N 1
ATOM 2760 C CA . GLY B 1 95 ? 43.909 27.821 28.385 1.00 17.23 61 GLY B CA 1
ATOM 2761 C C . GLY B 1 95 ? 43.099 29.037 27.973 1.00 17.58 61 GLY B C 1
ATOM 2762 O O . GLY B 1 95 ? 41.934 29.177 28.345 1.00 17.40 61 GLY B O 1
ATOM 2763 N N . GLN B 1 96 ? 43.722 29.874 27.151 1.00 18.18 62 GLN B N 1
ATOM 2764 C CA . GLN B 1 96 ? 43.222 31.191 26.780 1.00 18.90 62 GLN B CA 1
ATOM 2765 C C . GLN B 1 96 ? 42.733 31.212 25.326 1.00 18.86 62 GLN B C 1
ATOM 2766 O O . GLN B 1 96 ? 42.336 32.261 24.804 1.00 18.79 62 GLN B O 1
ATOM 2772 N N . SER B 1 97 ? 42.762 30.055 24.673 1.00 18.54 63 SER B N 1
ATOM 2773 C CA . SER B 1 97 ? 42.468 29.986 23.247 1.00 18.57 63 SER B CA 1
ATOM 2774 C C . SER B 1 97 ? 40.985 29.791 22.926 1.00 18.21 63 SER B C 1
ATOM 2775 O O . SER B 1 97 ? 40.268 29.091 23.641 1.00 17.57 63 SER B O 1
ATOM 2778 N N . GLN B 1 98 ? 40.544 30.411 21.836 1.00 18.03 64 GLN B N 1
ATOM 2779 C CA . GLN B 1 98 ? 39.206 30.180 21.297 1.00 18.32 64 GLN B CA 1
ATOM 2780 C C . GLN B 1 98 ? 39.262 29.317 20.036 1.00 17.85 64 GLN B C 1
ATOM 2781 O O . GLN B 1 98 ? 38.233 29.055 19.399 1.00 17.50 64 GLN B O 1
ATOM 2787 N N . ASP B 1 99 ? 40.474 28.879 19.699 1.00 17.37 65 ASP B N 1
ATOM 2788 C CA . ASP B 1 99 ? 40.750 28.123 18.485 1.00 17.30 65 ASP B CA 1
ATOM 2789 C C . ASP B 1 99 ? 41.210 26.700 18.825 1.00 17.36 65 ASP B C 1
ATOM 2790 O O . ASP B 1 99 ? 41.316 26.335 20.000 1.00 17.12 65 ASP B O 1
ATOM 2795 N N . VAL B 1 100 ? 41.473 25.906 17.788 1.00 17.61 66 VAL B N 1
ATOM 2796 C CA . VAL B 1 100 ? 42.104 24.594 17.927 1.00 18.25 66 VAL B CA 1
ATOM 2797 C C . VAL B 1 100 ? 43.431 24.738 18.685 1.00 18.91 66 VAL B C 1
ATOM 2798 O O . VAL B 1 100 ? 44.237 25.626 18.373 1.00 18.29 66 VAL B O 1
ATOM 2802 N N . VAL B 1 101 ? 43.628 23.886 19.693 1.00 19.53 67 VAL B N 1
ATOM 2803 C CA . VAL B 1 101 ? 44.877 23.847 20.465 1.00 20.64 67 VAL B CA 1
ATOM 2804 C C . VAL B 1 101 ? 45.770 22.695 19.983 1.00 21.51 67 VAL B C 1
ATOM 2805 O O . VAL B 1 101 ? 45.360 21.536 20.027 1.00 21.13 67 VAL B O 1
ATOM 2809 N N . PRO B 1 102 ? 46.989 23.013 19.506 1.00 22.89 68 PRO B N 1
ATOM 2810 C CA . PRO B 1 102 ? 47.935 21.973 19.079 1.00 24.08 68 PRO B CA 1
ATOM 2811 C C . PRO B 1 102 ? 48.274 21.041 20.238 1.00 24.95 68 PRO B C 1
ATOM 2812 O O . PRO B 1 102 ? 48.485 21.511 21.350 1.00 25.24 68 PRO B O 1
ATOM 2816 N N . PHE B 1 103 ? 48.306 19.735 19.984 1.00 26.34 69 PHE B N 1
ATOM 2817 C CA . PHE B 1 103 ? 48.573 18.757 21.044 1.00 27.76 69 PHE B CA 1
ATOM 2818 C C . PHE B 1 103 ? 50.026 18.272 21.018 1.00 28.62 69 PHE B C 1
ATOM 2819 O O . PHE B 1 103 ? 50.523 17.886 19.956 1.00 28.78 69 PHE B O 1
ATOM 2827 N N . PRO B 1 104 ? 50.706 18.263 22.189 1.00 29.65 70 PRO B N 1
ATOM 2828 C CA . PRO B 1 104 ? 50.203 18.571 23.544 1.00 30.33 70 PRO B CA 1
ATOM 2829 C C . PRO B 1 104 ? 50.131 20.072 23.867 1.00 31.02 70 PRO B C 1
ATOM 2830 O O . PRO B 1 104 ? 50.941 20.843 23.347 1.00 31.47 70 PRO B O 1
ATOM 2834 N N . PRO B 1 105 ? 49.170 20.482 24.726 1.00 31.61 71 PRO B N 1
ATOM 2835 C CA . PRO B 1 105 ? 48.933 21.905 25.017 1.00 31.97 71 PRO B CA 1
ATOM 2836 C C . PRO B 1 105 ? 50.058 22.579 25.809 1.00 32.29 71 PRO B C 1
ATOM 2837 O O . PRO B 1 105 ? 50.982 21.908 26.278 1.00 32.73 71 PRO B O 1
ATOM 2841 N N . PRO B 1 112 ? 59.301 20.728 35.002 1.00 60.54 78 PRO B N 1
ATOM 2842 C CA . PRO B 1 112 ? 60.043 21.006 36.226 1.00 60.56 78 PRO B CA 1
ATOM 2843 C C . PRO B 1 112 ? 61.545 20.804 36.048 1.00 60.56 78 PRO B C 1
ATOM 2844 O O . PRO B 1 112 ? 61.989 20.380 34.979 1.00 60.59 78 PRO B O 1
ATOM 2848 N N . ASP B 1 113 ? 62.309 21.100 37.097 1.00 60.58 79 ASP B N 1
ATOM 2849 C CA . ASP B 1 113 ? 63.770 21.107 37.026 1.00 60.60 79 ASP B CA 1
ATOM 2850 C C . ASP B 1 113 ? 64.391 19.714 36.870 1.00 60.57 79 ASP B C 1
ATOM 2851 O O . ASP B 1 113 ? 64.927 19.389 35.808 1.00 60.68 79 ASP B O 1
ATOM 2856 N N . GLY B 1 114 ? 64.312 18.894 37.917 1.00 60.45 80 GLY B N 1
ATOM 2857 C CA . GLY B 1 114 ? 64.945 17.572 37.915 1.00 60.31 80 GLY B CA 1
ATOM 2858 C C . GLY B 1 114 ? 64.219 16.517 37.097 1.00 60.22 80 GLY B C 1
ATOM 2859 O O . GLY B 1 114 ? 64.381 15.318 37.337 1.00 60.22 80 GLY B O 1
ATOM 2860 N N . MET B 1 115 ? 63.428 16.967 36.125 1.00 60.11 81 MET B N 1
ATOM 2861 C CA . MET B 1 115 ? 62.588 16.093 35.312 1.00 60.02 81 MET B CA 1
ATOM 2862 C C . MET B 1 115 ? 63.395 15.332 34.256 1.00 60.09 81 MET B C 1
ATOM 2863 O O . MET B 1 115 ? 64.115 15.946 33.465 1.00 60.13 81 MET B O 1
ATOM 2868 N N . PRO B 1 116 ? 63.276 13.989 34.244 1.00 60.12 82 PRO B N 1
ATOM 2869 C CA . PRO B 1 116 ? 63.887 13.173 33.195 1.00 60.16 82 PRO B CA 1
ATOM 2870 C C . PRO B 1 116 ? 63.107 13.293 31.889 1.00 60.19 82 PRO B C 1
ATOM 2871 O O . PRO B 1 116 ? 63.694 13.203 30.810 1.00 60.34 82 PRO B O 1
ATOM 2875 N N . ASN B 1 119 ? 59.984 9.784 27.293 1.00 42.78 85 ASN B N 1
ATOM 2876 C CA . ASN B 1 119 ? 59.166 9.209 26.231 1.00 42.69 85 ASN B CA 1
ATOM 2877 C C . ASN B 1 119 ? 57.675 9.427 26.493 1.00 42.44 85 ASN B C 1
ATOM 2878 O O . ASN B 1 119 ? 57.097 8.771 27.367 1.00 42.56 85 ASN B O 1
ATOM 2883 N N . PRO B 1 120 ? 57.047 10.347 25.729 1.00 42.09 86 PRO B N 1
ATOM 2884 C CA . PRO B 1 120 ? 55.629 10.699 25.884 1.00 41.70 86 PRO B CA 1
ATOM 2885 C C . PRO B 1 120 ? 54.668 9.528 25.657 1.00 41.19 86 PRO B C 1
ATOM 2886 O O . PRO B 1 120 ? 53.577 9.509 26.233 1.00 41.34 86 PRO B O 1
ATOM 2890 N N . ALA B 1 121 ? 55.080 8.564 24.834 1.00 40.43 87 ALA B N 1
ATOM 2891 C CA . ALA B 1 121 ? 54.257 7.398 24.503 1.00 39.50 87 ALA B CA 1
ATOM 2892 C C . ALA B 1 121 ? 54.075 6.448 25.688 1.00 38.87 87 ALA B C 1
ATOM 2893 O O . ALA B 1 121 ? 53.229 5.550 25.648 1.00 38.88 87 ALA B O 1
ATOM 2895 N N . MET B 1 122 ? 54.871 6.655 26.735 1.00 37.83 88 MET B N 1
ATOM 2896 C CA . MET B 1 122 ? 54.831 5.816 27.934 1.00 36.71 88 MET B CA 1
ATOM 2897 C C . MET B 1 122 ? 53.924 6.381 29.030 1.00 35.40 88 MET B C 1
ATOM 2898 O O . MET B 1 122 ? 53.803 5.790 30.107 1.00 35.16 88 MET B O 1
ATOM 2903 N N . ILE B 1 123 ? 53.287 7.517 28.748 1.00 33.75 89 ILE B N 1
ATOM 2904 C CA . ILE B 1 123 ? 52.463 8.216 29.739 1.00 32.14 89 ILE B CA 1
ATOM 2905 C C . ILE B 1 123 ? 50.983 7.867 29.593 1.00 30.81 89 ILE B C 1
ATOM 2906 O O . ILE B 1 123 ? 50.401 8.005 28.514 1.00 30.89 89 ILE B O 1
ATOM 2911 N N . LEU B 1 124 ? 50.391 7.403 30.690 1.00 28.81 90 LEU B N 1
ATOM 2912 C CA . LEU B 1 124 ? 48.960 7.121 30.754 1.00 26.93 90 LEU B CA 1
ATOM 2913 C C . LEU B 1 124 ? 48.307 8.057 31.765 1.00 25.31 90 LEU B C 1
ATOM 2914 O O . LEU B 1 124 ? 48.887 8.336 32.813 1.00 24.89 90 LEU B O 1
ATOM 2919 N N . HIS B 1 125 ? 47.112 8.549 31.445 1.00 23.35 91 HIS B N 1
ATOM 2920 C CA . HIS B 1 125 ? 46.311 9.301 32.410 1.00 21.83 91 HIS B CA 1
ATOM 2921 C C . HIS B 1 125 ? 45.597 8.292 33.307 1.00 20.97 91 HIS B C 1
ATOM 2922 O O . HIS B 1 125 ? 44.623 7.669 32.895 1.00 20.92 91 HIS B O 1
ATOM 2929 N N . GLY B 1 126 ? 46.097 8.128 34.530 1.00 19.97 92 GLY B N 1
ATOM 2930 C CA . GLY B 1 126 ? 45.631 7.066 35.419 1.00 18.85 92 GLY B CA 1
ATOM 2931 C C . GLY B 1 126 ? 44.578 7.470 36.429 1.00 18.30 92 GLY B C 1
ATOM 2932 O O . GLY B 1 126 ? 43.727 6.658 36.805 1.00 17.83 92 GLY B O 1
ATOM 2933 N N . GLU B 1 127 ? 44.644 8.723 36.879 1.00 17.78 93 GLU B N 1
ATOM 2934 C CA . GLU B 1 127 ? 43.761 9.232 37.928 1.00 17.40 93 GLU B CA 1
ATOM 2935 C C . GLU B 1 127 ? 43.398 10.696 37.686 1.00 16.70 93 GLU B C 1
ATOM 2936 O O . GLU B 1 127 ? 44.194 11.458 37.134 1.00 15.72 93 GLU B O 1
ATOM 2942 N N . GLN B 1 128 ? 42.199 11.078 38.113 1.00 16.39 94 GLN B N 1
ATOM 2943 C CA . GLN B 1 128 ? 41.792 12.481 38.105 1.00 16.42 94 GLN B CA 1
ATOM 2944 C C . GLN B 1 128 ? 40.987 12.835 39.343 1.00 16.65 94 GLN B C 1
ATOM 2945 O O . GLN B 1 128 ? 40.087 12.096 39.746 1.00 16.46 94 GLN B O 1
ATOM 2951 N N . SER B 1 129 ? 41.317 13.981 39.931 1.00 16.75 95 SER B N 1
ATOM 2952 C CA . SER B 1 129 ? 40.556 14.541 41.029 1.00 17.47 95 SER B CA 1
ATOM 2953 C C . SER B 1 129 ? 40.081 15.946 40.657 1.00 17.62 95 SER B C 1
ATOM 2954 O O . SER B 1 129 ? 40.832 16.726 40.053 1.00 17.34 95 SER B O 1
ATOM 2957 N N . VAL B 1 130 ? 38.838 16.259 41.016 1.00 17.73 96 VAL B N 1
ATOM 2958 C CA . VAL B 1 130 ? 38.271 17.590 40.779 1.00 18.14 96 VAL B CA 1
ATOM 2959 C C . VAL B 1 130 ? 37.504 18.070 42.007 1.00 18.52 96 VAL B C 1
ATOM 2960 O O . VAL B 1 130 ? 36.532 17.443 42.425 1.00 18.73 96 VAL B O 1
ATOM 2964 N N . GLU B 1 131 ? 37.955 19.182 42.579 1.00 19.11 97 GLU B N 1
ATOM 2965 C CA . GLU B 1 131 ? 37.299 19.787 43.732 1.00 19.75 97 GLU B CA 1
ATOM 2966 C C . GLU B 1 131 ? 36.771 21.168 43.351 1.00 19.87 97 GLU B C 1
ATOM 2967 O O . GLU B 1 131 ? 37.529 22.017 42.883 1.00 19.67 97 GLU B O 1
ATOM 2973 N N . ILE B 1 132 ? 35.472 21.380 43.542 1.00 20.20 98 ILE B N 1
ATOM 2974 C CA . ILE B 1 132 ? 34.839 22.648 43.185 1.00 20.66 98 ILE B CA 1
ATOM 2975 C C . ILE B 1 132 ? 34.599 23.480 44.439 1.00 21.22 98 ILE B C 1
ATOM 2976 O O . ILE B 1 132 ? 33.799 23.108 45.301 1.00 21.32 98 ILE B O 1
ATOM 2981 N N . LEU B 1 133 ? 35.309 24.599 44.540 1.00 21.62 99 LEU B N 1
ATOM 2982 C CA . LEU B 1 133 ? 35.150 25.498 45.679 1.00 22.29 99 LEU B CA 1
ATOM 2983 C C . LEU B 1 133 ? 33.959 26.428 45.482 1.00 22.55 99 LEU B C 1
ATOM 2984 O O . LEU B 1 133 ? 33.239 26.735 46.431 1.00 22.95 99 LEU B O 1
ATOM 2989 N N . ARG B 1 134 ? 33.758 26.860 44.239 1.00 22.82 100 ARG B N 1
ATOM 2990 C CA . ARG B 1 134 ? 32.672 27.767 43.873 1.00 23.19 100 ARG B CA 1
ATOM 2991 C C . ARG B 1 134 ? 32.315 27.535 42.396 1.00 22.76 100 ARG B C 1
ATOM 2992 O O . ARG B 1 134 ? 33.211 27.373 41.572 1.00 22.28 100 ARG B O 1
ATOM 3000 N N . PRO B 1 135 ? 31.006 27.500 42.063 1.00 22.84 101 PRO B N 1
ATOM 3001 C CA . PRO B 1 135 ? 30.596 27.317 40.664 1.00 22.87 101 PRO B CA 1
ATOM 3002 C C . PRO B 1 135 ? 31.130 28.419 39.754 1.00 22.61 101 PRO B C 1
ATOM 3003 O O . PRO B 1 135 ? 31.265 29.569 40.184 1.00 22.69 101 PRO B O 1
ATOM 3007 N N . LEU B 1 136 ? 31.439 28.067 38.509 1.00 22.44 102 LEU B N 1
ATOM 3008 C CA . LEU B 1 136 ? 31.874 29.054 37.525 1.00 22.17 102 LEU B CA 1
ATOM 3009 C C . LEU B 1 136 ? 30.724 29.970 37.133 1.00 22.03 102 LEU B C 1
ATOM 3010 O O . LEU B 1 136 ? 29.565 29.549 37.106 1.00 22.06 102 LEU B O 1
ATOM 3015 N N . ASP B 1 137 ? 31.060 31.224 36.848 1.00 21.79 103 ASP B N 1
ATOM 3016 C CA . ASP B 1 137 ? 30.123 32.201 36.311 1.00 21.59 103 ASP B CA 1
ATOM 3017 C C . ASP B 1 137 ? 29.623 31.699 34.952 1.00 21.29 103 ASP B C 1
ATOM 3018 O O . ASP B 1 137 ? 30.407 31.578 34.011 1.00 20.97 103 ASP B O 1
ATOM 3023 N N . PRO B 1 138 ? 28.316 31.390 34.853 1.00 21.22 104 PRO B N 1
ATOM 3024 C CA . PRO B 1 138 ? 27.780 30.832 33.610 1.00 21.20 104 PRO B CA 1
ATOM 3025 C C . PRO B 1 138 ? 27.686 31.844 32.462 1.00 21.15 104 PRO B C 1
ATOM 3026 O O . PRO B 1 138 ? 27.334 31.463 31.347 1.00 21.23 104 PRO B O 1
ATOM 3030 N N . SER B 1 139 ? 28.007 33.111 32.729 1.00 21.00 105 SER B N 1
ATOM 3031 C CA . SER B 1 139 ? 28.039 34.135 31.683 1.00 20.95 105 SER B CA 1
ATOM 3032 C C . SER B 1 139 ? 29.421 34.237 31.027 1.00 20.62 105 SER B C 1
ATOM 3033 O O . SER B 1 139 ? 29.606 34.992 30.073 1.00 20.02 105 SER B O 1
ATOM 3036 N N . GLY B 1 140 ? 30.379 33.460 31.532 1.00 20.21 106 GLY B N 1
ATOM 3037 C CA . GLY B 1 140 ? 31.756 33.500 31.034 1.00 20.14 106 GLY B CA 1
ATOM 3038 C C . GLY B 1 140 ? 32.708 34.017 32.098 1.00 20.31 106 GLY B C 1
ATOM 3039 O O . GLY B 1 140 ? 32.277 34.632 33.075 1.00 20.56 106 GLY B O 1
ATOM 3040 N N . GLY B 1 141 ? 34.001 33.773 31.921 1.00 20.17 107 GLY B N 1
ATOM 3041 C CA . GLY B 1 141 ? 34.976 34.208 32.914 1.00 20.21 107 GLY B CA 1
ATOM 3042 C C . GLY B 1 141 ? 36.429 34.070 32.522 1.00 20.15 107 GLY B C 1
ATOM 3043 O O . GLY B 1 141 ? 36.763 33.436 31.523 1.00 19.99 107 GLY B O 1
ATOM 3044 N N . THR B 1 142 ? 37.290 34.682 33.328 1.00 20.14 108 THR B N 1
ATOM 3045 C CA . THR B 1 142 ? 38.729 34.584 33.165 1.00 20.33 108 THR B CA 1
ATOM 3046 C C . THR B 1 142 ? 39.308 34.131 34.502 1.00 20.25 108 THR B C 1
ATOM 3047 O O . THR B 1 142 ? 38.955 34.668 35.551 1.00 20.08 108 THR B O 1
ATOM 3051 N N . LEU B 1 143 ? 40.181 33.129 34.461 1.00 20.08 109 LEU B N 1
ATOM 3052 C CA . LEU B 1 143 ? 40.737 32.560 35.680 1.00 20.17 109 LEU B CA 1
ATOM 3053 C C . LEU B 1 143 ? 42.258 32.522 35.645 1.00 20.09 109 LEU B C 1
ATOM 3054 O O . LEU B 1 143 ? 42.868 32.465 34.575 1.00 20.37 109 LEU B O 1
ATOM 3059 N N . THR B 1 144 ? 42.864 32.568 36.825 1.00 19.93 110 THR B N 1
ATOM 3060 C CA . THR B 1 144 ? 44.296 32.368 36.953 1.00 19.74 110 THR B CA 1
ATOM 3061 C C . THR B 1 144 ? 44.550 30.920 37.366 1.00 19.43 110 THR B C 1
ATOM 3062 O O . THR B 1 144 ? 44.012 30.448 38.365 1.00 19.33 110 THR B O 1
ATOM 3066 N N . GLY B 1 145 ? 45.360 30.221 36.579 1.00 19.35 111 GLY B N 1
ATOM 3067 C CA . GLY B 1 145 ? 45.762 28.864 36.913 1.00 19.02 111 GLY B CA 1
ATOM 3068 C C . GLY B 1 145 ? 47.166 28.824 37.479 1.00 19.03 111 GLY B C 1
ATOM 3069 O O . GLY B 1 145 ? 48.076 29.458 36.947 1.00 18.84 111 GLY B O 1
ATOM 3070 N N . LYS B 1 146 ? 47.332 28.084 38.571 1.00 19.07 112 LYS B N 1
ATOM 3071 C CA . LYS B 1 146 ? 48.651 27.821 39.141 1.00 19.32 112 LYS B CA 1
ATOM 3072 C C . LYS B 1 146 ? 48.854 26.316 39.221 1.00 19.31 112 LYS B C 1
ATOM 3073 O O . LYS B 1 146 ? 48.062 25.606 39.848 1.00 18.92 112 LYS B O 1
ATOM 3079 N N . THR B 1 147 ? 49.910 25.840 38.571 1.00 19.54 113 THR B N 1
ATOM 3080 C CA . THR B 1 147 ? 50.148 24.408 38.447 1.00 20.10 113 THR B CA 1
ATOM 3081 C C . THR B 1 147 ? 51.551 23.980 38.893 1.00 20.09 113 THR B C 1
ATOM 3082 O O . THR B 1 147 ? 52.528 24.702 38.688 1.00 20.04 113 THR B O 1
ATOM 3086 N N . LYS B 1 148 ? 51.624 22.794 39.496 1.00 20.07 114 LYS B N 1
ATOM 3087 C CA . LYS B 1 148 ? 52.845 22.294 40.123 1.00 20.18 114 LYS B CA 1
ATOM 3088 C C . LYS B 1 148 ? 52.785 20.774 40.267 1.00 19.82 114 LYS B C 1
ATOM 3089 O O . LYS B 1 148 ? 51.725 20.217 40.562 1.00 19.36 114 LYS B O 1
ATOM 3095 N N . VAL B 1 149 ? 53.923 20.112 40.056 1.00 19.61 115 VAL B N 1
ATOM 3096 C CA . VAL B 1 149 ? 54.063 18.689 40.375 1.00 19.25 115 VAL B CA 1
ATOM 3097 C C . VAL B 1 149 ? 54.135 18.547 41.897 1.00 19.25 115 VAL B C 1
ATOM 3098 O O . VAL B 1 149 ? 54.996 19.152 42.539 1.00 18.89 115 VAL B O 1
ATOM 3102 N N . ILE B 1 150 ? 53.213 17.769 42.465 1.00 18.89 116 ILE B N 1
ATOM 3103 C CA . ILE B 1 150 ? 53.133 17.593 43.920 1.00 18.93 116 ILE B CA 1
ATOM 3104 C C . ILE B 1 150 ? 53.553 16.199 44.399 1.00 18.98 116 ILE B C 1
ATOM 3105 O O . ILE B 1 150 ? 53.802 15.998 45.588 1.00 18.87 116 ILE B O 1
ATOM 3110 N N . SER B 1 151 ? 53.628 15.245 43.471 1.00 18.99 117 SER B N 1
ATOM 3111 C CA . SER B 1 151 ? 54.066 13.884 43.786 1.00 18.85 117 SER B CA 1
ATOM 3112 C C . SER B 1 151 ? 54.846 13.298 42.625 1.00 19.14 117 SER B C 1
ATOM 3113 O O . SER B 1 151 ? 54.500 13.515 41.456 1.00 18.94 117 SER B O 1
ATOM 3116 N N . PHE B 1 152 ? 55.898 12.557 42.960 1.00 19.27 118 PHE B N 1
ATOM 3117 C CA . PHE B 1 152 ? 56.676 11.802 41.987 1.00 19.91 118 PHE B CA 1
ATOM 3118 C C . PHE B 1 152 ? 57.088 10.497 42.668 1.00 20.44 118 PHE B C 1
ATOM 3119 O O . PHE B 1 152 ? 58.151 10.418 43.292 1.00 20.29 118 PHE B O 1
ATOM 3127 N N . TYR B 1 153 ? 56.224 9.487 42.575 1.00 20.91 119 TYR B N 1
ATOM 3128 C CA . TYR B 1 153 ? 56.435 8.236 43.304 1.00 21.66 119 TYR B CA 1
ATOM 3129 C C . TYR B 1 153 ? 56.865 7.078 42.411 1.00 22.29 119 TYR B C 1
ATOM 3130 O O . TYR B 1 153 ? 56.304 6.865 41.329 1.00 21.97 119 TYR B O 1
ATOM 3139 N N . ASP B 1 154 ? 57.856 6.329 42.888 1.00 23.14 120 ASP B N 1
ATOM 3140 C CA . ASP B 1 154 ? 58.359 5.149 42.192 1.00 24.11 120 ASP B CA 1
ATOM 3141 C C . ASP B 1 154 ? 57.474 3.950 42.524 1.00 24.70 120 ASP B C 1
ATOM 3142 O O . ASP B 1 154 ? 57.569 3.373 43.611 1.00 25.06 120 ASP B O 1
ATOM 3147 N N . LYS B 1 155 ? 56.607 3.589 41.583 1.00 25.26 121 LYS B N 1
ATOM 3148 C CA . LYS B 1 155 ? 55.687 2.466 41.763 1.00 25.72 121 LYS B CA 1
ATOM 3149 C C . LYS B 1 155 ? 56.244 1.145 41.226 1.00 25.78 121 LYS B C 1
ATOM 3150 O O . LYS B 1 155 ? 55.552 0.125 41.242 1.00 25.97 121 LYS B O 1
ATOM 3156 N N . GLY B 1 156 ? 57.493 1.162 40.761 1.00 25.66 122 GLY B N 1
ATOM 3157 C CA . GLY B 1 156 ? 58.175 -0.065 40.347 1.00 25.69 122 GLY B CA 1
ATOM 3158 C C . GLY B 1 156 ? 57.980 -0.398 38.883 1.00 25.71 122 GLY B C 1
ATOM 3159 O O . GLY B 1 156 ? 58.952 -0.512 38.133 1.00 25.75 122 GLY B O 1
ATOM 3160 N N . LYS B 1 157 ? 56.726 -0.573 38.474 1.00 25.47 123 LYS B N 1
ATOM 3161 C CA . LYS B 1 157 ? 56.407 -0.736 37.057 1.00 25.27 123 LYS B CA 1
ATOM 3162 C C . LYS B 1 157 ? 56.479 0.608 36.328 1.00 24.90 123 LYS B C 1
ATOM 3163 O O . LYS B 1 157 ? 56.546 0.651 35.101 1.00 25.08 123 LYS B O 1
ATOM 3169 N N . GLY B 1 158 ? 56.474 1.698 37.097 1.00 24.28 124 GLY B N 1
ATOM 3170 C CA . GLY B 1 158 ? 56.593 3.048 36.547 1.00 23.53 124 GLY B CA 1
ATOM 3171 C C . GLY B 1 158 ? 56.452 4.126 37.605 1.00 22.91 124 GLY B C 1
ATOM 3172 O O . GLY B 1 158 ? 56.488 3.842 38.804 1.00 22.78 124 GLY B O 1
ATOM 3173 N N . THR B 1 159 ? 56.282 5.366 37.155 1.00 22.26 125 THR B N 1
ATOM 3174 C CA . THR B 1 159 ? 56.170 6.513 38.048 1.00 21.61 125 THR B CA 1
ATOM 3175 C C . THR B 1 159 ? 54.743 7.053 38.106 1.00 21.29 125 THR B C 1
ATOM 3176 O O . THR B 1 159 ? 54.110 7.261 37.068 1.00 21.05 125 THR B O 1
ATOM 3180 N N . LEU B 1 160 ? 54.245 7.280 39.319 1.00 20.76 126 LEU B N 1
ATOM 3181 C CA . LEU B 1 160 ? 53.057 8.102 39.501 1.00 20.39 126 LEU B CA 1
ATOM 3182 C C . LEU B 1 160 ? 53.477 9.559 39.687 1.00 20.23 126 LEU B C 1
ATOM 3183 O O . LEU B 1 160 ? 54.129 9.918 40.678 1.00 20.22 126 LEU B O 1
ATOM 3188 N N . MET B 1 161 ? 53.109 10.386 38.716 1.00 19.59 127 MET B N 1
ATOM 3189 C CA . MET B 1 161 ? 53.345 11.819 38.788 1.00 19.31 127 MET B CA 1
ATOM 3190 C C . MET B 1 161 ? 52.009 12.528 38.958 1.00 18.99 127 MET B C 1
ATOM 3191 O O . MET B 1 161 ? 51.114 12.407 38.111 1.00 19.04 127 MET B O 1
ATOM 3196 N N . GLU B 1 162 ? 51.872 13.251 40.063 1.00 18.52 128 GLU B N 1
ATOM 3197 C CA . GLU B 1 162 ? 50.661 14.013 40.320 1.00 18.34 128 GLU B CA 1
ATOM 3198 C C . GLU B 1 162 ? 50.909 15.483 40.032 1.00 18.20 128 GLU B C 1
ATOM 3199 O O . GLU B 1 162 ? 51.830 16.087 40.587 1.00 17.79 128 GLU B O 1
ATOM 3205 N N . THR B 1 163 ? 50.081 16.042 39.154 1.00 18.01 129 THR B N 1
ATOM 3206 C CA . THR B 1 163 ? 50.154 17.454 38.800 1.00 18.00 129 THR B CA 1
ATOM 3207 C C . THR B 1 163 ? 48.905 18.176 39.292 1.00 18.04 129 THR B C 1
ATOM 3208 O O . THR B 1 163 ? 47.782 17.848 38.897 1.00 17.59 129 THR B O 1
ATOM 3212 N N . GLN B 1 164 ? 49.119 19.153 40.167 1.00 18.15 130 GLN B N 1
ATOM 3213 C CA . GLN B 1 164 ? 48.035 19.936 40.735 1.00 18.72 130 GLN B CA 1
ATOM 3214 C C . GLN B 1 164 ? 47.813 21.223 39.945 1.00 18.85 130 GLN B C 1
ATOM 3215 O O . GLN B 1 164 ? 48.771 21.863 39.503 1.00 19.27 130 GLN B O 1
ATOM 3221 N N . THR B 1 165 ? 46.546 21.583 39.769 1.00 18.84 131 THR B N 1
ATOM 3222 C CA . THR B 1 165 ? 46.168 22.866 39.184 1.00 18.94 131 THR B CA 1
ATOM 3223 C C . THR B 1 165 ? 45.114 23.513 40.070 1.00 19.27 131 THR B C 1
ATOM 3224 O O . THR B 1 165 ? 44.091 22.898 40.383 1.00 19.11 131 THR B O 1
ATOM 3228 N N . GLN B 1 166 ? 45.384 24.745 40.486 1.00 19.89 132 GLN B N 1
ATOM 3229 C CA . GLN B 1 166 ? 44.425 25.543 41.236 1.00 20.79 132 GLN B CA 1
ATOM 3230 C C . GLN B 1 166 ? 43.973 26.719 40.372 1.00 20.91 132 GLN B C 1
ATOM 3231 O O . GLN B 1 166 ? 44.803 27.455 39.841 1.00 20.75 132 GLN B O 1
ATOM 3237 N N . PHE B 1 167 ? 42.659 26.872 40.216 1.00 21.22 133 PHE B N 1
ATOM 3238 C CA . PHE B 1 167 ? 42.094 28.000 39.473 1.00 21.68 133 PHE B CA 1
ATOM 3239 C C . PHE B 1 167 ? 41.443 29.009 40.403 1.00 22.44 133 PHE B C 1
ATOM 3240 O O . PHE B 1 167 ? 40.672 28.643 41.296 1.00 22.25 133 PHE B O 1
ATOM 3248 N N . GLU B 1 168 ? 41.766 30.281 40.179 1.00 23.40 134 GLU B N 1
ATOM 3249 C CA . GLU B 1 168 ? 41.189 31.384 40.939 1.00 24.56 134 GLU B CA 1
ATOM 3250 C C . GLU B 1 168 ? 40.553 32.407 40.009 1.00 24.87 134 GLU B C 1
ATOM 3251 O O . GLU B 1 168 ? 41.083 32.683 38.936 1.00 24.79 134 GLU B O 1
ATOM 3257 N N . ASP B 1 169 ? 39.424 32.971 40.425 1.00 25.84 135 ASP B N 1
ATOM 3258 C CA . ASP B 1 169 ? 38.905 34.178 39.773 1.00 26.92 135 ASP B CA 1
ATOM 3259 C C . ASP B 1 169 ? 39.469 35.405 40.495 1.00 27.37 135 ASP B C 1
ATOM 3260 O O . ASP B 1 169 ? 40.472 35.297 41.201 1.00 27.34 135 ASP B O 1
ATOM 3265 N N . GLY B 1 170 ? 38.831 36.561 40.321 1.00 28.22 136 GLY B N 1
ATOM 3266 C CA . GLY B 1 170 ? 39.229 37.777 41.033 1.00 28.96 136 GLY B CA 1
ATOM 3267 C C . GLY B 1 170 ? 39.073 37.677 42.541 1.00 29.46 136 GLY B C 1
ATOM 3268 O O . GLY B 1 170 ? 39.850 38.271 43.292 1.00 29.93 136 GLY B O 1
ATOM 3269 N N . ASN B 1 171 ? 38.070 36.916 42.980 1.00 29.89 137 ASN B N 1
ATOM 3270 C CA . ASN B 1 171 ? 37.770 36.732 44.402 1.00 30.11 137 ASN B CA 1
ATOM 3271 C C . ASN B 1 171 ? 38.696 35.746 45.113 1.00 29.78 137 ASN B C 1
ATOM 3272 O O . ASN B 1 171 ? 39.131 35.995 46.238 1.00 30.19 137 ASN B O 1
ATOM 3277 N N . GLY B 1 172 ? 38.986 34.624 44.458 1.00 29.01 138 GLY B N 1
ATOM 3278 C CA . GLY B 1 172 ? 39.807 33.573 45.053 1.00 27.99 138 GLY B CA 1
ATOM 3279 C C . GLY B 1 172 ? 39.579 32.222 44.394 1.00 27.11 138 GLY B C 1
ATOM 3280 O O . GLY B 1 172 ? 39.098 32.162 43.264 1.00 27.16 138 GLY B O 1
ATOM 3281 N N . PRO B 1 173 ? 39.903 31.127 45.108 1.00 26.38 139 PRO B N 1
ATOM 3282 C CA . PRO B 1 173 ? 39.876 29.770 44.548 1.00 25.44 139 PRO B CA 1
ATOM 3283 C C . PRO B 1 173 ? 38.488 29.356 44.063 1.00 24.20 139 PRO B C 1
ATOM 3284 O O . PRO B 1 173 ? 37.507 29.556 44.776 1.00 24.27 139 PRO B O 1
ATOM 3288 N N . VAL B 1 174 ? 38.406 28.804 42.853 1.00 22.71 140 VAL B N 1
ATOM 3289 C CA . VAL B 1 174 ? 37.136 28.259 42.346 1.00 21.29 140 VAL B CA 1
ATOM 3290 C C . VAL B 1 174 ? 37.185 26.742 42.125 1.00 20.38 140 VAL B C 1
ATOM 3291 O O . VAL B 1 174 ? 36.172 26.060 42.281 1.00 19.93 140 VAL B O 1
ATOM 3295 N N . ALA B 1 175 ? 38.364 26.229 41.774 1.00 19.37 141 ALA B N 1
ATOM 3296 C CA . ALA B 1 175 ? 38.541 24.803 41.502 1.00 19.11 141 ALA B CA 1
ATOM 3297 C C . ALA B 1 175 ? 39.960 24.331 41.798 1.00 18.74 141 ALA B C 1
ATOM 3298 O O . ALA B 1 175 ? 40.927 25.066 41.580 1.00 18.72 141 ALA B O 1
ATOM 3300 N N . LYS B 1 176 ? 40.066 23.101 42.297 1.00 18.24 142 LYS B N 1
ATOM 3301 C CA . LYS B 1 176 ? 41.353 22.438 42.482 1.00 18.01 142 LYS B CA 1
ATOM 3302 C C . LYS B 1 176 ? 41.345 21.091 41.755 1.00 17.30 142 LYS B C 1
ATOM 3303 O O . LYS B 1 176 ? 40.458 20.259 41.969 1.00 17.05 142 LYS B O 1
ATOM 3309 N N . LEU B 1 177 ? 42.338 20.898 40.892 1.00 16.70 143 LEU B N 1
ATOM 3310 C CA . LEU B 1 177 ? 42.465 19.682 40.095 1.00 16.59 143 LEU B CA 1
ATOM 3311 C C . LEU B 1 177 ? 43.751 18.947 40.431 1.00 16.35 143 LEU B C 1
ATOM 3312 O O . LEU B 1 177 ? 44.796 19.569 40.608 1.00 16.06 143 LEU B O 1
ATOM 3317 N N . ILE B 1 178 ? 43.668 17.624 40.524 1.00 16.29 144 ILE B N 1
ATOM 3318 C CA . ILE B 1 178 ? 44.866 16.796 40.610 1.00 16.57 144 ILE B CA 1
ATOM 3319 C C . ILE B 1 178 ? 44.806 15.710 39.549 1.00 16.52 144 ILE B C 1
ATOM 3320 O O . ILE B 1 178 ? 43.913 14.863 39.559 1.00 16.30 144 ILE B O 1
ATOM 3325 N N . SER B 1 179 ? 45.763 15.760 38.634 1.00 16.73 145 SER B N 1
ATOM 3326 C CA . SER B 1 179 ? 45.879 14.782 37.568 1.00 17.58 145 SER B CA 1
ATOM 3327 C C . SER B 1 179 ? 47.008 13.811 37.891 1.00 17.91 145 SER B C 1
ATOM 3328 O O . SER B 1 179 ? 48.144 14.224 38.135 1.00 18.18 145 SER B O 1
ATOM 3331 N N . GLY B 1 180 ? 46.682 12.523 37.906 1.00 18.34 146 GLY B N 1
ATOM 3332 C CA . GLY B 1 180 ? 47.666 11.478 38.142 1.00 18.84 146 GLY B CA 1
ATOM 3333 C C . GLY B 1 180 ? 48.050 10.800 36.846 1.00 19.61 146 GLY B C 1
ATOM 3334 O O . GLY B 1 180 ? 47.216 10.149 36.206 1.00 19.22 146 GLY B O 1
ATOM 3335 N N . SER B 1 181 ? 49.310 10.976 36.454 1.00 20.41 147 SER B N 1
ATOM 3336 C CA . SER B 1 181 ? 49.866 10.334 35.271 1.00 21.49 147 SER B CA 1
ATOM 3337 C C . SER B 1 181 ? 50.775 9.182 35.671 1.00 22.07 147 SER B C 1
ATOM 3338 O O . SER B 1 181 ? 51.541 9.288 36.633 1.00 22.03 147 SER B O 1
ATOM 3341 N N . PHE B 1 182 ? 50.685 8.084 34.930 1.00 22.74 148 PHE B N 1
ATOM 3342 C CA . PHE B 1 182 ? 51.577 6.951 35.132 1.00 23.86 148 PHE B CA 1
ATOM 3343 C C . PHE B 1 182 ? 52.574 6.876 33.976 1.00 24.31 148 PHE B C 1
ATOM 3344 O O . PHE B 1 182 ? 52.187 6.670 32.822 1.00 24.27 148 PHE B O 1
ATOM 3352 N N . ILE B 1 183 ? 53.851 7.074 34.294 1.00 24.79 149 ILE B N 1
ATOM 3353 C CA . ILE B 1 183 ? 54.918 7.009 33.299 1.00 25.70 149 ILE B CA 1
ATOM 3354 C C . ILE B 1 183 ? 55.558 5.622 33.329 1.00 26.30 149 ILE B C 1
ATOM 3355 O O . ILE B 1 183 ? 56.365 5.317 34.214 1.00 25.89 149 ILE B O 1
ATOM 3360 N N . ARG B 1 184 ? 55.184 4.792 32.357 1.00 27.28 150 ARG B N 1
ATOM 3361 C CA . ARG B 1 184 ? 55.619 3.395 32.301 1.00 28.40 150 ARG B CA 1
ATOM 3362 C C . ARG B 1 184 ? 57.132 3.265 32.153 1.00 28.74 150 ARG B C 1
ATOM 3363 O O . ARG B 1 184 ? 57.737 3.919 31.305 1.00 28.86 150 ARG B O 1
ATOM 3371 N N . GLY B 1 185 ? 57.732 2.431 32.999 1.00 29.12 151 GLY B N 1
ATOM 3372 C CA . GLY B 1 185 ? 59.154 2.107 32.890 1.00 29.71 151 GLY B CA 1
ATOM 3373 C C . GLY B 1 185 ? 60.106 3.004 33.661 1.00 30.14 151 GLY B C 1
ATOM 3374 O O . GLY B 1 185 ? 61.267 2.646 33.855 1.00 30.32 151 GLY B O 1
ATOM 3375 N N . LEU B 1 186 ? 59.629 4.167 34.104 1.00 30.39 152 LEU B N 1
ATOM 3376 C CA . LEU B 1 186 ? 60.482 5.117 34.820 1.00 30.68 152 LEU B CA 1
ATOM 3377 C C . LEU B 1 186 ? 60.566 4.780 36.308 1.00 30.85 152 LEU B C 1
ATOM 3378 O O . LEU B 1 186 ? 59.624 5.036 37.066 1.00 30.81 152 LEU B O 1
ATOM 3383 N N . THR B 1 187 ? 61.700 4.203 36.712 1.00 31.02 153 THR B N 1
ATOM 3384 C CA . THR B 1 187 ? 61.901 3.710 38.081 1.00 31.32 153 THR B CA 1
ATOM 3385 C C . THR B 1 187 ? 63.359 3.826 38.538 1.00 31.19 153 THR B C 1
ATOM 3386 O O . THR B 1 187 ? 64.218 4.287 37.783 1.00 31.31 153 THR B O 1
ATOM 3390 N N . GLY B 1 188 ? 63.624 3.405 39.774 1.00 31.14 154 GLY B N 1
ATOM 3391 C CA . GLY B 1 188 ? 64.988 3.348 40.313 1.00 31.06 154 GLY B CA 1
ATOM 3392 C C . GLY B 1 188 ? 65.420 4.596 41.062 1.00 31.01 154 GLY B C 1
ATOM 3393 O O . GLY B 1 188 ? 66.539 5.081 40.875 1.00 31.35 154 GLY B O 1
ATOM 3394 N N . TYR B 1 189 ? 64.538 5.108 41.918 1.00 30.68 155 TYR B N 1
ATOM 3395 C CA . TYR B 1 189 ? 64.812 6.312 42.703 1.00 30.24 155 TYR B CA 1
ATOM 3396 C C . TYR B 1 189 ? 63.966 6.342 43.972 1.00 30.31 155 TYR B C 1
ATOM 3397 O O . TYR B 1 189 ? 63.025 5.555 44.119 1.00 30.16 155 TYR B O 1
ATOM 3406 N N . GLU B 1 190 ? 64.301 7.258 44.880 1.00 30.31 156 GLU B N 1
ATOM 3407 C CA . GLU B 1 190 ? 63.496 7.503 46.073 1.00 30.45 156 GLU B CA 1
ATOM 3408 C C . GLU B 1 190 ? 62.379 8.502 45.761 1.00 30.06 156 GLU B C 1
ATOM 3409 O O . GLU B 1 190 ? 62.636 9.691 45.538 1.00 29.90 156 GLU B O 1
ATOM 3415 N N . GLY B 1 191 ? 61.143 8.010 45.751 1.00 29.53 157 GLY B N 1
ATOM 3416 C CA . GLY B 1 191 ? 59.981 8.838 45.445 1.00 29.00 157 GLY B CA 1
ATOM 3417 C C . GLY B 1 191 ? 59.513 9.686 46.613 1.00 28.59 157 GLY B C 1
ATOM 3418 O O . GLY B 1 191 ? 59.653 9.294 47.775 1.00 28.48 157 GLY B O 1
ATOM 3419 N N . LYS B 1 192 ? 58.960 10.856 46.298 1.00 28.05 158 LYS B N 1
ATOM 3420 C CA . LYS B 1 192 ? 58.424 11.772 47.308 1.00 27.73 158 LYS B CA 1
ATOM 3421 C C . LYS B 1 192 ? 57.179 12.481 46.786 1.00 27.29 158 LYS B C 1
ATOM 3422 O O . LYS B 1 192 ? 56.952 12.553 45.578 1.00 27.06 158 LYS B O 1
ATOM 3428 N N . GLY B 1 193 ? 56.376 13.003 47.706 1.00 26.96 159 GLY B N 1
ATOM 3429 C CA . GLY B 1 193 ? 55.178 13.744 47.343 1.00 26.64 159 GLY B CA 1
ATOM 3430 C C . GLY B 1 193 ? 54.245 13.975 48.509 1.00 26.55 159 GLY B C 1
ATOM 3431 O O . GLY B 1 193 ? 54.646 13.875 49.675 1.00 26.37 159 GLY B O 1
ATOM 3432 N N . ARG B 1 194 ? 52.994 14.289 48.185 1.00 26.22 160 ARG B N 1
ATOM 3433 C CA . ARG B 1 194 ? 51.957 14.501 49.186 1.00 26.15 160 ARG B CA 1
ATOM 3434 C C . ARG B 1 194 ? 51.508 13.173 49.782 1.00 26.36 160 ARG B C 1
ATOM 3435 O O . ARG B 1 194 ? 51.754 12.107 49.209 1.00 26.35 160 ARG B O 1
ATOM 3443 N N . LYS B 1 195 ? 50.842 13.246 50.929 1.00 26.68 161 LYS B N 1
ATOM 3444 C CA . LYS B 1 195 ? 50.174 12.083 51.488 1.00 27.21 161 LYS B CA 1
ATOM 3445 C C . LYS B 1 195 ? 49.043 11.701 50.540 1.00 27.16 161 LYS B C 1
ATOM 3446 O O . LYS B 1 195 ? 48.137 12.499 50.292 1.00 27.00 161 LYS B O 1
ATOM 3452 N N . LEU B 1 196 ? 49.121 10.494 49.985 1.00 27.17 162 LEU B N 1
ATOM 3453 C CA . LEU B 1 196 ? 48.121 10.036 49.024 1.00 27.23 162 LEU B CA 1
ATOM 3454 C C . LEU B 1 196 ? 46.825 9.659 49.731 1.00 27.13 162 LEU B C 1
ATOM 3455 O O . LEU B 1 196 ? 46.855 8.944 50.735 1.00 27.27 162 LEU B O 1
ATOM 3460 N N . PRO B 1 197 ? 45.679 10.146 49.216 1.00 27.07 163 PRO B N 1
ATOM 3461 C CA . PRO B 1 197 ? 44.392 9.760 49.789 1.00 26.92 163 PRO B CA 1
ATOM 3462 C C . PRO B 1 197 ? 44.180 8.258 49.637 1.00 26.78 163 PRO B C 1
ATOM 3463 O O . PRO B 1 197 ? 44.754 7.644 48.735 1.00 26.70 163 PRO B O 1
ATOM 3467 N N . ALA B 1 198 ? 43.371 7.680 50.518 1.00 26.58 164 ALA B N 1
ATOM 3468 C CA . ALA B 1 198 ? 43.084 6.253 50.474 1.00 26.51 164 ALA B CA 1
ATOM 3469 C C . ALA B 1 198 ? 42.538 5.836 49.106 1.00 26.62 164 ALA B C 1
ATOM 3470 O O . ALA B 1 198 ? 41.739 6.556 48.493 1.00 26.42 164 ALA B O 1
ATOM 3472 N N . ARG B 1 199 ? 42.994 4.681 48.630 1.00 26.52 165 ARG B N 1
ATOM 3473 C CA . ARG B 1 199 ? 42.461 4.077 47.420 1.00 26.66 165 ARG B CA 1
ATOM 3474 C C . ARG B 1 199 ? 41.005 3.702 47.670 1.00 26.27 165 ARG B C 1
ATOM 3475 O O . ARG B 1 199 ? 40.687 3.067 48.679 1.00 25.93 165 ARG B O 1
ATOM 3483 N N . VAL B 1 200 ? 40.125 4.119 46.761 1.00 25.66 166 VAL B N 1
ATOM 3484 C CA . VAL B 1 200 ? 38.698 3.841 46.895 1.00 25.35 166 VAL B CA 1
ATOM 3485 C C . VAL B 1 200 ? 38.415 2.359 46.675 1.00 25.28 166 VAL B C 1
ATOM 3486 O O . VAL B 1 200 ? 38.906 1.757 45.722 1.00 25.27 166 VAL B O 1
ATOM 3490 N N . GLN B 1 201 ? 37.635 1.781 47.583 1.00 25.35 167 GLN B N 1
ATOM 3491 C CA . GLN B 1 201 ? 37.175 0.405 47.457 1.00 25.50 167 GLN B CA 1
ATOM 3492 C C . GLN B 1 201 ? 35.678 0.402 47.189 1.00 25.06 167 GLN B C 1
ATOM 3493 O O . GLN B 1 201 ? 34.897 0.935 47.978 1.00 24.87 167 GLN B O 1
ATOM 3499 N N . ILE B 1 202 ? 35.288 -0.182 46.062 1.00 24.85 168 ILE B N 1
ATOM 3500 C CA . ILE B 1 202 ? 33.882 -0.249 45.676 1.00 24.87 168 ILE B CA 1
ATOM 3501 C C . ILE B 1 202 ? 33.158 -1.267 46.573 1.00 25.18 168 ILE B C 1
ATOM 3502 O O . ILE B 1 202 ? 33.643 -2.389 46.735 1.00 24.90 168 ILE B O 1
ATOM 3507 N N . PRO B 1 203 ? 32.015 -0.870 47.173 1.00 25.57 169 PRO B N 1
ATOM 3508 C CA . PRO B 1 203 ? 31.276 -1.771 48.065 1.00 26.13 169 PRO B CA 1
ATOM 3509 C C . PRO B 1 203 ? 30.908 -3.095 47.409 1.00 26.69 169 PRO B C 1
ATOM 3510 O O . PRO B 1 203 ? 30.560 -3.134 46.225 1.00 26.62 169 PRO B O 1
ATOM 3514 N N . LYS B 1 204 ? 31.006 -4.169 48.190 1.00 27.47 170 LYS B N 1
ATOM 3515 C CA . LYS B 1 204 ? 30.647 -5.507 47.737 1.00 28.03 170 LYS B CA 1
ATOM 3516 C C . LYS B 1 204 ? 29.154 -5.736 47.948 1.00 28.09 170 LYS B C 1
ATOM 3517 O O . LYS B 1 204 ? 28.730 -6.480 48.839 1.00 28.04 170 LYS B O 1
ATOM 3523 N N . ARG B 1 205 ? 28.368 -5.052 47.123 1.00 28.01 171 ARG B N 1
ATOM 3524 C CA . ARG B 1 205 ? 26.918 -5.193 47.079 1.00 27.95 171 ARG B CA 1
ATOM 3525 C C . ARG B 1 205 ? 26.444 -4.593 45.761 1.00 28.04 171 ARG B C 1
ATOM 3526 O O . ARG B 1 205 ? 27.213 -3.916 45.075 1.00 27.88 171 ARG B O 1
ATOM 3534 N N . GLN B 1 206 ? 25.189 -4.846 45.405 1.00 27.84 172 GLN B N 1
ATOM 3535 C CA . GLN B 1 206 ? 24.616 -4.272 44.196 1.00 27.83 172 GLN B CA 1
ATOM 3536 C C . GLN B 1 206 ? 24.528 -2.752 44.333 1.00 27.17 172 GLN B C 1
ATOM 3537 O O . GLN B 1 206 ? 24.302 -2.243 45.434 1.00 26.93 172 GLN B O 1
ATOM 3543 N N . PRO B 1 207 ? 24.716 -2.019 43.217 1.00 26.67 173 PRO B N 1
ATOM 3544 C CA . PRO B 1 207 ? 24.600 -0.558 43.262 1.00 26.32 173 PRO B CA 1
ATOM 3545 C C . PRO B 1 207 ? 23.228 -0.113 43.768 1.00 25.88 173 PRO B C 1
ATOM 3546 O O . PRO B 1 207 ? 22.234 -0.793 43.521 1.00 25.60 173 PRO B O 1
ATOM 3550 N N . ASP B 1 208 ? 23.182 1.013 44.476 1.00 25.63 174 ASP B N 1
ATOM 3551 C CA . ASP B 1 208 ? 21.915 1.598 44.913 1.00 25.54 174 ASP B CA 1
ATOM 3552 C C . ASP B 1 208 ? 21.169 2.218 43.734 1.00 25.22 174 ASP B C 1
ATOM 3553 O O . ASP B 1 208 ? 19.939 2.161 43.666 1.00 24.87 174 ASP B O 1
ATOM 3558 N N . PHE B 1 209 ? 21.928 2.810 42.814 1.00 24.82 175 PHE B N 1
ATOM 3559 C CA . PHE B 1 209 ? 21.370 3.462 41.636 1.00 24.57 175 PHE B CA 1
ATOM 3560 C C . PHE B 1 209 ? 22.221 3.174 40.410 1.00 24.02 175 PHE B C 1
ATOM 3561 O O . PHE B 1 209 ? 23.437 2.992 40.515 1.00 23.74 175 PHE B O 1
ATOM 3569 N N . ASN B 1 210 ? 21.564 3.119 39.253 1.00 23.62 176 ASN B N 1
ATOM 3570 C CA . ASN B 1 210 ? 22.235 2.951 37.969 1.00 23.27 176 ASN B CA 1
ATOM 3571 C C . ASN B 1 210 ? 21.716 3.962 36.956 1.00 22.68 176 ASN B C 1
ATOM 3572 O O . ASN B 1 210 ? 20.541 4.329 36.979 1.00 22.78 176 ASN B O 1
ATOM 3577 N N . ASP B 1 211 ? 22.601 4.406 36.069 1.00 21.86 177 ASP B N 1
ATOM 3578 C CA . ASP B 1 211 ? 22.223 5.237 34.930 1.00 20.92 177 ASP B CA 1
ATOM 3579 C C . ASP B 1 211 ? 22.979 4.726 33.715 1.00 20.44 177 ASP B C 1
ATOM 3580 O O . ASP B 1 211 ? 24.035 4.107 33.854 1.00 20.08 177 ASP B O 1
ATOM 3585 N N . GLU B 1 212 ? 22.434 4.966 32.526 1.00 19.91 178 GLU B N 1
ATOM 3586 C CA . GLU B 1 212 ? 23.091 4.562 31.284 1.00 19.75 178 GLU B CA 1
ATOM 3587 C C . GLU B 1 212 ? 23.073 5.707 30.280 1.00 18.98 178 GLU B C 1
ATOM 3588 O O . GLU B 1 212 ? 22.095 6.456 30.205 1.00 18.80 178 GLU B O 1
ATOM 3594 N N . PHE B 1 213 ? 24.154 5.829 29.512 1.00 17.76 179 PHE B N 1
ATOM 3595 C CA . PHE B 1 213 ? 24.203 6.764 28.396 1.00 16.81 179 PHE B CA 1
ATOM 3596 C C . PHE B 1 213 ? 24.887 6.156 27.170 1.00 16.31 179 PHE B C 1
ATOM 3597 O O . PHE B 1 213 ? 26.061 5.774 27.215 1.00 15.60 179 PHE B O 1
ATOM 3605 N N . LYS B 1 214 ? 24.131 6.073 26.080 1.00 15.80 180 LYS B N 1
ATOM 3606 C CA . LYS B 1 214 ? 24.647 5.594 24.806 1.00 15.95 180 LYS B CA 1
ATOM 3607 C C . LYS B 1 214 ? 25.419 6.744 24.169 1.00 15.44 180 LYS B C 1
ATOM 3608 O O . LYS B 1 214 ? 24.828 7.755 23.801 1.00 15.53 180 LYS B O 1
ATOM 3614 N N . THR B 1 215 ? 26.742 6.614 24.092 1.00 14.86 181 THR B N 1
ATOM 3615 C CA . THR B 1 215 ? 27.567 7.641 23.440 1.00 14.09 181 THR B CA 1
ATOM 3616 C C . THR B 1 215 ? 27.437 7.519 21.923 1.00 14.01 181 THR B C 1
ATOM 3617 O O . THR B 1 215 ? 27.140 6.444 21.403 1.00 13.64 181 THR B O 1
ATOM 3621 N N . SER B 1 216 ? 27.631 8.634 21.228 1.00 13.87 182 SER B N 1
ATOM 3622 C CA . SER B 1 216 ? 27.643 8.658 19.773 1.00 14.00 182 SER B CA 1
ATOM 3623 C C . SER B 1 216 ? 28.967 8.096 19.234 1.00 14.02 182 SER B C 1
ATOM 3624 O O . SER B 1 216 ? 30.017 8.275 19.859 1.00 13.87 182 SER B O 1
ATOM 3627 N N . PRO B 1 217 ? 28.924 7.398 18.080 1.00 14.23 183 PRO B N 1
ATOM 3628 C CA . PRO B 1 217 ? 30.172 7.007 17.415 1.00 14.37 183 PRO B CA 1
ATOM 3629 C C . PRO B 1 217 ? 31.075 8.213 17.113 1.00 14.38 183 PRO B C 1
ATOM 3630 O O . PRO B 1 217 ? 32.272 8.046 16.914 1.00 14.66 183 PRO B O 1
ATOM 3634 N N . HIS B 1 218 ? 30.504 9.413 17.109 1.00 14.34 184 HIS B N 1
ATOM 3635 C CA . HIS B 1 218 ? 31.280 10.620 16.815 1.00 14.55 184 HIS B CA 1
ATOM 3636 C C . HIS B 1 218 ? 31.449 11.532 18.041 1.00 14.07 184 HIS B C 1
ATOM 3637 O O . HIS B 1 218 ? 31.794 12.709 17.914 1.00 14.24 184 HIS B O 1
ATOM 3644 N N . GLN B 1 219 ? 31.251 10.952 19.224 1.00 13.50 185 GLN B N 1
ATOM 3645 C CA . GLN B 1 219 ? 31.368 11.672 20.499 1.00 13.34 185 GLN B CA 1
ATOM 3646 C C . GLN B 1 219 ? 32.731 12.347 20.696 1.00 12.71 185 GLN B C 1
ATOM 3647 O O . GLN B 1 219 ? 32.797 13.482 21.165 1.00 12.18 185 GLN B O 1
ATOM 3653 N N . ALA B 1 220 ? 33.809 11.643 20.353 1.00 12.21 186 ALA B N 1
ATOM 3654 C CA . ALA B 1 220 ? 35.160 12.193 20.514 1.00 12.04 186 ALA B CA 1
ATOM 3655 C C . ALA B 1 220 ? 35.405 13.378 19.577 1.00 11.87 186 ALA B C 1
ATOM 3656 O O . ALA B 1 220 ? 36.101 14.324 19.942 1.00 11.73 186 ALA B O 1
ATOM 3658 N N . GLN B 1 221 ? 34.805 13.336 18.385 1.00 11.68 187 GLN B N 1
ATOM 3659 C CA . GLN B 1 221 ? 34.910 14.444 17.423 1.00 11.36 187 GLN B CA 1
ATOM 3660 C C . GLN B 1 221 ? 34.286 15.724 17.962 1.00 11.27 187 GLN B C 1
ATOM 3661 O O . GLN B 1 221 ? 34.717 16.827 17.616 1.00 11.32 187 GLN B O 1
ATOM 3667 N N . VAL B 1 222 ? 33.267 15.567 18.805 1.00 11.18 188 VAL B N 1
ATOM 3668 C CA . VAL B 1 222 ? 32.590 16.702 19.431 1.00 11.07 188 VAL B CA 1
ATOM 3669 C C . VAL B 1 222 ? 33.290 17.107 20.730 1.00 10.70 188 VAL B C 1
ATOM 3670 O O . VAL B 1 222 ? 33.516 18.298 20.976 1.00 10.43 188 VAL B O 1
ATOM 3674 N N . TYR B 1 223 ? 33.642 16.122 21.551 1.00 10.29 189 TYR B N 1
ATOM 3675 C CA . TYR B 1 223 ? 34.256 16.408 22.851 1.00 10.34 189 TYR B CA 1
ATOM 3676 C C . TYR B 1 223 ? 35.615 17.119 22.739 1.00 10.37 189 TYR B C 1
ATOM 3677 O O . TYR B 1 223 ? 35.933 17.991 23.559 1.00 10.09 189 TYR B O 1
ATOM 3686 N N . ARG B 1 224 ? 36.403 16.752 21.727 1.00 10.30 190 ARG B N 1
ATOM 3687 C CA . ARG B 1 224 ? 37.741 17.333 21.537 1.00 10.56 190 ARG B CA 1
ATOM 3688 C C . ARG B 1 224 ? 37.722 18.858 21.338 1.00 10.67 190 ARG B C 1
ATOM 3689 O O . ARG B 1 224 ? 38.729 19.534 21.565 1.00 10.68 190 ARG B O 1
ATOM 3697 N N . LEU B 1 225 ? 36.571 19.392 20.930 1.00 10.82 191 LEU B N 1
ATOM 3698 C CA . LEU B 1 225 ? 36.418 20.834 20.703 1.00 11.08 191 LEU B CA 1
ATOM 3699 C C . LEU B 1 225 ? 36.404 21.640 21.998 1.00 11.22 191 LEU B C 1
ATOM 3700 O O . LEU B 1 225 ? 36.316 22.871 21.974 1.00 11.09 191 LEU B O 1
ATOM 3705 N N . SER B 1 226 ? 36.486 20.939 23.127 1.00 11.51 192 SER B N 1
ATOM 3706 C CA . SER B 1 226 ? 36.576 21.588 24.427 1.00 11.79 192 SER B CA 1
ATOM 3707 C C . SER B 1 226 ? 38.027 21.771 24.909 1.00 12.05 192 SER B C 1
ATOM 3708 O O . SER B 1 226 ? 38.247 22.288 26.007 1.00 12.40 192 SER B O 1
ATOM 3711 N N . GLY B 1 227 ? 39.006 21.364 24.099 1.00 12.12 193 GLY B N 1
ATOM 3712 C CA . GLY B 1 227 ? 40.418 21.601 24.438 1.00 12.32 193 GLY B CA 1
ATOM 3713 C C . GLY B 1 227 ? 41.440 20.515 24.131 1.00 12.68 193 GLY B C 1
ATOM 3714 O O . GLY B 1 227 ? 42.603 20.817 23.832 1.00 13.04 193 GLY B O 1
ATOM 3715 N N . ASP B 1 228 ? 41.034 19.251 24.209 1.00 12.63 194 ASP B N 1
ATOM 3716 C CA . ASP B 1 228 ? 41.980 18.153 23.984 1.00 12.57 194 ASP B CA 1
ATOM 3717 C C . ASP B 1 228 ? 41.924 17.611 22.554 1.00 12.74 194 ASP B C 1
ATOM 3718 O O . ASP B 1 228 ? 41.081 16.772 22.230 1.00 12.72 194 ASP B O 1
ATOM 3723 N N . TYR B 1 229 ? 42.849 18.074 21.714 1.00 12.60 195 TYR B N 1
ATOM 3724 C CA . TYR B 1 229 ? 42.861 17.713 20.296 1.00 12.90 195 TYR B CA 1
ATOM 3725 C C . TYR B 1 229 ? 43.778 16.522 19.962 1.00 13.38 195 TYR B C 1
ATOM 3726 O O . TYR B 1 229 ? 44.047 16.256 18.792 1.00 13.13 195 TYR B O 1
ATOM 3735 N N . ASN B 1 230 ? 44.229 15.804 20.994 1.00 14.05 196 ASN B N 1
ATOM 3736 C CA . ASN B 1 230 ? 45.032 14.583 20.828 1.00 14.92 196 ASN B CA 1
ATOM 3737 C C . ASN B 1 230 ? 44.501 13.688 19.706 1.00 15.15 196 ASN B C 1
ATOM 3738 O O . ASN B 1 230 ? 43.348 13.253 19.741 1.00 15.11 196 ASN B O 1
ATOM 3743 N N . SER B 1 231 ? 45.355 13.421 18.720 1.00 15.52 197 SER B N 1
ATOM 3744 C CA . SER B 1 231 ? 44.971 12.668 17.522 1.00 16.16 197 SER B CA 1
ATOM 3745 C C . SER B 1 231 ? 44.536 11.229 17.817 1.00 16.19 197 SER B C 1
ATOM 3746 O O . SER B 1 231 ? 43.855 10.607 17.003 1.00 16.38 197 SER B O 1
ATOM 3749 N N . LEU B 1 232 ? 44.922 10.718 18.984 1.00 16.36 198 LEU B N 1
ATOM 3750 C CA . LEU B 1 232 ? 44.518 9.384 19.449 1.00 16.71 198 LEU B CA 1
ATOM 3751 C C . LEU B 1 232 ? 42.997 9.195 19.477 1.00 16.44 198 LEU B C 1
ATOM 3752 O O . LEU B 1 232 ? 42.503 8.080 19.329 1.00 16.81 198 LEU B O 1
ATOM 3757 N N . HIS B 1 233 ? 42.259 10.288 19.657 1.00 15.97 199 HIS B N 1
ATOM 3758 C CA . HIS B 1 233 ? 40.805 10.219 19.801 1.00 15.73 199 HIS B CA 1
ATOM 3759 C C . HIS B 1 233 ? 40.045 10.472 18.499 1.00 15.77 199 HIS B C 1
ATOM 3760 O O . HIS B 1 233 ? 38.813 10.449 18.483 1.00 15.69 199 HIS B O 1
ATOM 3767 N N . ILE B 1 234 ? 40.770 10.696 17.405 1.00 15.93 200 ILE B N 1
ATOM 3768 C CA . ILE B 1 234 ? 40.113 11.004 16.129 1.00 16.25 200 ILE B CA 1
ATOM 3769 C C . ILE B 1 234 ? 40.725 10.305 14.900 1.00 16.81 200 ILE B C 1
ATOM 3770 O O . ILE B 1 234 ? 39.997 9.913 13.984 1.00 16.87 200 ILE B O 1
ATOM 3775 N N . ASP B 1 235 ? 42.047 10.142 14.889 1.00 17.32 201 ASP B N 1
ATOM 3776 C CA . ASP B 1 235 ? 42.734 9.560 13.737 1.00 17.88 201 ASP B CA 1
ATOM 3777 C C . ASP B 1 235 ? 42.930 8.050 13.913 1.00 18.34 201 ASP B C 1
ATOM 3778 O O . ASP B 1 235 ? 43.720 7.626 14.758 1.00 18.20 201 ASP B O 1
ATOM 3783 N N . PRO B 1 236 ? 42.205 7.233 13.120 1.00 19.14 202 PRO B N 1
ATOM 3784 C CA . PRO B 1 236 ? 42.278 5.774 13.254 1.00 19.78 202 PRO B CA 1
ATOM 3785 C C . PRO B 1 236 ? 43.678 5.198 13.047 1.00 20.35 202 PRO B C 1
ATOM 3786 O O . PRO B 1 236 ? 43.986 4.143 13.600 1.00 20.12 202 PRO B O 1
ATOM 3790 N N . GLU B 1 237 ? 44.512 5.885 12.266 1.00 21.03 203 GLU B N 1
ATOM 3791 C CA . GLU B 1 237 ? 45.882 5.429 12.018 1.00 21.91 203 GLU B CA 1
ATOM 3792 C C . GLU B 1 237 ? 46.768 5.604 13.249 1.00 21.60 203 GLU B C 1
ATOM 3793 O O . GLU B 1 237 ? 47.635 4.772 13.518 1.00 21.44 203 GLU B O 1
ATOM 3799 N N . ILE B 1 238 ? 46.538 6.681 13.999 1.00 21.40 204 ILE B N 1
ATOM 3800 C CA . ILE B 1 238 ? 47.240 6.907 15.265 1.00 21.33 204 ILE B CA 1
ATOM 3801 C C . ILE B 1 238 ? 46.792 5.886 16.315 1.00 21.36 204 ILE B C 1
ATOM 3802 O O . ILE B 1 238 ? 47.623 5.301 17.021 1.00 21.16 204 ILE B O 1
ATOM 3807 N N . ALA B 1 239 ? 45.482 5.675 16.409 1.00 21.50 205 ALA B N 1
ATOM 3808 C CA . ALA B 1 239 ? 44.921 4.677 17.323 1.00 21.97 205 ALA B CA 1
ATOM 3809 C C . ALA B 1 239 ? 45.466 3.273 17.023 1.00 22.59 205 ALA B C 1
ATOM 3810 O O . ALA B 1 239 ? 45.862 2.546 17.937 1.00 22.33 205 ALA B O 1
ATOM 3812 N N . LYS B 1 240 ? 45.487 2.908 15.741 1.00 23.65 206 LYS B N 1
ATOM 3813 C CA . LYS B 1 240 ? 46.004 1.607 15.306 1.00 24.97 206 LYS B CA 1
ATOM 3814 C C . LYS B 1 240 ? 47.475 1.420 15.681 1.00 25.34 206 LYS B C 1
ATOM 3815 O O . LYS B 1 240 ? 47.879 0.332 16.096 1.00 25.69 206 LYS B O 1
ATOM 3821 N N . SER B 1 241 ? 48.257 2.493 15.567 1.00 25.67 207 SER B N 1
ATOM 3822 C CA . SER B 1 241 ? 49.684 2.460 15.881 1.00 25.93 207 SER B CA 1
ATOM 3823 C C . SER B 1 241 ? 49.978 2.192 17.362 1.00 26.21 207 SER B C 1
ATOM 3824 O O . SER B 1 241 ? 51.076 1.752 17.703 1.00 26.26 207 SER B O 1
ATOM 3827 N N . VAL B 1 242 ? 49.009 2.463 18.236 1.00 26.35 208 VAL B N 1
ATOM 3828 C CA . VAL B 1 242 ? 49.170 2.177 19.668 1.00 26.52 208 VAL B CA 1
ATOM 3829 C C . VAL B 1 242 ? 48.255 1.057 20.184 1.00 26.72 208 VAL B C 1
ATOM 3830 O O . VAL B 1 242 ? 48.083 0.895 21.395 1.00 26.76 208 VAL B O 1
ATOM 3834 N N . GLY B 1 243 ? 47.673 0.293 19.259 1.00 26.86 209 GLY B N 1
ATOM 3835 C CA . GLY B 1 243 ? 46.963 -0.942 19.598 1.00 27.08 209 GLY B CA 1
ATOM 3836 C C . GLY B 1 243 ? 45.444 -0.895 19.675 1.00 27.26 209 GLY B C 1
ATOM 3837 O O . GLY B 1 243 ? 44.840 -1.677 20.411 1.00 27.27 209 GLY B O 1
ATOM 3838 N N . PHE B 1 244 ? 44.821 0.008 18.921 1.00 27.20 210 PHE B N 1
ATOM 3839 C CA . PHE B 1 244 ? 43.361 0.120 18.914 1.00 27.22 210 PHE B CA 1
ATOM 3840 C C . PHE B 1 244 ? 42.808 0.186 17.495 1.00 26.97 210 PHE B C 1
ATOM 3841 O O . PHE B 1 244 ? 43.250 1.010 16.691 1.00 26.90 210 PHE B O 1
ATOM 3849 N N . LYS B 1 245 ? 41.838 -0.680 17.198 1.00 26.51 211 LYS B N 1
ATOM 3850 C CA . LYS B 1 245 ? 41.243 -0.761 15.855 1.00 26.24 211 LYS B CA 1
ATOM 3851 C C . LYS B 1 245 ? 40.355 0.439 15.519 1.00 25.62 211 LYS B C 1
ATOM 3852 O O . LYS B 1 245 ? 39.979 0.637 14.363 1.00 25.82 211 LYS B O 1
ATOM 3858 N N . GLN B 1 246 ? 40.021 1.231 16.533 1.00 24.69 212 GLN B N 1
ATOM 3859 C CA . GLN B 1 246 ? 39.323 2.501 16.330 1.00 23.98 212 GLN B CA 1
ATOM 3860 C C . GLN B 1 246 ? 39.790 3.512 17.384 1.00 22.61 212 GLN B C 1
ATOM 3861 O O . GLN B 1 246 ? 40.293 3.110 18.440 1.00 22.23 212 GLN B O 1
ATOM 3867 N N . PRO B 1 247 ? 39.657 4.823 17.093 1.00 21.39 213 PRO B N 1
ATOM 3868 C CA . PRO B 1 247 ? 40.028 5.826 18.096 1.00 20.33 213 PRO B CA 1
ATOM 3869 C C . PRO B 1 247 ? 39.246 5.642 19.399 1.00 19.22 213 PRO B C 1
ATOM 3870 O O . PRO B 1 247 ? 38.071 5.268 19.369 1.00 18.74 213 PRO B O 1
ATOM 3874 N N . ILE B 1 248 ? 39.901 5.881 20.530 1.00 17.98 214 ILE B N 1
ATOM 3875 C CA . ILE B 1 248 ? 39.238 5.748 21.826 1.00 16.93 214 ILE B CA 1
ATOM 3876 C C . ILE B 1 248 ? 38.637 7.075 22.270 1.00 16.09 214 ILE B C 1
ATOM 3877 O O . ILE B 1 248 ? 39.113 8.145 21.879 1.00 15.73 214 ILE B O 1
ATOM 3882 N N . LEU B 1 249 ? 37.586 6.998 23.080 1.00 14.90 215 LEU B N 1
ATOM 3883 C CA . LEU B 1 249 ? 36.973 8.191 23.661 1.00 14.10 215 LEU B CA 1
ATOM 3884 C C . LEU B 1 249 ? 37.859 8.753 24.775 1.00 13.55 215 LEU B C 1
ATOM 3885 O O . LEU B 1 249 ? 38.414 7.989 25.573 1.00 13.12 215 LEU B O 1
ATOM 3890 N N . HIS B 1 250 ? 37.985 10.081 24.826 1.00 12.92 216 HIS B N 1
ATOM 3891 C CA . HIS B 1 250 ? 38.711 10.755 25.916 1.00 12.56 216 HIS B CA 1
ATOM 3892 C C . HIS B 1 250 ? 38.229 10.216 27.254 1.00 12.37 216 HIS B C 1
ATOM 3893 O O . HIS B 1 250 ? 37.023 10.182 27.509 1.00 12.14 216 HIS B O 1
ATOM 3900 N N . GLY B 1 251 ? 39.163 9.814 28.116 1.00 12.02 217 GLY B N 1
ATOM 3901 C CA . GLY B 1 251 ? 38.811 9.396 29.466 1.00 11.67 217 GLY B CA 1
ATOM 3902 C C . GLY B 1 251 ? 38.043 10.458 30.241 1.00 11.50 217 GLY B C 1
ATOM 3903 O O . GLY B 1 251 ? 37.161 10.137 31.036 1.00 11.24 217 GLY B O 1
ATOM 3904 N N . LEU B 1 252 ? 38.365 11.729 30.004 1.00 11.24 218 LEU B N 1
ATOM 3905 C CA . LEU B 1 252 ? 37.672 12.824 30.690 1.00 11.36 218 LEU B CA 1
ATOM 3906 C C . LEU B 1 252 ? 36.228 13.023 30.215 1.00 11.32 218 LEU B C 1
ATOM 3907 O O . LEU B 1 252 ? 35.400 13.559 30.952 1.00 11.17 218 LEU B O 1
ATOM 3912 N N . CYS B 1 253 ? 35.936 12.601 28.985 1.00 11.47 219 CYS B N 1
ATOM 3913 C CA . CYS B 1 253 ? 34.555 12.581 28.497 1.00 11.65 219 CYS B CA 1
ATOM 3914 C C . CYS B 1 253 ? 33.762 11.518 29.261 1.00 11.47 219 CYS B C 1
ATOM 3915 O O . CYS B 1 253 ? 32.663 11.790 29.743 1.00 11.52 219 CYS B O 1
ATOM 3918 N N . SER B 1 254 ? 34.337 10.319 29.384 1.00 11.37 220 SER B N 1
ATOM 3919 C CA . SER B 1 254 ? 33.767 9.257 30.219 1.00 11.52 220 SER B CA 1
ATOM 3920 C C . SER B 1 254 ? 33.519 9.747 31.644 1.00 11.29 220 SER B C 1
ATOM 3921 O O . SER B 1 254 ? 32.480 9.454 32.237 1.00 11.44 220 SER B O 1
ATOM 3924 N N . MET B 1 255 ? 34.477 10.496 32.181 1.00 11.30 221 MET B N 1
ATOM 3925 C CA . MET B 1 255 ? 34.333 11.103 33.506 1.00 11.36 221 MET B CA 1
ATOM 3926 C C . MET B 1 255 ? 33.165 12.093 33.539 1.00 11.18 221 MET B C 1
ATOM 3927 O O . MET B 1 255 ? 32.438 12.162 34.529 1.00 10.88 221 MET B O 1
ATOM 3932 N N . GLY B 1 256 ? 32.988 12.852 32.456 1.00 11.19 222 GLY B N 1
ATOM 3933 C CA . GLY B 1 256 ? 31.846 13.766 32.337 1.00 10.87 222 GLY B CA 1
ATOM 3934 C C . GLY B 1 256 ? 30.511 13.039 32.286 1.00 11.07 222 GLY B C 1
ATOM 3935 O O . GLY B 1 256 ? 29.525 13.498 32.863 1.00 11.15 222 GLY B O 1
ATOM 3936 N N . VAL B 1 257 ? 30.483 11.903 31.590 1.00 11.25 223 VAL B N 1
ATOM 3937 C CA . VAL B 1 257 ? 29.280 11.069 31.487 1.00 11.44 223 VAL B CA 1
ATOM 3938 C C . VAL B 1 257 ? 28.867 10.561 32.879 1.00 11.76 223 VAL B C 1
ATOM 3939 O O . VAL B 1 257 ? 27.709 10.700 33.278 1.00 11.75 223 VAL B O 1
ATOM 3943 N N . ALA B 1 258 ? 29.825 10.015 33.627 1.00 12.06 224 ALA B N 1
ATOM 3944 C CA . ALA B 1 258 ? 29.575 9.612 35.023 1.00 12.30 224 ALA B CA 1
ATOM 3945 C C . ALA B 1 258 ? 29.157 10.789 35.912 1.00 12.53 224 ALA B C 1
ATOM 3946 O O . ALA B 1 258 ? 28.283 10.647 36.776 1.00 12.39 224 ALA B O 1
ATOM 3948 N N . SER B 1 259 ? 29.779 11.949 35.697 1.00 12.96 225 SER B N 1
ATOM 3949 C CA . SER B 1 259 ? 29.431 13.164 36.450 1.00 13.48 225 SER B CA 1
ATOM 3950 C C . SER B 1 259 ? 27.984 13.589 36.210 1.00 13.74 225 SER B C 1
ATOM 3951 O O . SER B 1 259 ? 27.301 14.042 37.135 1.00 13.87 225 SER B O 1
ATOM 3954 N N . ARG B 1 260 ? 27.529 13.445 34.964 1.00 13.94 226 ARG B N 1
ATOM 3955 C CA . ARG B 1 260 ? 26.141 13.727 34.598 1.00 14.02 226 ARG B CA 1
ATOM 3956 C C . ARG B 1 260 ? 25.160 12.858 35.394 1.00 14.57 226 ARG B C 1
ATOM 3957 O O . ARG B 1 260 ? 24.145 13.354 35.891 1.00 14.58 226 ARG B O 1
ATOM 3965 N N . ALA B 1 261 ? 25.471 11.570 35.517 1.00 14.99 227 ALA B N 1
ATOM 3966 C CA . ALA B 1 261 ? 24.626 10.636 36.272 1.00 15.77 227 ALA B CA 1
ATOM 3967 C C . ALA B 1 261 ? 24.583 10.985 37.759 1.00 16.09 227 ALA B C 1
ATOM 3968 O O . ALA B 1 261 ? 23.515 10.969 38.377 1.00 16.59 227 ALA B O 1
ATOM 3970 N N . LEU B 1 262 ? 25.743 11.321 38.316 1.00 16.62 228 LEU B N 1
ATOM 3971 C CA . LEU B 1 262 ? 25.855 11.694 39.723 1.00 16.94 228 LEU B CA 1
ATOM 3972 C C . LEU B 1 262 ? 25.101 12.986 40.031 1.00 17.27 228 LEU B C 1
ATOM 3973 O O . LEU B 1 262 ? 24.386 13.066 41.033 1.00 17.34 228 LEU B O 1
ATOM 3978 N N . PHE B 1 263 ? 25.253 13.980 39.157 1.00 17.53 229 PHE B N 1
ATOM 3979 C CA . PHE B 1 263 ? 24.544 15.249 39.294 1.00 18.12 229 PHE B CA 1
ATOM 3980 C C . PHE B 1 263 ? 23.033 15.044 39.257 1.00 18.46 229 PHE B C 1
ATOM 3981 O O . PHE B 1 263 ? 22.311 15.573 40.102 1.00 18.52 229 PHE B O 1
ATOM 3989 N N . LYS B 1 264 ? 22.570 14.276 38.273 1.00 19.19 230 LYS B N 1
ATOM 3990 C CA . LYS B 1 264 ? 21.147 14.011 38.085 1.00 20.20 230 LYS B CA 1
ATOM 3991 C C . LYS B 1 264 ? 20.551 13.266 39.277 1.00 20.42 230 LYS B C 1
ATOM 3992 O O . LYS B 1 264 ? 19.454 13.590 39.731 1.00 20.54 230 LYS B O 1
ATOM 3998 N N . GLN B 1 265 ? 21.281 12.280 39.790 1.00 20.80 231 GLN B N 1
ATOM 3999 C CA . GLN B 1 265 ? 20.778 11.464 40.891 1.00 21.22 231 GLN B CA 1
ATOM 4000 C C . GLN B 1 265 ? 20.766 12.204 42.232 1.00 21.36 231 GLN B C 1
ATOM 4001 O O . GLN B 1 265 ? 19.801 12.097 42.984 1.00 21.60 231 GLN B O 1
ATOM 4007 N N . PHE B 1 266 ? 21.811 12.982 42.509 1.00 21.42 232 PHE B N 1
ATOM 4008 C CA . PHE B 1 266 ? 22.044 13.472 43.873 1.00 21.39 232 PHE B CA 1
ATOM 4009 C C . PHE B 1 266 ? 21.938 14.971 44.110 1.00 21.51 232 PHE B C 1
ATOM 4010 O O . PHE B 1 266 ? 21.593 15.392 45.214 1.00 21.84 232 PHE B O 1
ATOM 4018 N N . CYS B 1 267 ? 22.230 15.778 43.093 1.00 21.36 233 CYS B N 1
ATOM 4019 C CA . CYS B 1 267 ? 22.405 17.219 43.304 1.00 21.44 233 CYS B CA 1
ATOM 4020 C C . CYS B 1 267 ? 21.134 18.073 43.210 1.00 21.49 233 CYS B C 1
ATOM 4021 O O . CYS B 1 267 ? 21.194 19.291 43.370 1.00 21.53 233 CYS B O 1
ATOM 4024 N N . GLY B 1 268 ? 19.992 17.434 42.957 1.00 21.86 234 GLY B N 1
ATOM 4025 C CA . GLY B 1 268 ? 18.699 18.128 42.913 1.00 21.85 234 GLY B CA 1
ATOM 4026 C C . GLY B 1 268 ? 18.689 19.399 42.079 1.00 21.90 234 GLY B C 1
ATOM 4027 O O . GLY B 1 268 ? 18.151 20.426 42.505 1.00 21.78 234 GLY B O 1
ATOM 4028 N N . GLY B 1 269 ? 19.308 19.333 40.900 1.00 21.80 235 GLY B N 1
ATOM 4029 C CA . GLY B 1 269 ? 19.325 20.449 39.956 1.00 21.55 23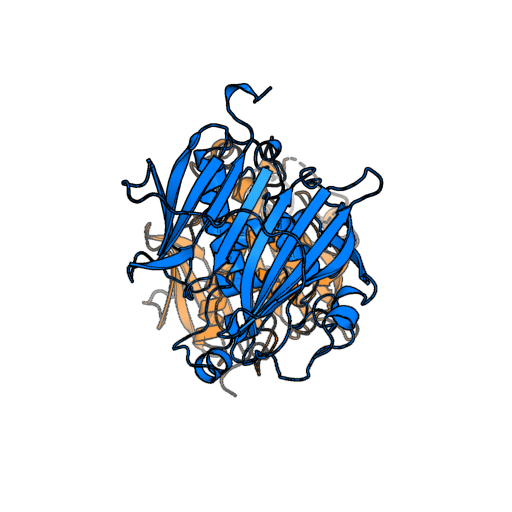5 GLY B CA 1
ATOM 4030 C C . GLY B 1 269 ? 20.132 21.662 40.376 1.00 21.41 235 GLY B C 1
ATOM 4031 O O . GLY B 1 269 ? 19.982 22.735 39.795 1.00 21.43 235 GLY B O 1
ATOM 4032 N N . ASP B 1 270 ? 20.998 21.491 41.372 1.00 21.29 236 ASP B N 1
ATOM 4033 C CA . ASP B 1 270 ? 21.793 22.590 41.916 1.00 21.32 236 ASP B CA 1
ATOM 4034 C C . ASP B 1 270 ? 23.290 22.289 41.793 1.00 21.05 236 ASP B C 1
ATOM 4035 O O . ASP B 1 270 ? 23.813 21.413 42.488 1.00 20.88 236 ASP B O 1
ATOM 4040 N N . VAL B 1 271 ? 23.969 23.025 40.911 1.00 20.78 237 VAL B N 1
ATOM 4041 C CA . VAL B 1 271 ? 25.401 22.804 40.658 1.00 20.74 237 VAL B CA 1
ATOM 4042 C C . VAL B 1 271 ? 26.288 23.128 41.862 1.00 20.79 237 VAL B C 1
ATOM 4043 O O . VAL B 1 271 ? 27.390 22.596 41.980 1.00 20.74 237 VAL B O 1
ATOM 4047 N N . ALA B 1 272 ? 25.800 23.993 42.751 1.00 20.96 238 ALA B N 1
ATOM 4048 C CA . ALA B 1 272 ? 26.538 24.360 43.962 1.00 21.01 238 ALA B CA 1
ATOM 4049 C C . ALA B 1 272 ? 26.691 23.179 44.924 1.00 20.99 238 ALA B C 1
ATOM 4050 O O . ALA B 1 272 ? 27.563 23.195 45.794 1.00 21.29 238 ALA B O 1
ATOM 4052 N N . ARG B 1 273 ? 25.855 22.156 44.746 1.00 20.69 239 ARG B N 1
ATOM 4053 C CA . ARG B 1 273 ? 25.888 20.956 45.584 1.00 20.49 239 ARG B CA 1
ATOM 4054 C C . ARG B 1 273 ? 26.945 19.927 45.147 1.00 20.22 239 ARG B C 1
ATOM 4055 O O . ARG B 1 273 ? 27.299 19.038 45.917 1.00 19.98 239 ARG B O 1
ATOM 4063 N N . PHE B 1 274 ? 27.445 20.066 43.917 1.00 19.78 240 PHE B N 1
ATOM 4064 C CA . PHE B 1 274 ? 28.476 19.187 43.349 1.00 19.34 240 PHE B CA 1
ATOM 4065 C C . PHE B 1 274 ? 29.832 19.625 43.906 1.00 19.13 240 PHE B C 1
ATOM 4066 O O . PHE B 1 274 ? 30.412 20.597 43.429 1.00 19.25 240 PHE B O 1
ATOM 4074 N N . LYS B 1 275 ? 30.344 18.911 44.910 1.00 19.05 241 LYS B N 1
ATOM 4075 C CA . LYS B 1 275 ? 31.534 19.374 45.644 1.00 18.99 241 LYS B CA 1
ATOM 4076 C C . LYS B 1 275 ? 32.873 18.825 45.150 1.00 18.39 241 LYS B C 1
ATOM 4077 O O . LYS B 1 275 ? 33.815 19.589 44.943 1.00 18.48 241 LYS B O 1
ATOM 4083 N N . SER B 1 276 ? 32.969 17.510 44.985 1.00 17.80 242 SER B N 1
ATOM 4084 C CA . SER B 1 276 ? 34.224 16.892 44.555 1.00 17.34 242 SER B CA 1
ATOM 4085 C C . SER B 1 276 ? 34.001 15.538 43.912 1.00 16.86 242 SER B C 1
ATOM 4086 O O . SER B 1 276 ? 32.987 14.874 44.145 1.00 16.97 242 SER B O 1
ATOM 4089 N N . ILE B 1 277 ? 34.974 15.130 43.112 1.00 16.52 243 ILE B N 1
ATOM 4090 C CA . ILE B 1 277 ? 34.910 13.865 42.409 1.00 16.07 243 ILE B CA 1
ATOM 4091 C C . ILE B 1 277 ? 36.323 13.393 42.098 1.00 15.82 243 ILE B C 1
ATOM 4092 O O . ILE B 1 277 ? 37.169 14.177 41.662 1.00 15.59 243 ILE B O 1
ATOM 4097 N N . ARG B 1 278 ? 36.581 12.114 42.345 1.00 15.21 244 ARG B N 1
ATOM 4098 C CA . ARG B 1 278 ? 37.853 11.528 41.963 1.00 15.23 244 ARG B CA 1
ATOM 4099 C C . ARG B 1 278 ? 37.657 10.125 41.418 1.00 14.95 244 ARG B C 1
ATOM 4100 O O . ARG B 1 278 ? 36.729 9.416 41.822 1.00 15.31 244 ARG B O 1
ATOM 4108 N N . VAL B 1 279 ? 38.524 9.743 40.485 1.00 14.63 245 VAL B N 1
ATOM 4109 C CA . VAL B 1 279 ? 38.390 8.483 39.756 1.00 14.42 245 VAL B CA 1
ATOM 4110 C C . VAL B 1 279 ? 39.752 7.906 39.398 1.00 14.87 245 VAL B C 1
ATOM 4111 O O . VAL B 1 279 ? 40.757 8.623 39.376 1.00 14.53 245 VAL B O 1
ATOM 4115 N N . ARG B 1 280 ? 39.765 6.608 39.114 1.00 15.27 246 ARG B N 1
ATOM 4116 C CA . ARG B 1 280 ? 40.877 5.959 38.438 1.00 15.85 246 ARG B CA 1
ATOM 4117 C C . ARG B 1 280 ? 40.372 5.552 37.053 1.00 16.23 246 ARG B C 1
ATOM 4118 O O . ARG B 1 280 ? 39.243 5.076 36.920 1.00 16.22 246 ARG B O 1
ATOM 4126 N N . PHE B 1 281 ? 41.189 5.766 36.026 1.00 16.70 247 PHE B N 1
ATOM 4127 C CA . PHE B 1 281 ? 40.857 5.300 34.684 1.00 17.56 247 PHE B CA 1
ATOM 4128 C C . PHE B 1 281 ? 41.429 3.905 34.516 1.00 18.27 247 PHE B C 1
ATOM 4129 O O . PHE B 1 281 ? 42.639 3.708 34.616 1.00 18.79 247 PHE B O 1
ATOM 4137 N N . SER B 1 282 ? 40.552 2.934 34.290 1.00 18.89 248 SER B N 1
ATOM 4138 C CA . SER B 1 282 ? 40.949 1.526 34.368 1.00 19.69 248 SER B CA 1
ATOM 4139 C C . SER B 1 282 ? 41.074 0.823 33.018 1.00 20.08 248 SER B C 1
ATOM 4140 O O . SER B 1 282 ? 41.904 -0.078 32.860 1.00 20.77 248 SER B O 1
ATOM 4143 N N . SER B 1 283 ? 40.246 1.223 32.056 1.00 20.07 249 SER B N 1
ATOM 4144 C CA . SER B 1 283 ? 40.290 0.664 30.704 1.00 20.09 249 SER B CA 1
ATOM 4145 C C . SER B 1 283 ? 39.642 1.618 29.691 1.00 19.26 249 SER B C 1
ATOM 4146 O O . SER B 1 283 ? 38.870 2.497 30.080 1.00 19.07 249 SER B O 1
ATOM 4149 N N . PRO B 1 284 ? 39.969 1.460 28.392 1.00 18.80 250 PRO B N 1
ATOM 4150 C CA . PRO B 1 284 ? 39.445 2.392 27.386 1.00 18.44 250 PRO B CA 1
ATOM 4151 C C . PRO B 1 284 ? 37.984 2.174 26.973 1.00 18.27 250 PRO B C 1
ATOM 4152 O O . PRO B 1 284 ? 37.455 1.053 27.036 1.00 17.66 250 PRO B O 1
ATOM 4156 N N . CYS B 1 285 ? 37.358 3.270 26.554 1.00 18.03 251 CYS B N 1
ATOM 4157 C CA . CYS B 1 285 ? 36.007 3.279 26.016 1.00 18.15 251 CYS B CA 1
ATOM 4158 C C . CYS B 1 285 ? 36.098 3.678 24.547 1.00 17.91 251 CYS B C 1
ATOM 4159 O O . CYS B 1 285 ? 36.961 4.471 24.171 1.00 17.82 251 CYS B O 1
ATOM 4162 N N . PHE B 1 286 ? 35.221 3.124 23.714 1.00 17.81 252 PHE B N 1
ATOM 4163 C CA . PHE B 1 286 ? 35.154 3.525 22.310 1.00 17.83 252 PHE B CA 1
ATOM 4164 C C . PHE B 1 286 ? 33.860 4.295 22.036 1.00 17.19 252 PHE B C 1
ATOM 4165 O O . PHE B 1 286 ? 32.800 3.910 22.531 1.00 16.52 252 PHE B O 1
ATOM 4173 N N . PRO B 1 287 ? 33.947 5.394 21.258 1.00 16.85 253 PRO B N 1
ATOM 4174 C CA . PRO B 1 287 ? 32.754 6.174 20.929 1.00 16.59 253 PRO B CA 1
ATOM 4175 C C . PRO B 1 287 ? 31.720 5.286 20.258 1.00 16.38 253 PRO B C 1
ATOM 4176 O O . PRO B 1 287 ? 32.051 4.545 19.327 1.00 16.23 253 PRO B O 1
ATOM 4180 N N . GLY B 1 288 ? 30.491 5.339 20.756 1.00 15.88 254 GLY B N 1
ATOM 4181 C CA . GLY B 1 288 ? 29.425 4.483 20.257 1.00 15.68 254 GLY B CA 1
ATOM 4182 C C . GLY B 1 288 ? 28.945 3.509 21.314 1.00 15.37 254 GLY B C 1
ATOM 4183 O O . GLY B 1 288 ? 27.831 2.993 21.227 1.00 15.41 254 GLY B O 1
ATOM 4184 N N . GLU B 1 289 ? 29.790 3.260 22.314 1.00 14.92 255 GLU B N 1
ATOM 4185 C CA . GLU B 1 289 ? 29.466 2.323 23.388 1.00 14.67 255 GLU B CA 1
ATOM 4186 C C . GLU B 1 289 ? 28.597 2.959 24.464 1.00 14.63 255 GLU B C 1
ATOM 4187 O O . GLU B 1 289 ? 28.530 4.187 24.588 1.00 14.36 255 GLU B O 1
ATOM 4193 N N . THR B 1 290 ? 27.926 2.108 25.232 1.00 14.52 256 THR B N 1
ATOM 4194 C CA . THR B 1 290 ? 27.030 2.555 26.282 1.00 14.61 256 THR B CA 1
ATOM 4195 C C . THR B 1 290 ? 27.748 2.537 27.618 1.00 14.77 256 THR B C 1
ATOM 4196 O O . THR B 1 290 ? 28.262 1.499 28.049 1.00 14.56 256 THR B O 1
ATOM 4200 N N . ILE B 1 291 ? 27.790 3.703 28.254 1.00 14.50 257 ILE B N 1
ATOM 4201 C CA . ILE B 1 291 ? 28.438 3.860 29.546 1.00 14.84 257 ILE B CA 1
ATOM 4202 C C . ILE B 1 291 ? 27.392 3.770 30.644 1.00 15.33 257 ILE B C 1
ATOM 4203 O O . ILE B 1 291 ? 26.466 4.576 30.695 1.00 15.40 257 ILE B O 1
ATOM 4208 N N . GLN B 1 292 ? 27.540 2.762 31.499 1.00 15.87 258 GLN B N 1
ATOM 4209 C CA . GLN B 1 292 ? 26.681 2.587 32.660 1.00 16.67 258 GLN B CA 1
ATOM 4210 C C . GLN B 1 292 ? 27.400 3.152 33.876 1.00 16.60 258 GLN B C 1
ATOM 4211 O O . GLN B 1 292 ? 28.550 2.789 34.145 1.00 16.62 258 GLN B O 1
ATOM 4217 N N . THR B 1 293 ? 26.730 4.036 34.608 1.00 16.52 259 THR B N 1
ATOM 4218 C CA . THR B 1 293 ? 27.267 4.530 35.870 1.00 16.93 259 THR B CA 1
ATOM 4219 C C . THR B 1 293 ? 26.574 3.812 37.029 1.00 17.55 259 THR B C 1
ATOM 4220 O O . THR B 1 293 ? 25.366 3.953 37.221 1.00 17.81 259 THR B O 1
ATOM 4224 N N . ARG B 1 294 ? 27.345 3.031 37.781 1.00 18.26 260 ARG B N 1
ATOM 4225 C CA . ARG B 1 294 ? 26.840 2.325 38.962 1.00 19.02 260 ARG B CA 1
ATOM 4226 C C . ARG B 1 294 ? 27.146 3.172 40.188 1.00 19.10 260 ARG B C 1
ATOM 4227 O O . ARG B 1 294 ? 28.287 3.593 40.371 1.00 18.97 260 ARG B O 1
ATOM 4235 N N . MET B 1 295 ? 26.140 3.400 41.031 1.00 19.28 261 MET B N 1
ATOM 4236 C CA . MET B 1 295 ? 26.265 4.324 42.161 1.00 19.86 261 MET B CA 1
ATOM 4237 C C . MET B 1 295 ? 25.885 3.708 43.514 1.00 20.54 261 MET B C 1
ATOM 4238 O O . MET B 1 295 ? 24.821 3.095 43.651 1.00 20.40 261 MET B O 1
ATOM 4243 N N . TRP B 1 296 ? 26.771 3.880 44.496 1.00 21.21 262 TRP B N 1
ATOM 4244 C CA . TRP B 1 296 ? 26.565 3.390 45.862 1.00 22.08 262 TRP B CA 1
ATOM 4245 C C . TRP B 1 296 ? 26.461 4.560 46.834 1.00 22.80 262 TRP B C 1
ATOM 4246 O O . TRP B 1 296 ? 27.431 5.287 47.050 1.00 22.95 262 TRP B O 1
ATOM 4257 N N . GLN B 1 297 ? 25.282 4.743 47.419 1.00 24.02 263 GLN B N 1
ATOM 4258 C CA . GLN B 1 297 ? 25.100 5.745 48.464 1.00 25.03 263 GLN B CA 1
ATOM 4259 C C . GLN B 1 297 ? 25.755 5.232 49.745 1.00 25.69 263 GLN B C 1
ATOM 4260 O O . GLN B 1 297 ? 25.417 4.155 50.232 1.00 26.02 263 GLN B O 1
ATOM 4266 N N . GLU B 1 298 ? 26.705 5.997 50.272 1.00 26.50 264 GLU B N 1
ATOM 4267 C CA . GLU B 1 298 ? 27.446 5.585 51.462 1.00 27.26 264 GLU B CA 1
ATOM 4268 C C . GLU B 1 298 ? 27.120 6.441 52.685 1.00 27.61 264 GLU B C 1
ATOM 4269 O O . GLU B 1 298 ? 27.649 6.206 53.770 1.00 28.09 264 GLU B O 1
ATOM 4275 N N . GLY B 1 299 ? 26.234 7.419 52.502 1.00 27.86 265 GLY B N 1
ATOM 4276 C CA . GLY B 1 299 ? 25.857 8.345 53.565 1.00 28.12 265 GLY B CA 1
ATOM 4277 C C . GLY B 1 299 ? 26.820 9.509 53.693 1.00 28.26 265 GLY B C 1
ATOM 4278 O O . GLY B 1 299 ? 27.908 9.495 53.105 1.00 28.51 265 GLY B O 1
ATOM 4279 N N . SER B 1 300 ? 26.408 10.519 54.459 1.00 28.22 266 SER B N 1
ATOM 4280 C CA . SER B 1 300 ? 27.230 11.703 54.754 1.00 28.35 266 SER B CA 1
ATOM 4281 C C . SER B 1 300 ? 27.668 12.475 53.503 1.00 27.91 266 SER B C 1
ATOM 4282 O O . SER B 1 300 ? 28.717 13.124 53.497 1.00 28.28 266 SER B O 1
ATOM 4285 N N . GLY B 1 301 ? 26.851 12.404 52.455 1.00 27.60 267 GLY B N 1
ATOM 4286 C CA . GLY B 1 301 ? 27.136 13.083 51.191 1.00 26.77 267 GLY B CA 1
ATOM 4287 C C . GLY B 1 301 ? 28.216 12.411 50.363 1.00 26.17 267 GLY B C 1
ATOM 4288 O O . GLY B 1 301 ? 28.833 13.051 49.513 1.00 26.30 267 GLY B O 1
ATOM 4289 N N . LYS B 1 302 ? 28.448 11.122 50.609 1.00 25.34 268 LYS B N 1
ATOM 4290 C CA . LYS B 1 302 ? 29.463 10.377 49.871 1.00 24.56 268 LYS B CA 1
ATOM 4291 C C . LYS B 1 302 ? 28.839 9.297 48.999 1.00 23.72 268 LYS B C 1
ATOM 4292 O O . LYS B 1 302 ? 28.035 8.484 49.466 1.00 23.66 268 LYS B O 1
ATOM 4298 N N . VAL B 1 303 ? 29.209 9.313 47.722 1.00 22.54 269 VAL B N 1
ATOM 4299 C CA . VAL B 1 303 ? 28.772 8.305 46.764 1.00 21.24 269 VAL B CA 1
ATOM 4300 C C . VAL B 1 303 ? 29.995 7.689 46.110 1.00 20.43 269 VAL B C 1
ATOM 4301 O O . VAL B 1 303 ? 30.853 8.400 45.582 1.00 20.48 269 VAL B O 1
ATOM 4305 N N . LEU B 1 304 ? 30.074 6.365 46.153 1.00 19.27 270 LEU B N 1
ATOM 4306 C CA . LEU B 1 304 ? 31.097 5.646 45.418 1.00 18.29 270 LEU B CA 1
ATOM 4307 C C . LEU B 1 304 ? 30.485 5.159 44.110 1.00 17.63 270 LEU B C 1
ATOM 4308 O O . LEU B 1 304 ? 29.289 4.877 44.052 1.00 17.59 270 LEU B O 1
ATOM 4313 N N . PHE B 1 305 ? 31.297 5.084 43.060 1.00 16.76 271 PHE B N 1
ATOM 4314 C CA . PHE B 1 305 ? 30.777 4.781 41.728 1.00 16.23 271 PHE B CA 1
ATOM 4315 C C . PHE B 1 305 ? 31.792 4.147 40.784 1.00 16.05 271 PHE B C 1
ATOM 4316 O O . PHE B 1 305 ? 33.001 4.262 40.987 1.00 15.87 271 PHE B O 1
ATOM 4324 N N . GLN B 1 306 ? 31.268 3.470 39.761 1.00 16.05 272 GLN B N 1
ATOM 4325 C CA . GLN B 1 306 ? 32.037 2.989 38.619 1.00 16.20 272 GLN B CA 1
ATOM 4326 C C . GLN B 1 306 ? 31.308 3.367 37.337 1.00 16.19 272 GLN B C 1
ATOM 4327 O O . GLN B 1 306 ? 30.084 3.525 37.337 1.00 16.08 272 GLN B O 1
ATOM 4333 N N . ALA B 1 307 ? 32.060 3.518 36.252 1.00 15.98 273 ALA B N 1
ATOM 4334 C CA . ALA B 1 307 ? 31.464 3.573 34.921 1.00 16.04 273 ALA B CA 1
ATOM 4335 C C . ALA B 1 307 ? 31.891 2.323 34.174 1.00 16.01 273 ALA B C 1
ATOM 4336 O O . ALA B 1 307 ? 33.072 1.950 34.189 1.00 16.09 273 ALA B O 1
ATOM 4338 N N . VAL B 1 308 ? 30.918 1.668 33.545 1.00 15.93 274 VAL B N 1
ATOM 4339 C CA 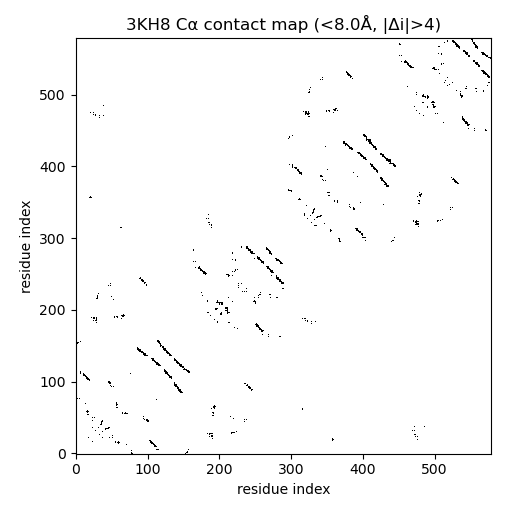. VAL B 1 308 ? 31.131 0.387 32.882 1.00 15.92 274 VAL B CA 1
ATOM 4340 C C . VAL B 1 308 ? 30.584 0.445 31.455 1.00 16.09 274 VAL B C 1
ATOM 4341 O O . VAL B 1 308 ? 29.513 1.009 31.221 1.00 15.74 274 VAL B O 1
ATOM 4345 N N . VAL B 1 309 ? 31.325 -0.126 30.505 1.00 16.26 275 VAL B N 1
ATOM 4346 C CA . VAL B 1 309 ? 30.817 -0.275 29.147 1.00 16.88 275 VAL B CA 1
ATOM 4347 C C . VAL B 1 309 ? 29.888 -1.484 29.112 1.00 17.29 275 VAL B C 1
ATOM 4348 O O . VAL B 1 309 ? 30.323 -2.625 29.309 1.00 17.10 275 VAL B O 1
ATOM 4352 N N . LYS B 1 310 ? 28.607 -1.211 28.870 1.00 17.83 276 LYS B N 1
ATOM 4353 C CA . LYS B 1 310 ? 27.544 -2.220 28.877 1.00 18.46 276 LYS B CA 1
ATOM 4354 C C . LYS B 1 310 ? 27.815 -3.386 27.929 1.00 18.43 276 LYS B C 1
ATOM 4355 O O . LYS B 1 310 ? 27.578 -4.547 28.276 1.00 18.25 276 LYS B O 1
ATOM 4361 N N . GLU B 1 311 ? 28.316 -3.065 26.737 1.00 18.54 277 GLU B N 1
ATOM 4362 C CA . GLU B 1 311 ? 28.498 -4.042 25.662 1.00 18.82 277 GLU B CA 1
ATOM 4363 C C . GLU B 1 311 ? 29.590 -5.075 25.949 1.00 18.88 277 GLU B C 1
ATOM 4364 O O . GLU B 1 311 ? 29.556 -6.186 25.409 1.00 18.80 277 GLU B O 1
ATOM 4370 N N . ARG B 1 312 ? 30.552 -4.705 26.795 1.00 18.65 278 ARG B N 1
ATOM 4371 C CA . ARG B 1 312 ? 31.734 -5.542 27.035 1.00 18.42 278 ARG B CA 1
ATOM 4372 C C . ARG B 1 312 ? 31.872 -5.983 28.492 1.00 18.11 278 ARG B C 1
ATOM 4373 O O . ARG B 1 312 ? 32.647 -6.887 28.796 1.00 18.18 278 ARG B O 1
ATOM 4381 N N . GLY B 1 313 ? 31.124 -5.340 29.385 1.00 17.97 279 GLY B N 1
ATOM 4382 C CA . GLY B 1 313 ? 31.294 -5.538 30.823 1.00 17.83 279 GLY B CA 1
ATOM 4383 C C . GLY B 1 313 ? 32.674 -5.099 31.291 1.00 17.84 279 GLY B C 1
ATOM 4384 O O . GLY B 1 313 ? 33.231 -5.686 32.222 1.00 17.87 279 GLY B O 1
ATOM 4385 N N . ALA B 1 314 ? 33.233 -4.084 30.628 1.00 17.28 280 ALA B N 1
ATOM 4386 C CA . ALA B 1 314 ? 34.543 -3.537 30.993 1.00 17.11 280 ALA B CA 1
ATOM 4387 C C . ALA B 1 314 ? 34.406 -2.301 31.882 1.00 17.03 280 ALA B C 1
ATOM 4388 O O . ALA B 1 314 ? 33.666 -1.365 31.558 1.00 16.32 280 ALA B O 1
ATOM 4390 N N . VAL B 1 315 ? 35.116 -2.308 33.005 1.00 16.87 281 VAL B N 1
ATOM 4391 C CA . VAL B 1 315 ? 35.141 -1.156 33.898 1.00 16.97 281 VAL B CA 1
ATOM 4392 C C . VAL B 1 315 ? 36.113 -0.104 33.344 1.00 16.69 281 VAL B C 1
ATOM 4393 O O . VAL B 1 315 ? 37.312 -0.362 33.210 1.00 16.82 281 VAL B O 1
ATOM 4397 N N . ILE B 1 316 ? 35.584 1.067 32.995 1.00 16.36 282 ILE B N 1
ATOM 4398 C CA . ILE B 1 316 ? 36.392 2.125 32.362 1.00 15.99 282 ILE B CA 1
ATOM 4399 C C . ILE B 1 316 ? 36.787 3.219 33.350 1.00 16.01 282 ILE B C 1
ATOM 4400 O O . ILE B 1 316 ? 37.829 3.863 33.205 1.00 15.97 282 ILE B O 1
ATOM 4405 N N . VAL B 1 317 ? 35.929 3.426 34.342 1.00 16.12 283 VAL B N 1
ATOM 4406 C CA . VAL B 1 317 ? 36.176 4.368 35.423 1.00 16.22 283 VAL B CA 1
ATOM 4407 C C . VAL B 1 317 ? 35.942 3.588 36.714 1.00 16.35 283 VAL B C 1
ATOM 4408 O O . VAL B 1 317 ? 34.837 3.108 36.965 1.00 16.43 283 VAL B O 1
ATOM 4412 N N . ASP B 1 318 ? 36.994 3.430 37.513 1.00 16.43 284 ASP B N 1
ATOM 4413 C CA . ASP B 1 318 ? 36.897 2.644 38.741 1.00 16.50 284 ASP B CA 1
ATOM 4414 C C . ASP B 1 318 ? 37.231 3.493 39.959 1.00 16.38 284 ASP B C 1
ATOM 4415 O O . ASP B 1 318 ? 37.741 4.614 39.827 1.00 16.52 284 ASP B O 1
ATOM 4420 N N . GLY B 1 319 ? 36.936 2.958 41.143 1.00 16.20 285 GLY B N 1
ATOM 4421 C CA . GLY B 1 319 ? 37.227 3.635 42.401 1.00 16.04 285 GLY B CA 1
ATOM 4422 C C . GLY B 1 319 ? 36.727 5.068 42.445 1.00 16.02 285 GLY B C 1
ATOM 4423 O O . GLY B 1 319 ? 37.417 5.960 42.934 1.00 15.68 285 GLY B O 1
ATOM 4424 N N . GLY B 1 320 ? 35.529 5.290 41.914 1.00 16.03 286 GLY B N 1
ATOM 4425 C CA . GLY B 1 320 ? 34.942 6.619 41.904 1.00 16.25 286 GLY B CA 1
ATOM 4426 C C . GLY B 1 320 ? 34.458 7.032 43.280 1.00 16.87 286 GLY B C 1
ATOM 4427 O O . GLY B 1 320 ? 33.763 6.272 43.957 1.00 16.33 286 GLY B O 1
ATOM 4428 N N . GLU B 1 321 ? 34.839 8.238 43.695 1.00 17.26 287 GLU B N 1
ATOM 4429 C CA . GLU B 1 321 ? 34.337 8.831 44.930 1.00 18.06 287 GLU B CA 1
ATOM 4430 C C . GLU B 1 321 ? 33.760 10.211 44.626 1.00 18.06 287 GLU B C 1
ATOM 4431 O O . GLU B 1 321 ? 34.454 11.075 44.087 1.00 17.88 287 GLU B O 1
ATOM 4437 N N . PHE B 1 322 ? 32.491 10.398 44.972 1.00 18.38 288 PHE B N 1
ATOM 4438 C CA . PHE B 1 322 ? 31.768 11.640 44.711 1.00 19.07 288 PHE B CA 1
ATOM 4439 C C . PHE B 1 322 ? 31.275 12.232 46.028 1.00 19.69 288 PHE B C 1
ATOM 4440 O O . PHE B 1 322 ? 30.739 11.512 46.872 1.00 19.76 288 PHE B O 1
ATOM 4448 N N . VAL B 1 323 ? 31.480 13.535 46.207 1.00 20.41 289 VAL B N 1
ATOM 4449 C CA . VAL B 1 323 ? 30.983 14.242 47.389 1.00 21.40 289 VAL B CA 1
ATOM 4450 C C . VAL B 1 323 ? 30.041 15.364 46.962 1.00 22.34 289 VAL B C 1
ATOM 4451 O O . VAL B 1 323 ? 30.368 16.161 46.084 1.00 22.49 289 VAL B O 1
ATOM 4455 N N . TYR B 1 324 ? 28.861 15.394 47.576 1.00 23.48 290 TYR B N 1
ATOM 4456 C CA . TYR B 1 324 ? 27.859 16.418 47.306 1.00 24.66 290 TYR B CA 1
ATOM 4457 C C . TYR B 1 324 ? 27.281 16.948 48.619 1.00 25.84 290 TYR B C 1
ATOM 4458 O O . TYR B 1 324 ? 27.420 16.311 49.663 1.00 25.96 290 TYR B O 1
ATOM 4467 N N . THR B 1 325 ? 26.637 18.110 48.557 1.00 27.35 291 THR B N 1
ATOM 4468 C CA . THR B 1 325 ? 25.978 18.696 49.726 1.00 29.00 291 THR B CA 1
ATOM 4469 C C . THR B 1 325 ? 24.639 18.009 49.981 1.00 30.20 291 THR B C 1
ATOM 4470 O O . THR B 1 325 ? 23.749 18.036 49.131 1.00 30.12 291 THR B O 1
ATOM 4474 N N . GLN B 1 326 ? 24.513 17.400 51.160 1.00 32.00 292 GLN B N 1
ATOM 4475 C CA . GLN B 1 326 ? 23.308 16.663 51.562 1.00 33.79 292 GLN B CA 1
ATOM 4476 C C . GLN B 1 326 ? 22.045 17.525 51.568 1.00 34.96 292 GLN B C 1
ATOM 4477 O O . GLN B 1 326 ? 22.116 18.734 51.795 1.00 35.25 292 GLN B O 1
ATOM 4483 N N . ASP B 1 327 ? 20.902 16.880 51.328 1.00 36.49 293 ASP B N 1
ATOM 4484 C CA . ASP B 1 327 ? 19.590 17.540 51.208 1.00 38.06 293 ASP B CA 1
ATOM 4485 C C . ASP B 1 327 ? 19.432 18.815 52.036 1.00 38.76 293 ASP B C 1
ATOM 4486 O O . ASP B 1 327 ? 19.596 18.797 53.262 1.00 39.22 293 ASP B O 1
ATOM 4491 N N . ALA B 1 328 ? 19.113 19.913 51.348 1.00 39.53 294 ALA B N 1
ATOM 4492 C CA . ALA B 1 328 ? 18.991 21.240 51.963 1.00 39.89 294 ALA B CA 1
ATOM 4493 C C . ALA B 1 328 ? 17.799 21.342 52.918 1.00 40.22 294 ALA B C 1
ATOM 4494 O O . ALA B 1 328 ? 16.649 21.124 52.528 1.00 40.55 294 ALA B O 1
#

Radius of gyration: 26.3 Å; Cα contacts (8 Å, |Δi|>4): 1357; chains: 2; bounding box: 68×58×72 Å

InterPro domains:
  IPR002539 MaoC-like dehydratase domain [PF01575] (168-278)
  IPR029069 HotDog domain superfamily [SSF54637] (15-159)
  IPR029069 HotDog domain superfamily [SSF54637] (167-285)
  IPR054357 Peroxisomal multifunctional enzyme type 2-like, N-terminal domain [PF22622] (19-151)